Protein AF-0000000070016085 (afdb_homodimer)

pLDDT: mean 81.2, std 15.91, range [26.62, 97.5]

Sequence (466 aa):
MTCQVFVGEDISSNYQKYRFRAPDEVRDTILQFLGYKVGQSPHVLAVDLGCGTGQTTRLLAPHFQVVGIDVSETQLEQARAVLSCPNITYRKGTAEDLPFPDGSVDLITASSAAHYFDESKFMAEANRVLKPGGCIALMDYSSQKTRLHYQDCGERLTDILQEVITTYKHSILKKSTTSVRKVLGAVKATSMFQIYKGKMLRELLEEMKATSPDTEIEWTLEYFCIMASKPQQMTCQVFVGEDISSNYQKYRFRAPDEVRDTILQFLGYKVGQSPHVLAVDLGCGTGQTTRLLAPHFQVVGIDVSETQLEQARAVLSCPNITYRKGTAEDLPFPDGSVDLITASSAAHYFDESKFMAEANRVLKPGGCIALMDYSSQKTRLHYQDCGERLTDILQEVITTYKHSILKKSTTSVRKVLGAVKATSMFQIYKGKMLRELLEEMKATSPDTEIEWTLEYFCIMASKPQQ

Nearest PDB structures (foldseek):
  6f5z-assembly1_A  TM=8.134E-01  e=3.150E-09  Haloferax volcanii DS2
  6f5z-assembly1_B  TM=8.112E-01  e=5.580E-09  Haloferax volcanii DS2
  3l8d-assembly1_A-2  TM=5.850E-01  e=1.069E-09  Bacillus thuringiensis str. Al Hakam
  3bkw-assembly1_B  TM=4.899E-01  e=1.751E-08  Mesorhizobium japonicum MAFF 303099
  3bkw-assembly1_A  TM=4.880E-01  e=2.258E-08  Mesorhizobium japonicum MAFF 303099

Structure (mmCIF, N/CA/C/O backbone):
data_AF-0000000070016085-model_v1
#
loop_
_entity.id
_entity.type
_entity.pdbx_description
1 polymer Zgc:162396
#
loop_
_atom_site.group_PDB
_atom_site.id
_atom_site.type_symbol
_atom_site.label_atom_id
_atom_site.label_alt_id
_atom_site.label_comp_id
_atom_site.label_asym_id
_atom_site.label_entity_id
_atom_site.label_seq_id
_atom_site.pdbx_PDB_ins_code
_atom_site.Cartn_x
_atom_site.Cartn_y
_atom_site.Cartn_z
_atom_site.occupancy
_atom_site.B_iso_or_equiv
_atom_site.auth_seq_id
_atom_site.auth_comp_id
_atom_site.auth_asym_id
_atom_site.auth_atom_id
_atom_site.pdbx_PDB_model_num
ATOM 1 N N . MET A 1 1 ? -7.746 -29.031 -0.58 1 26.62 1 MET A N 1
ATOM 2 C CA . MET A 1 1 ? -8.984 -28.266 -0.682 1 26.62 1 MET A CA 1
ATOM 3 C C . MET A 1 1 ? -8.742 -26.922 -1.372 1 26.62 1 MET A C 1
ATOM 5 O O . MET A 1 1 ? -7.98 -26.094 -0.877 1 26.62 1 MET A O 1
ATOM 9 N N . THR A 1 2 ? -8.875 -26.906 -2.678 1 32.12 2 THR A N 1
ATOM 10 C CA . THR A 1 2 ? -8.633 -25.875 -3.676 1 32.12 2 THR A CA 1
ATOM 11 C C . THR A 1 2 ? -9.469 -24.641 -3.383 1 32.12 2 THR A C 1
ATOM 13 O O . THR A 1 2 ? -10.703 -24.719 -3.307 1 32.12 2 THR A O 1
ATOM 16 N N . CYS A 1 3 ? -9.164 -23.891 -2.496 1 36.28 3 CYS A N 1
ATOM 17 C CA . CYS A 1 3 ? -10 -22.75 -2.102 1 36.28 3 CYS A CA 1
ATOM 18 C C . CYS A 1 3 ? -10.406 -21.922 -3.314 1 36.28 3 CYS A C 1
ATOM 20 O O . CYS A 1 3 ? -9.547 -21.5 -4.094 1 36.28 3 CYS A O 1
ATOM 22 N N . GLN A 1 4 ? -11.648 -22.188 -3.744 1 41.16 4 GLN A N 1
ATOM 23 C CA . GLN A 1 4 ? -12.328 -21.484 -4.824 1 41.16 4 GLN A CA 1
ATOM 24 C C . GLN A 1 4 ? -12.297 -19.969 -4.598 1 41.16 4 GLN A C 1
ATOM 26 O O . GLN A 1 4 ? -13 -19.453 -3.721 1 41.16 4 GLN A O 1
ATOM 31 N N . VAL A 1 5 ? -11.219 -19.469 -4.648 1 46.41 5 VAL A N 1
ATOM 32 C CA . VAL A 1 5 ? -11.062 -18.062 -4.312 1 46.41 5 VAL A CA 1
ATOM 33 C C . VAL A 1 5 ? -11.703 -17.203 -5.395 1 46.41 5 VAL A C 1
ATOM 35 O O . VAL A 1 5 ? -11.82 -15.977 -5.238 1 46.41 5 VAL A O 1
ATOM 38 N N . PHE A 1 6 ? -11.977 -17.75 -6.648 1 42.5 6 PHE A N 1
ATOM 39 C CA . PHE A 1 6 ? -12.367 -16.844 -7.723 1 42.5 6 PHE A CA 1
ATOM 40 C C . PHE A 1 6 ? -13.875 -16.609 -7.707 1 42.5 6 PHE A C 1
ATOM 42 O O . PHE A 1 6 ? -14.656 -17.516 -7.961 1 42.5 6 PHE A O 1
ATOM 49 N N . VAL A 1 7 ? -14.297 -15.992 -6.754 1 37.75 7 VAL A N 1
ATOM 50 C CA . VAL A 1 7 ? -15.734 -15.742 -6.758 1 37.75 7 VAL A CA 1
ATOM 51 C C . VAL A 1 7 ? -16.062 -14.648 -7.773 1 37.75 7 VAL A C 1
ATOM 53 O O . VAL A 1 7 ? -15.359 -13.648 -7.867 1 37.75 7 VAL A O 1
ATOM 56 N N . GLY A 1 8 ? -16.906 -14.883 -8.758 1 32.28 8 GLY A N 1
ATOM 57 C CA . GLY A 1 8 ? -17.406 -14.086 -9.867 1 32.28 8 GLY A CA 1
ATOM 58 C C . GLY A 1 8 ? -17.781 -12.672 -9.461 1 32.28 8 GLY A C 1
ATOM 59 O O . GLY A 1 8 ? -17.203 -11.703 -9.953 1 32.28 8 GLY A O 1
ATOM 60 N N . GLU A 1 9 ? -19.094 -12.484 -9.211 1 35.72 9 GLU A N 1
ATOM 61 C CA . GLU A 1 9 ? -19.859 -11.359 -9.742 1 35.72 9 GLU A CA 1
ATOM 62 C C . GLU A 1 9 ? -19.422 -10.047 -9.102 1 35.72 9 GLU A C 1
ATOM 64 O O . GLU A 1 9 ? -19.016 -9.109 -9.797 1 35.72 9 GLU A O 1
ATOM 69 N N . ASP A 1 10 ? -20.359 -9.406 -8.266 1 34.5 10 ASP A N 1
ATOM 70 C CA . ASP A 1 10 ? -20.812 -8.023 -8.148 1 34.5 10 ASP A CA 1
ATOM 71 C C . ASP A 1 10 ? -19.922 -7.23 -7.203 1 34.5 10 ASP A C 1
ATOM 73 O O . ASP A 1 10 ? -20.344 -6.219 -6.645 1 34.5 10 ASP A O 1
ATOM 77 N N . ILE A 1 11 ? -18.953 -7.836 -6.77 1 34.84 11 ILE A N 1
ATOM 78 C CA . ILE A 1 11 ? -18.359 -7.035 -5.703 1 34.84 11 ILE A CA 1
ATOM 79 C C . ILE A 1 11 ? -17.531 -5.91 -6.305 1 34.84 11 ILE A C 1
ATOM 81 O O . ILE A 1 11 ? -16.562 -5.453 -5.695 1 34.84 11 ILE A O 1
ATOM 85 N N . SER A 1 12 ? -17.469 -5.742 -7.527 1 33.88 12 SER A N 1
ATOM 86 C CA . SER A 1 12 ? -16.562 -4.848 -8.227 1 33.88 12 SER A CA 1
ATOM 87 C C . SER A 1 12 ? -16.547 -3.461 -7.586 1 33.88 12 SER A C 1
ATOM 89 O O . SER A 1 12 ? -15.82 -2.572 -8.039 1 33.88 12 SER A O 1
ATOM 91 N N . SER A 1 13 ? -17.688 -2.98 -7.055 1 34.44 13 SER A N 1
ATOM 92 C CA . SER A 1 13 ? -17.609 -1.524 -7.098 1 34.44 13 SER A CA 1
ATOM 93 C C . SER A 1 13 ? -16.344 -1.024 -6.402 1 34.44 13 SER A C 1
ATOM 95 O O . SER A 1 13 ? -15.727 -1.754 -5.621 1 34.44 13 SER A O 1
ATOM 97 N N . ASN A 1 14 ? -16.125 0.402 -6.266 1 37.62 14 ASN A N 1
ATOM 98 C CA . ASN A 1 14 ? -15.148 1.482 -6.152 1 37.62 14 ASN A CA 1
ATOM 99 C C . ASN A 1 14 ? -14.383 1.413 -4.828 1 37.62 14 ASN A C 1
ATOM 101 O O . ASN A 1 14 ? -14.977 1.131 -3.783 1 37.62 14 ASN A O 1
ATOM 105 N N . TYR A 1 15 ? -13.125 1.115 -4.973 1 40.69 15 TYR A N 1
ATOM 106 C CA . TYR A 1 15 ? -12.164 1.373 -3.904 1 40.69 15 TYR A CA 1
ATOM 107 C C . TYR A 1 15 ? -12.711 2.389 -2.91 1 40.69 15 TYR A C 1
ATOM 109 O O . TYR A 1 15 ? -12.539 2.234 -1.698 1 40.69 15 TYR A O 1
ATOM 117 N N . GLN A 1 16 ? -13.375 3.369 -3.6 1 44.75 16 GLN A N 1
ATOM 118 C CA . GLN A 1 16 ? -13.773 4.559 -2.857 1 44.75 16 GLN A CA 1
ATOM 119 C C . GLN A 1 16 ? -14.914 4.246 -1.887 1 44.75 16 GLN A C 1
ATOM 121 O O . GLN A 1 16 ? -15.172 5.012 -0.957 1 44.75 16 GLN A O 1
ATOM 126 N N . LYS A 1 17 ? -15.562 2.984 -2.24 1 45.06 17 LYS A N 1
ATOM 127 C CA . LYS A 1 17 ? -16.766 2.729 -1.458 1 45.06 17 LYS A CA 1
ATOM 128 C C . LYS A 1 17 ? -16.422 2.26 -0.048 1 45.06 17 LYS A C 1
ATOM 130 O O . LYS A 1 17 ? -17.219 2.418 0.878 1 45.06 17 LYS A O 1
ATOM 135 N N . TYR A 1 18 ? -15.18 1.863 0.049 1 47.75 18 TYR A N 1
ATOM 136 C CA . TYR A 1 18 ? -14.945 1.286 1.367 1 47.75 18 TYR A CA 1
ATOM 137 C C . TYR A 1 18 ? -14.031 2.18 2.199 1 47.75 18 TYR A C 1
ATOM 139 O O . TYR A 1 18 ? -13.578 1.784 3.277 1 47.75 18 TYR A O 1
ATOM 147 N N . ARG A 1 19 ? -13.859 3.322 1.588 1 53.31 19 ARG A N 1
ATOM 148 C CA . ARG A 1 19 ? -13.008 4.211 2.381 1 53.31 19 ARG A CA 1
ATOM 149 C C . ARG A 1 19 ? -13.781 4.781 3.568 1 53.31 19 ARG A C 1
ATOM 151 O O . ARG A 1 19 ? -14.922 5.223 3.422 1 53.31 19 ARG A O 1
ATOM 158 N N . PHE A 1 20 ? -13.266 4.363 4.785 1 59.62 20 PHE A N 1
ATOM 159 C CA . PHE A 1 20 ? -13.844 4.762 6.062 1 59.62 20 PHE A CA 1
ATOM 160 C C . PHE A 1 20 ? -13.484 6.203 6.398 1 59.62 20 PHE A C 1
ATOM 162 O O . PHE A 1 20 ? -12.383 6.664 6.07 1 59.62 20 PHE A O 1
ATOM 169 N N . ARG A 1 21 ? -14.492 6.895 6.648 1 65.06 21 ARG A N 1
ATOM 170 C CA . ARG A 1 21 ? -14.273 8.234 7.176 1 65.06 21 ARG A CA 1
ATOM 171 C C . ARG A 1 21 ? -13.305 8.211 8.352 1 65.06 21 ARG A C 1
ATOM 173 O O . ARG A 1 21 ? -13.477 7.43 9.289 1 65.06 21 ARG A O 1
ATOM 180 N N . ALA A 1 22 ? -12.18 8.945 8.156 1 72.19 22 ALA A N 1
ATOM 181 C CA . ALA A 1 22 ? -11.266 9.086 9.289 1 72.19 22 ALA A CA 1
ATOM 182 C C . ALA A 1 22 ? -12 9.602 10.523 1 72.19 22 ALA A C 1
ATOM 184 O O . ALA A 1 22 ? -12.875 10.469 10.422 1 72.19 22 ALA A O 1
ATOM 185 N N . PRO A 1 23 ? -11.734 9 11.641 1 78.75 23 PRO A N 1
ATOM 186 C CA . PRO A 1 23 ? -12.344 9.492 12.883 1 78.75 23 PRO A CA 1
ATOM 187 C C . PRO A 1 23 ? -11.93 10.922 13.211 1 78.75 23 PRO A C 1
ATOM 189 O O . PRO A 1 23 ? -10.875 11.383 12.758 1 78.75 23 PRO A O 1
ATOM 192 N N . ASP A 1 24 ? -12.773 11.578 13.945 1 82 24 ASP A N 1
ATOM 193 C CA . ASP A 1 24 ? -12.539 12.961 14.344 1 82 24 ASP A CA 1
ATOM 194 C C . ASP A 1 24 ? -11.203 13.102 15.078 1 82 24 ASP A C 1
ATOM 196 O O . ASP A 1 24 ? -10.562 14.156 15.023 1 82 24 ASP A O 1
ATOM 200 N N . GLU A 1 25 ? -10.844 12.031 15.648 1 81.88 25 GLU A N 1
ATOM 201 C CA . GLU A 1 25 ? -9.609 12.023 16.438 1 81.88 25 GLU A CA 1
ATOM 202 C C . GLU A 1 25 ? -8.398 12.297 15.547 1 81.88 25 GLU A C 1
ATOM 204 O O . GLU A 1 25 ? -7.402 12.867 16.016 1 81.88 25 GLU A O 1
ATOM 209 N N . VAL A 1 26 ? -8.508 11.922 14.344 1 81.44 26 VAL A N 1
ATOM 210 C CA . VAL A 1 26 ? -7.41 12.172 13.422 1 81.44 26 VAL A CA 1
ATOM 211 C C . VAL A 1 26 ? -7.277 13.68 13.18 1 81.44 26 VAL A C 1
ATOM 213 O O . VAL A 1 26 ? -6.172 14.219 13.203 1 81.44 26 VAL A O 1
ATOM 216 N N . ARG A 1 27 ? -8.359 14.312 12.945 1 82.81 27 ARG A N 1
ATOM 217 C CA . ARG A 1 27 ? -8.391 15.758 12.789 1 82.81 27 ARG A CA 1
ATOM 218 C C . ARG A 1 27 ? -7.82 16.453 14.023 1 82.81 27 ARG A C 1
ATOM 220 O O . ARG A 1 27 ? -7.027 17.391 13.914 1 82.81 27 ARG A O 1
ATOM 227 N N . ASP A 1 28 ? -8.227 15.906 15.156 1 83.69 28 ASP A N 1
ATOM 228 C CA . ASP A 1 28 ? -7.766 16.5 16.406 1 83.69 28 ASP A CA 1
ATOM 229 C C . ASP A 1 28 ? -6.246 16.391 16.547 1 83.69 28 ASP A C 1
ATOM 231 O O . ASP A 1 28 ? -5.598 17.328 17.031 1 83.69 28 ASP A O 1
ATOM 235 N N . THR A 1 29 ? -5.754 15.32 16.125 1 82.31 29 THR A N 1
ATOM 236 C CA . THR A 1 29 ? -4.312 15.102 16.156 1 82.31 29 THR A CA 1
ATOM 237 C C . THR A 1 29 ? -3.592 16.094 15.25 1 82.31 29 THR A C 1
ATOM 239 O O . THR A 1 29 ? -2.545 16.641 15.617 1 82.31 29 THR A O 1
ATOM 242 N N . ILE A 1 30 ? -4.152 16.344 14.141 1 83.75 30 ILE A N 1
ATOM 243 C CA . ILE A 1 30 ? -3.57 17.281 13.188 1 83.75 30 ILE A CA 1
ATOM 244 C C . ILE A 1 30 ? -3.59 18.688 13.766 1 83.75 30 ILE A C 1
ATOM 246 O O . ILE A 1 30 ? -2.594 19.422 13.695 1 83.75 30 ILE A O 1
ATOM 250 N N . LEU A 1 31 ? -4.699 19.031 14.336 1 83.69 31 LEU A N 1
ATOM 251 C CA . LEU A 1 31 ? -4.844 20.359 14.922 1 83.69 31 LEU A CA 1
ATOM 252 C C . LEU A 1 31 ? -3.85 20.562 16.062 1 83.69 31 LEU A C 1
ATOM 254 O O . LEU A 1 31 ? -3.244 21.641 16.172 1 83.69 31 LEU A O 1
ATOM 258 N N . GLN A 1 32 ? -3.766 19.5 16.828 1 79.94 32 GLN A N 1
ATOM 259 C CA . GLN A 1 32 ? -2.809 19.562 17.922 1 79.94 32 GLN A CA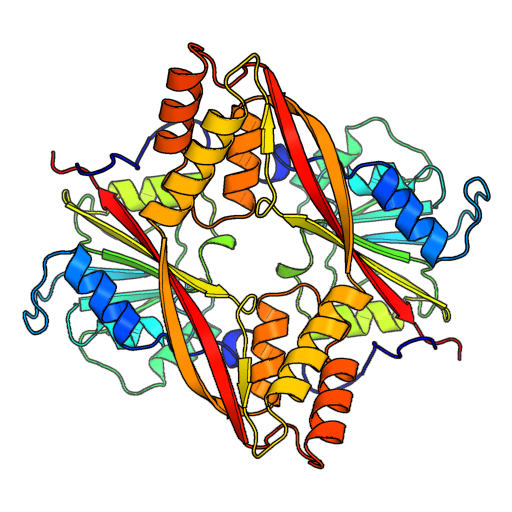 1
ATOM 260 C C . GLN A 1 32 ? -1.385 19.734 17.406 1 79.94 32 GLN A C 1
ATOM 262 O O . GLN A 1 32 ? -0.606 20.516 17.969 1 79.94 32 GLN A O 1
ATOM 267 N N . PHE A 1 33 ? -1.085 19.125 16.406 1 79.75 33 PHE A N 1
ATOM 268 C CA . PHE A 1 33 ? 0.242 19.203 15.812 1 79.75 33 PHE A CA 1
ATOM 269 C C . PHE A 1 33 ? 0.508 20.594 15.273 1 79.75 33 PHE A C 1
ATOM 271 O O . PHE A 1 33 ? 1.633 21.094 15.352 1 79.75 33 PHE A O 1
ATOM 278 N N . LEU A 1 34 ? -0.486 21.172 14.711 1 79.31 34 LEU A N 1
ATOM 279 C CA . LEU A 1 34 ? -0.38 22.516 14.156 1 79.31 34 LEU A CA 1
ATOM 280 C C . LEU A 1 34 ? -0.401 23.578 15.258 1 79.31 34 LEU A C 1
ATOM 282 O O . LEU A 1 34 ? -0.087 24.734 15.016 1 79.31 34 LEU A O 1
ATOM 286 N N . GLY A 1 35 ? -0.648 23.125 16.453 1 75.75 35 GLY A N 1
ATOM 287 C CA . GLY A 1 35 ? -0.719 24.031 17.578 1 75.75 35 GLY A CA 1
ATOM 288 C C . GLY A 1 35 ? -2.041 24.781 17.672 1 75.75 35 GLY A C 1
ATOM 289 O O . GLY A 1 35 ? -2.137 25.812 18.328 1 75.75 35 GLY A O 1
ATOM 290 N N . TYR A 1 36 ? -2.842 24.359 16.812 1 66.81 36 TYR A N 1
ATOM 291 C CA . TYR A 1 36 ? -4.152 25 16.859 1 66.81 36 TYR A CA 1
ATOM 292 C C . TYR A 1 36 ? -4.996 24.422 18 1 66.81 36 TYR A C 1
ATOM 294 O O . TYR A 1 36 ? -4.898 23.234 18.297 1 66.81 36 TYR A O 1
ATOM 302 N N . LYS A 1 37 ? -5.363 25.422 18.859 1 58.38 37 LYS A N 1
ATOM 303 C CA . LYS A 1 37 ? -6.316 24.922 19.844 1 58.38 37 LYS A CA 1
ATOM 304 C C . LYS A 1 37 ? -7.617 24.484 19.188 1 58.38 37 LYS A C 1
ATOM 306 O O . LYS A 1 37 ? -8.039 25.062 18.188 1 58.38 37 LYS A O 1
ATOM 311 N N . VAL A 1 38 ? -8.031 23.359 19.594 1 54.75 38 VAL A N 1
ATOM 312 C CA . VAL A 1 38 ? -9.328 22.859 19.156 1 54.75 38 VAL A CA 1
ATOM 313 C C . VAL A 1 38 ? -10.391 23.938 19.312 1 54.75 38 VAL A C 1
ATOM 315 O O . VAL A 1 38 ? -10.5 24.562 20.375 1 54.75 38 VAL A O 1
ATOM 318 N N . GLY A 1 39 ? -10.992 24.328 18.266 1 51.25 39 GLY A N 1
ATOM 319 C CA . GLY A 1 39 ? -11.984 25.391 18.312 1 51.25 39 GLY A CA 1
ATOM 320 C C . GLY A 1 39 ? -11.477 26.703 17.75 1 51.25 39 GLY A C 1
ATOM 321 O O . GLY A 1 39 ? -12.258 27.641 17.531 1 51.25 39 GLY A O 1
ATOM 322 N N . GLN A 1 40 ? -10.141 26.828 17.656 1 55.22 40 GLN A N 1
ATOM 323 C CA . GLN A 1 40 ? -9.641 28.047 17.047 1 55.22 40 GLN A CA 1
ATOM 324 C C . GLN A 1 40 ? -9.656 27.953 15.523 1 55.22 40 GLN A C 1
ATOM 326 O O . GLN A 1 40 ? -9.227 26.953 14.961 1 55.22 40 GLN A O 1
ATOM 331 N N . SER A 1 41 ? -10.578 28.484 14.82 1 56.88 41 SER A N 1
ATOM 332 C CA . SER A 1 41 ? -10.805 28.469 13.375 1 56.88 41 SER A CA 1
ATOM 333 C C . SER A 1 41 ? -9.703 29.219 12.641 1 56.88 41 SER A C 1
ATOM 335 O O . SER A 1 41 ? -9.859 30.406 12.312 1 56.88 41 SER A O 1
ATOM 337 N N . PRO A 1 42 ? -8.484 28.797 12.797 1 60.75 42 PRO A N 1
ATOM 338 C CA . PRO A 1 42 ? -7.672 29.609 11.883 1 60.75 42 PRO A CA 1
ATOM 339 C C . PRO A 1 42 ? -7.961 29.312 10.414 1 60.75 42 PRO A C 1
ATOM 341 O O . PRO A 1 42 ? -8.18 28.156 10.047 1 60.75 42 PRO A O 1
ATOM 344 N N . HIS A 1 43 ? -9.047 30.109 9.875 1 65.19 43 HIS A N 1
ATOM 345 C CA . HIS A 1 43 ? -9.414 29.891 8.484 1 65.19 43 HIS A CA 1
ATOM 346 C C . HIS A 1 43 ? -8.188 29.922 7.578 1 65.19 43 HIS A C 1
ATOM 348 O O . HIS A 1 43 ? -8.125 30.703 6.629 1 65.19 43 HIS A O 1
ATOM 354 N N . VAL A 1 44 ? -7.25 29.078 8.039 1 86.19 44 VAL A N 1
ATOM 355 C CA . VAL A 1 44 ? -6.062 28.984 7.195 1 86.19 44 VAL A CA 1
ATOM 356 C C . VAL A 1 44 ? -6.266 27.906 6.129 1 86.19 44 VAL A C 1
ATOM 358 O O . VAL A 1 44 ? -7.281 27.203 6.133 1 86.19 44 VAL A O 1
ATOM 361 N N . LEU A 1 45 ? -5.48 27.891 5.105 1 94.44 45 LEU A N 1
ATOM 362 C CA . LEU A 1 45 ? -5.672 27.109 3.891 1 94.44 45 LEU A CA 1
ATOM 363 C C . LEU A 1 45 ? -5.133 25.688 4.066 1 94.44 45 LEU A C 1
ATOM 365 O O . LEU A 1 45 ? -3.969 25.5 4.43 1 94.44 45 LEU A O 1
ATOM 369 N N . ALA A 1 46 ? -6.062 24.734 3.9 1 95.12 46 ALA A N 1
ATOM 370 C CA . ALA A 1 46 ? -5.688 23.328 3.834 1 95.12 46 ALA A CA 1
ATOM 371 C C . ALA A 1 46 ? -5.945 22.75 2.441 1 95.12 46 ALA A C 1
ATOM 373 O O . ALA A 1 46 ? -6.961 23.062 1.815 1 95.12 46 ALA A O 1
ATOM 374 N N . VAL A 1 47 ? -5.012 21.984 1.96 1 97.25 47 VAL A N 1
ATOM 375 C CA . VAL A 1 47 ? -5.152 21.297 0.676 1 97.25 47 VAL A CA 1
ATOM 376 C C . VAL A 1 47 ? -5.195 19.797 0.894 1 97.25 47 VAL A C 1
ATOM 378 O O . VAL A 1 47 ? -4.262 19.203 1.454 1 97.25 47 VAL A O 1
ATOM 381 N N . ASP A 1 48 ? -6.273 19.156 0.495 1 96.5 48 ASP A N 1
ATOM 382 C CA . ASP A 1 48 ? -6.449 17.703 0.611 1 96.5 48 ASP A CA 1
ATOM 383 C C . ASP A 1 48 ? -6.215 17.016 -0.731 1 96.5 48 ASP A C 1
ATOM 385 O O . ASP A 1 48 ? -7.078 17.047 -1.612 1 96.5 48 ASP A O 1
ATOM 389 N N . LEU A 1 49 ? -5.07 16.312 -0.792 1 96.38 49 LEU A N 1
ATOM 390 C CA . LEU A 1 49 ? -4.668 15.672 -2.039 1 96.38 49 LEU A CA 1
ATOM 391 C C . LEU A 1 49 ? -5.234 14.258 -2.137 1 96.38 49 LEU A C 1
ATOM 393 O O . LEU A 1 49 ? -5.199 13.508 -1.164 1 96.38 49 LEU A O 1
ATOM 397 N N . GLY A 1 50 ? -5.648 13.898 -3.365 1 93.94 50 GLY A N 1
ATOM 398 C CA . GLY A 1 50 ? -6.398 12.656 -3.461 1 93.94 50 GLY A CA 1
ATOM 399 C C . GLY A 1 50 ? -7.648 12.648 -2.604 1 93.94 50 GLY A C 1
ATOM 400 O O . GLY A 1 50 ? -7.879 11.703 -1.844 1 93.94 50 GLY A O 1
ATOM 401 N N . CYS A 1 51 ? -8.438 13.617 -2.773 1 92.81 51 CYS A N 1
ATOM 402 C CA . CYS A 1 51 ? -9.516 13.844 -1.816 1 92.81 51 CYS A CA 1
ATOM 403 C C . CYS A 1 51 ? -10.656 12.859 -2.045 1 92.81 51 CYS A C 1
ATOM 405 O O . CYS A 1 51 ? -11.516 12.688 -1.18 1 92.81 51 CYS A O 1
ATOM 407 N N . GLY A 1 52 ? -10.727 12.242 -3.211 1 89.69 52 GLY A N 1
ATOM 408 C CA . GLY A 1 52 ? -11.82 11.32 -3.492 1 89.69 52 GLY A CA 1
ATOM 409 C C . GLY A 1 52 ? -13.188 11.961 -3.404 1 89.69 52 GLY A C 1
ATOM 410 O O . GLY A 1 52 ? -13.43 13.008 -4.012 1 89.69 52 GLY A O 1
ATOM 411 N N . THR A 1 53 ? -14.047 11.352 -2.633 1 87.81 53 THR A N 1
ATOM 412 C CA . THR A 1 53 ? -15.406 11.867 -2.496 1 87.81 53 THR A CA 1
ATOM 413 C C . THR A 1 53 ? -15.469 12.945 -1.414 1 87.81 53 THR A C 1
ATOM 415 O O . THR A 1 53 ? -16.547 13.359 -1.006 1 87.81 53 THR A O 1
ATOM 418 N N . GLY A 1 54 ? -14.367 13.258 -0.839 1 88.94 54 GLY A N 1
ATOM 419 C CA . GLY A 1 54 ? -14.281 14.43 0.019 1 88.94 54 GLY A CA 1
ATOM 420 C C . GLY A 1 54 ? -14.484 14.109 1.488 1 88.94 54 GLY A C 1
ATOM 421 O O . GLY A 1 54 ? -14.781 14.992 2.289 1 88.94 54 GLY A O 1
ATOM 422 N N . GLN A 1 55 ? -14.289 12.922 1.933 1 86.44 55 GLN A N 1
ATOM 423 C CA . GLN A 1 55 ? -14.523 12.539 3.32 1 86.44 55 GLN A CA 1
ATOM 424 C C . GLN A 1 55 ? -13.562 13.258 4.262 1 86.44 55 GLN A C 1
ATOM 426 O O . GLN A 1 55 ? -13.992 13.914 5.215 1 86.44 55 GLN A O 1
ATOM 431 N N . THR A 1 56 ? -12.352 13.164 3.961 1 89.06 56 THR A N 1
ATOM 432 C CA . THR A 1 56 ? -11.367 13.852 4.785 1 89.06 56 THR A CA 1
ATOM 433 C C . THR A 1 56 ? -11.469 15.359 4.621 1 89.06 56 THR A C 1
ATOM 435 O O . THR A 1 56 ? -11.281 16.109 5.582 1 89.06 56 THR A O 1
ATOM 438 N N . THR A 1 57 ? -11.742 15.773 3.398 1 91.5 57 THR A N 1
ATOM 439 C CA . THR A 1 57 ? -11.914 17.188 3.117 1 91.5 57 THR A CA 1
ATOM 440 C C . THR A 1 57 ? -12.961 17.812 4.039 1 91.5 57 THR A C 1
ATOM 442 O O . THR A 1 57 ? -12.719 18.859 4.648 1 91.5 57 THR A O 1
ATOM 445 N N . ARG A 1 58 ? -14.008 17.172 4.152 1 90.44 58 ARG A N 1
ATOM 446 C CA . ARG A 1 58 ? -15.109 17.656 4.969 1 90.44 58 ARG A CA 1
ATOM 447 C C . ARG A 1 58 ? -14.758 17.609 6.453 1 90.44 58 ARG A C 1
ATOM 449 O O . ARG A 1 58 ? -15.25 18.422 7.238 1 90.44 58 ARG A O 1
ATOM 456 N N . LEU A 1 59 ? -13.945 16.656 6.816 1 87.31 59 LEU A N 1
ATOM 457 C CA . LEU A 1 59 ? -13.492 16.547 8.195 1 87.31 59 LEU A CA 1
ATOM 458 C C . LEU A 1 59 ? -12.688 17.781 8.609 1 87.31 59 LEU A C 1
ATOM 460 O O . LEU A 1 59 ? -12.727 18.188 9.773 1 87.31 59 LEU A O 1
ATOM 464 N N . LEU A 1 60 ? -12 18.406 7.664 1 89.62 60 LEU A N 1
ATOM 465 C CA . LEU A 1 60 ? -11.117 19.531 7.941 1 89.62 60 LEU A CA 1
ATOM 466 C C . LEU A 1 60 ? -11.875 20.859 7.875 1 89.62 60 LEU A C 1
ATOM 468 O O . LEU A 1 60 ? -11.414 21.875 8.406 1 89.62 60 LEU A O 1
ATOM 472 N N . ALA A 1 61 ? -13.008 20.891 7.273 1 89.5 61 ALA A N 1
ATOM 473 C CA . ALA A 1 61 ? -13.742 22.094 6.887 1 89.5 61 ALA A CA 1
ATOM 474 C C . ALA A 1 61 ? -14.07 22.938 8.109 1 89.5 61 ALA A C 1
ATOM 476 O O . ALA A 1 61 ? -14.016 24.172 8.039 1 89.5 61 ALA A O 1
ATOM 477 N N . PRO A 1 62 ? -14.383 22.328 9.211 1 85.5 6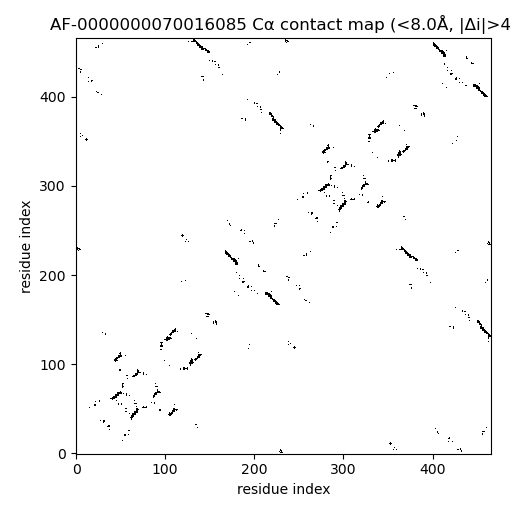2 PRO A N 1
ATOM 478 C CA . PRO A 1 62 ? -14.742 23.156 10.367 1 85.5 62 PRO A CA 1
ATOM 479 C C . PRO A 1 62 ? -13.594 24.062 10.82 1 85.5 62 PRO A C 1
ATOM 481 O O . PRO A 1 62 ? -13.828 25.094 11.461 1 85.5 62 PRO A O 1
ATOM 484 N N . HIS A 1 63 ? -12.375 23.828 10.391 1 87.5 63 HIS A N 1
ATOM 485 C CA . HIS A 1 63 ? -11.242 24.547 10.953 1 87.5 63 HIS A CA 1
ATOM 486 C C . HIS A 1 63 ? -10.391 25.188 9.859 1 87.5 63 HIS A C 1
ATOM 488 O O . HIS A 1 63 ? -9.516 26 10.141 1 87.5 63 HIS A O 1
ATOM 494 N N . PHE A 1 64 ? -10.742 24.828 8.578 1 90.38 64 PHE A N 1
ATOM 495 C CA . PHE A 1 64 ? -9.891 25.281 7.48 1 90.38 64 PHE A CA 1
ATOM 496 C C . PHE A 1 64 ? -10.734 25.703 6.281 1 90.38 64 PHE A C 1
ATOM 498 O O . PHE A 1 64 ? -11.891 25.297 6.156 1 90.38 64 PHE A O 1
ATOM 505 N N . GLN A 1 65 ? -10.141 26.703 5.543 1 93.12 65 GLN A N 1
ATOM 506 C CA . GLN A 1 65 ? -10.508 26.734 4.133 1 93.12 65 GLN A CA 1
ATOM 507 C C . GLN A 1 65 ? -9.867 25.594 3.359 1 93.12 65 GLN A C 1
ATOM 509 O O . GLN A 1 65 ? -8.641 25.469 3.312 1 93.12 65 GLN A O 1
ATOM 514 N N . VAL A 1 66 ? -10.742 24.734 2.762 1 94.62 66 VAL A N 1
ATOM 515 C CA . VAL A 1 66 ? -10.188 23.484 2.258 1 94.62 66 VAL A CA 1
ATOM 516 C C . VAL A 1 66 ? -10.344 23.422 0.741 1 94.62 66 VAL A C 1
ATOM 518 O O . VAL A 1 66 ? -11.414 23.734 0.209 1 94.62 66 VAL A O 1
ATOM 521 N N . VAL A 1 67 ? -9.258 23.141 0.079 1 96.62 67 VAL A N 1
ATOM 522 C CA . VAL A 1 67 ? -9.297 22.797 -1.339 1 96.62 67 VAL A CA 1
ATOM 523 C C . VAL A 1 67 ? -9.008 21.312 -1.518 1 96.62 67 VAL A C 1
ATOM 525 O O . VAL A 1 67 ? -7.926 20.828 -1.182 1 96.62 67 VAL A O 1
ATOM 528 N N . GLY A 1 68 ? -10.023 20.562 -1.942 1 96.56 68 GLY A N 1
ATOM 529 C CA . GLY A 1 68 ? -9.828 19.172 -2.303 1 96.56 68 GLY A CA 1
ATOM 530 C C . GLY A 1 68 ? -9.391 18.984 -3.742 1 96.56 68 GLY A C 1
ATOM 531 O O . GLY A 1 68 ? -10.016 19.516 -4.664 1 96.56 68 GLY A O 1
ATOM 532 N N . ILE A 1 69 ? -8.281 18.234 -3.943 1 97.25 69 ILE A N 1
ATOM 533 C CA . ILE A 1 69 ? -7.75 18 -5.277 1 97.25 69 ILE A CA 1
ATOM 534 C C . ILE A 1 69 ? -7.75 16.5 -5.574 1 97.25 69 ILE A C 1
ATOM 536 O O . ILE A 1 69 ? -7.348 15.695 -4.727 1 97.25 69 ILE A O 1
ATOM 540 N N . ASP A 1 70 ? -8.266 16.094 -6.684 1 94.44 70 ASP A N 1
ATOM 541 C CA . ASP A 1 70 ? -8.242 14.719 -7.148 1 94.44 70 ASP A CA 1
ATOM 542 C C . ASP A 1 70 ? -8.047 14.648 -8.664 1 94.44 70 ASP A C 1
ATOM 544 O O . ASP A 1 70 ? -8.453 15.562 -9.383 1 94.44 70 ASP A O 1
ATOM 548 N N . VAL A 1 71 ? -7.414 13.586 -9.078 1 92 71 VAL A N 1
ATOM 549 C CA . VAL A 1 71 ? -7.145 13.414 -10.5 1 92 71 VAL A CA 1
ATOM 550 C C . VAL A 1 71 ? -8.422 13 -11.227 1 92 71 VAL A C 1
ATOM 552 O O . VAL A 1 71 ? -8.555 13.203 -12.438 1 92 71 VAL A O 1
ATOM 555 N N . SER A 1 72 ? -9.352 12.43 -10.516 1 89.12 72 SER A N 1
ATOM 556 C CA . SER A 1 72 ? -10.562 11.859 -11.102 1 89.12 72 SER A CA 1
ATOM 557 C C . SER A 1 72 ? -11.734 12.836 -11.016 1 89.12 72 SER A C 1
ATOM 559 O O . SER A 1 72 ? -12.234 13.117 -9.922 1 89.12 72 SER A O 1
ATOM 561 N N . GLU A 1 73 ? -12.273 13.164 -12.211 1 91.19 73 GLU A N 1
ATOM 562 C CA . GLU A 1 73 ? -13.445 14.039 -12.234 1 91.19 73 GLU A CA 1
ATOM 563 C C . GLU A 1 73 ? -14.672 13.328 -11.68 1 91.19 73 GLU A C 1
ATOM 565 O O . GLU A 1 73 ? -15.531 13.961 -11.055 1 91.19 73 GLU A O 1
ATOM 570 N N . THR A 1 74 ? -14.711 12.094 -11.875 1 88.38 74 THR A N 1
ATOM 571 C CA . THR A 1 74 ? -15.836 11.32 -11.375 1 88.38 74 THR A CA 1
ATOM 572 C C . THR A 1 74 ? -15.883 11.367 -9.844 1 88.38 74 THR A C 1
ATOM 574 O O . THR A 1 74 ? -16.953 11.523 -9.266 1 88.38 74 THR A O 1
ATOM 577 N N . GLN A 1 75 ? -14.75 11.219 -9.227 1 88.12 75 GLN A N 1
ATOM 578 C CA . GLN A 1 75 ? -14.672 11.328 -7.777 1 88.12 75 GLN A CA 1
ATOM 579 C C . GLN A 1 75 ? -15.086 12.727 -7.309 1 88.12 75 GLN A C 1
ATOM 581 O O . GLN A 1 75 ? -15.852 12.859 -6.348 1 88.12 75 GLN A O 1
ATOM 586 N N . LEU A 1 76 ? -14.672 13.75 -8.031 1 91.88 76 LEU A N 1
ATOM 587 C CA . LEU A 1 76 ? -14.945 15.133 -7.645 1 91.88 76 LEU A CA 1
ATOM 588 C C . LEU A 1 76 ? -16.438 15.445 -7.793 1 91.88 76 LEU A C 1
ATOM 590 O O . LEU A 1 76 ? -17 16.188 -6.984 1 91.88 76 LEU A O 1
ATOM 594 N N . GLU A 1 77 ? -17 14.906 -8.773 1 91.38 77 GLU A N 1
ATOM 595 C CA . GLU A 1 77 ? -18.438 15.094 -8.961 1 91.38 77 GLU A CA 1
ATOM 596 C C . GLU A 1 77 ? -19.219 14.539 -7.777 1 91.38 77 GLU A C 1
ATOM 598 O O . GLU A 1 77 ? -20.172 15.164 -7.312 1 91.38 77 GLU A O 1
ATOM 603 N N . GLN A 1 78 ? -18.797 13.477 -7.324 1 88.44 78 GLN A N 1
ATOM 604 C CA . GLN A 1 78 ? -19.438 12.883 -6.152 1 88.44 78 GLN A CA 1
ATOM 605 C C . GLN A 1 78 ? -19.188 13.727 -4.906 1 88.44 78 GLN A C 1
ATOM 607 O O . GLN A 1 78 ? -20.062 13.859 -4.055 1 88.44 78 GLN A O 1
ATOM 612 N N . ALA A 1 79 ? -18.047 14.195 -4.832 1 89.75 79 ALA A N 1
ATOM 613 C CA . ALA A 1 79 ? -17.719 15.055 -3.697 1 89.75 79 ALA A CA 1
ATOM 614 C C . ALA A 1 79 ? -18.594 16.312 -3.688 1 89.75 79 ALA A C 1
ATOM 616 O O . ALA A 1 79 ? -19.109 16.703 -2.641 1 89.75 79 ALA A O 1
ATOM 617 N N . ARG A 1 80 ? -18.734 16.891 -4.797 1 91.19 80 ARG A N 1
ATOM 618 C CA . ARG A 1 80 ? -19.516 18.125 -4.93 1 91.19 80 ARG A CA 1
ATOM 619 C C . ARG A 1 80 ? -20.984 17.859 -4.684 1 91.19 80 ARG A C 1
ATOM 621 O O . ARG A 1 80 ? -21.734 18.781 -4.363 1 91.19 80 ARG A O 1
ATOM 628 N N . ALA A 1 81 ? -21.375 16.625 -4.867 1 87.62 81 ALA A N 1
ATOM 629 C CA . ALA A 1 81 ? -22.781 16.281 -4.707 1 87.62 81 ALA A CA 1
ATOM 630 C C . ALA A 1 81 ? -23.188 16.281 -3.238 1 87.62 81 ALA A C 1
ATOM 632 O O . ALA A 1 81 ? -24.359 16.406 -2.912 1 87.62 81 ALA A O 1
ATOM 633 N N . VAL A 1 82 ? -22.25 15.984 -2.49 1 81.19 82 VAL A N 1
ATOM 634 C CA . VAL A 1 82 ? -22.531 16.016 -1.059 1 81.19 82 VAL A CA 1
ATOM 635 C C . VAL A 1 82 ? -22.641 17.469 -0.589 1 81.19 82 VAL A C 1
ATOM 637 O O . VAL A 1 82 ? -21.984 18.359 -1.143 1 81.19 82 VAL A O 1
ATOM 640 N N . LEU A 1 83 ? -23.547 17.734 0.318 1 67.31 83 LEU A N 1
ATOM 641 C CA . LEU A 1 83 ? -23.844 19.078 0.789 1 67.31 83 LEU A CA 1
ATOM 642 C C . LEU A 1 83 ? -22.547 19.875 1.013 1 67.31 83 LEU A C 1
ATOM 644 O O . LEU A 1 83 ? -21.609 19.375 1.64 1 67.31 83 LEU A O 1
ATOM 648 N N . SER A 1 84 ? -22.578 20.953 0.35 1 64.06 84 SER A N 1
ATOM 649 C CA . SER A 1 84 ? -21.422 21.828 0.201 1 64.06 84 SER A CA 1
ATOM 650 C C . SER A 1 84 ? -21.172 22.641 1.471 1 64.06 84 SER A C 1
ATOM 652 O O . SER A 1 84 ? -22.125 23.031 2.156 1 64.06 84 SER A O 1
ATOM 654 N N . CYS A 1 85 ? -20.047 22.469 2.053 1 77.38 85 CYS A N 1
ATOM 655 C CA . CYS A 1 85 ? -19.531 23.484 2.967 1 77.38 85 CYS A CA 1
ATOM 656 C C . CYS A 1 85 ? -18.906 24.641 2.203 1 77.38 85 CYS A C 1
ATOM 658 O O . CYS A 1 85 ? -18.156 24.438 1.249 1 77.38 85 CYS A O 1
ATOM 660 N N . PRO A 1 86 ? -19.391 25.875 2.477 1 82.56 86 PRO A N 1
ATOM 661 C CA . PRO A 1 86 ? -18.938 27.031 1.719 1 82.56 86 PRO A CA 1
ATOM 662 C C . PRO A 1 86 ? -17.406 27.172 1.729 1 82.56 86 PRO A C 1
ATOM 664 O O . PRO A 1 86 ? -16.844 27.828 0.855 1 82.56 86 PRO A O 1
ATOM 667 N N . ASN A 1 87 ? -16.859 26.594 2.664 1 90.12 87 ASN A N 1
ATOM 668 C CA . ASN A 1 87 ? -15.414 26.781 2.766 1 90.12 87 ASN A CA 1
ATOM 669 C C . ASN A 1 87 ? -14.648 25.641 2.123 1 90.12 87 ASN A C 1
ATOM 671 O O . ASN A 1 87 ? -13.461 25.438 2.393 1 90.12 87 ASN A O 1
ATOM 675 N N . ILE A 1 88 ? -15.328 24.844 1.274 1 93.94 88 ILE A N 1
ATOM 676 C CA . ILE A 1 88 ? -14.68 23.75 0.555 1 93.94 88 ILE A CA 1
ATOM 677 C C . ILE A 1 88 ? -14.758 24.016 -0.948 1 93.94 88 ILE A C 1
ATOM 679 O O . ILE A 1 88 ? -15.812 24.391 -1.468 1 93.94 88 ILE A O 1
ATOM 683 N N . THR A 1 89 ? -13.688 23.938 -1.584 1 94.75 89 THR A N 1
ATOM 684 C CA . THR A 1 89 ? -13.633 23.938 -3.041 1 94.75 89 THR A CA 1
ATOM 685 C C . THR A 1 89 ? -12.938 22.688 -3.559 1 94.75 89 THR A C 1
ATOM 687 O O . THR A 1 89 ? -11.938 22.25 -2.986 1 94.75 89 THR A O 1
ATOM 690 N N . TYR A 1 90 ? -13.523 22.109 -4.625 1 95.25 90 TYR A N 1
ATOM 691 C CA . TYR A 1 90 ? -12.93 20.938 -5.25 1 95.25 90 TYR A CA 1
ATOM 692 C C . TYR A 1 90 ? -12.344 21.281 -6.613 1 95.25 90 TYR A C 1
ATOM 694 O O . TYR A 1 90 ? -12.969 21.984 -7.406 1 95.25 90 TYR A O 1
ATOM 702 N N . ARG A 1 91 ? -11.125 20.812 -6.875 1 95.94 91 ARG A N 1
ATOM 703 C CA . ARG A 1 91 ? -10.43 21.094 -8.125 1 95.94 91 ARG A CA 1
ATOM 704 C C . ARG A 1 91 ? -9.742 19.844 -8.656 1 95.94 91 ARG A C 1
ATOM 706 O O . ARG A 1 91 ? -9.18 19.062 -7.891 1 95.94 91 ARG A O 1
ATOM 713 N N . LYS A 1 92 ? -9.82 19.75 -9.984 1 96.38 92 LYS A N 1
ATOM 714 C CA . LYS A 1 92 ? -9.07 18.672 -10.625 1 96.38 92 LYS A CA 1
ATOM 715 C C . LYS A 1 92 ? -7.582 19 -10.695 1 96.38 92 LYS A C 1
ATOM 717 O O . LYS A 1 92 ? -7.207 20.125 -11.031 1 96.38 92 LYS A O 1
ATOM 722 N N . GLY A 1 93 ? -6.703 18 -10.281 1 95.56 93 GLY A N 1
ATOM 723 C CA . GLY A 1 93 ? -5.266 18.203 -10.32 1 95.56 93 GLY A CA 1
ATOM 724 C C . GLY A 1 93 ? -4.473 17.047 -9.758 1 95.56 93 GLY A C 1
ATOM 725 O O . GLY A 1 93 ? -5.039 15.992 -9.445 1 95.56 93 GLY A O 1
ATOM 726 N N . THR A 1 94 ? -3.158 17.266 -9.781 1 95.44 94 THR A N 1
ATOM 727 C CA . THR A 1 94 ? -2.238 16.25 -9.266 1 95.44 94 THR A CA 1
ATOM 728 C C . THR A 1 94 ? -1.427 16.797 -8.102 1 95.44 94 THR A C 1
ATOM 730 O O . THR A 1 94 ? -1.356 18.016 -7.902 1 95.44 94 THR A O 1
ATOM 733 N N . ALA A 1 95 ? -0.959 15.852 -7.301 1 94.12 95 ALA A N 1
ATOM 734 C CA . ALA A 1 95 ? -0.138 16.234 -6.152 1 94.12 95 ALA A CA 1
ATOM 735 C C . ALA A 1 95 ? 1.199 16.812 -6.605 1 94.12 95 ALA A C 1
ATOM 737 O O . ALA A 1 95 ? 1.899 17.453 -5.824 1 94.12 95 ALA A O 1
ATOM 738 N N . GLU A 1 96 ? 1.586 16.688 -7.828 1 94.38 96 GLU A N 1
ATOM 739 C CA . GLU A 1 96 ? 2.906 17.016 -8.367 1 94.38 96 GLU A CA 1
ATOM 740 C C . GLU A 1 96 ? 2.93 18.406 -8.961 1 94.38 96 GLU A C 1
ATOM 742 O O . GLU A 1 96 ? 3.996 18.922 -9.305 1 94.38 96 GLU A O 1
ATOM 747 N N . ASP A 1 97 ? 1.779 18.953 -9.125 1 95.56 97 ASP A N 1
ATOM 748 C CA . ASP A 1 97 ? 1.632 20.312 -9.664 1 95.56 97 ASP A CA 1
ATOM 749 C C . ASP A 1 97 ? 0.462 21.031 -9.008 1 95.56 97 ASP A C 1
ATOM 751 O O . ASP A 1 97 ? -0.666 20.984 -9.5 1 95.56 97 ASP A O 1
ATOM 755 N N . LEU A 1 98 ? 0.802 21.828 -7.977 1 97 98 LEU A N 1
ATOM 756 C CA . LEU A 1 98 ? -0.251 22.438 -7.176 1 97 98 LEU A CA 1
ATOM 757 C C . LEU A 1 98 ? -0.467 23.891 -7.578 1 97 98 LEU A C 1
ATOM 759 O O . LEU A 1 98 ? 0.492 24.656 -7.688 1 97 98 LEU A O 1
ATOM 763 N N . PRO A 1 99 ? -1.665 24.25 -7.789 1 96.56 99 PRO A N 1
ATOM 764 C CA . PRO A 1 99 ? -1.983 25.609 -8.234 1 96.56 99 PRO A CA 1
ATOM 765 C C . PRO A 1 99 ? -2.051 26.609 -7.078 1 96.56 99 PRO A C 1
ATOM 767 O O . PRO A 1 99 ? -3.037 27.328 -6.945 1 96.56 99 PRO A O 1
ATOM 770 N N . PHE A 1 100 ? -1.061 26.703 -6.277 1 97.44 100 PHE A N 1
ATOM 771 C CA . PHE A 1 100 ? -0.983 27.625 -5.16 1 97.44 100 PHE A CA 1
ATOM 772 C C . PHE A 1 100 ? 0.341 28.391 -5.172 1 97.44 100 PHE A C 1
ATOM 774 O O . PHE A 1 100 ? 1.363 27.844 -5.605 1 97.44 100 PHE A O 1
ATOM 781 N N . PRO A 1 101 ? 0.358 29.672 -4.742 1 96.88 101 PRO A N 1
ATOM 782 C CA . PRO A 1 101 ? 1.617 30.422 -4.633 1 96.88 101 PRO A CA 1
ATOM 783 C C . PRO A 1 101 ? 2.578 29.797 -3.619 1 96.88 101 PRO A C 1
ATOM 785 O O . PRO A 1 101 ? 2.156 29.031 -2.75 1 96.88 101 PRO A O 1
ATOM 788 N N . ASP A 1 102 ? 3.84 30.141 -3.793 1 96.62 102 ASP A N 1
ATOM 789 C CA . ASP A 1 102 ? 4.852 29.703 -2.836 1 96.62 102 ASP A CA 1
ATOM 790 C C . ASP A 1 102 ? 4.484 30.141 -1.416 1 96.62 102 ASP A C 1
ATOM 792 O O . ASP A 1 102 ? 4.059 31.266 -1.193 1 96.62 102 ASP A O 1
ATOM 796 N N . GLY A 1 103 ? 4.562 29.234 -0.549 1 94.81 103 GLY A N 1
ATOM 797 C CA . GLY A 1 103 ? 4.391 29.547 0.858 1 94.81 103 GLY A CA 1
ATOM 798 C C . GLY A 1 103 ? 2.99 30.031 1.189 1 94.81 103 GLY A C 1
ATOM 799 O O . GLY A 1 103 ? 2.822 30.984 1.965 1 94.81 103 GLY A O 1
ATOM 800 N N . SER A 1 104 ? 1.96 29.438 0.661 1 95.81 104 SER A N 1
ATOM 801 C CA . SER A 1 104 ? 0.61 29.953 0.85 1 95.81 104 SER A CA 1
ATOM 802 C C . SER A 1 104 ? -0.271 28.953 1.584 1 95.81 104 SER A C 1
ATOM 804 O O . SER A 1 104 ? -1.36 29.297 2.049 1 95.81 104 SER A O 1
ATOM 806 N N . VAL A 1 105 ? 0.205 27.734 1.731 1 95.12 105 VAL A N 1
ATOM 807 C CA . VAL A 1 105 ? -0.626 26.672 2.268 1 95.12 105 VAL A CA 1
ATOM 808 C C . VAL A 1 105 ? -0.194 26.344 3.695 1 95.12 105 VAL A C 1
ATOM 810 O O . VAL A 1 105 ? 1.002 26.266 3.986 1 95.12 105 VAL A O 1
ATOM 813 N N . ASP A 1 106 ? -1.189 26.109 4.555 1 92.19 106 ASP A N 1
ATOM 814 C CA . ASP A 1 106 ? -0.892 25.828 5.953 1 92.19 106 ASP A CA 1
ATOM 815 C C . ASP A 1 106 ? -0.818 24.328 6.211 1 92.19 106 ASP A C 1
ATOM 817 O O . ASP A 1 106 ? -0.079 23.875 7.09 1 92.19 106 ASP A O 1
ATOM 821 N N . LEU A 1 107 ? -1.636 23.609 5.473 1 93.31 107 LEU A N 1
ATOM 822 C CA . LEU A 1 107 ? -1.748 22.172 5.723 1 93.31 107 LEU A CA 1
ATOM 823 C C . LEU A 1 107 ? -1.975 21.422 4.418 1 93.31 107 LEU A C 1
ATOM 825 O O . LEU A 1 107 ? -2.791 21.828 3.59 1 93.31 107 LEU A O 1
ATOM 829 N N . ILE A 1 108 ? -1.177 20.391 4.219 1 95 108 ILE A N 1
ATOM 830 C CA . ILE A 1 108 ? -1.41 19.438 3.148 1 95 108 ILE A CA 1
ATOM 831 C C . ILE A 1 108 ? -1.783 18.078 3.744 1 95 108 ILE A C 1
ATOM 833 O O . ILE A 1 108 ? -1.092 17.578 4.633 1 95 108 ILE A O 1
ATOM 837 N N . THR A 1 109 ? -2.9 17.562 3.307 1 93.94 109 THR A N 1
ATOM 838 C CA . THR A 1 109 ? -3.303 16.234 3.744 1 93.94 109 THR A CA 1
ATOM 839 C C . THR A 1 109 ? -3.459 15.297 2.553 1 93.94 109 THR A C 1
ATOM 841 O O . THR A 1 109 ? -3.67 15.75 1.424 1 93.94 109 THR A O 1
ATOM 844 N N . ALA A 1 110 ? -3.248 14.047 2.775 1 92.19 110 ALA A N 1
ATOM 845 C CA . ALA A 1 110 ? -3.555 12.969 1.839 1 92.19 110 ALA A CA 1
ATOM 846 C C . ALA A 1 110 ? -3.988 11.703 2.58 1 92.19 110 ALA A C 1
ATOM 848 O O . ALA A 1 110 ? -3.25 11.188 3.42 1 92.19 110 ALA A O 1
ATOM 849 N N . SER A 1 111 ? -5.18 11.281 2.283 1 89.44 111 SER A N 1
ATOM 850 C CA . SER A 1 111 ? -5.707 10.078 2.91 1 89.44 111 SER A CA 1
ATOM 851 C C . SER A 1 111 ? -5.766 8.922 1.917 1 89.44 111 SER A C 1
ATOM 853 O O . SER A 1 111 ? -6.539 8.953 0.959 1 89.44 111 SER A O 1
ATOM 855 N N . SER A 1 112 ? -4.957 7.867 2.217 1 81 112 SER A N 1
ATOM 856 C CA . SER A 1 112 ? -4.895 6.672 1.386 1 81 112 SER A CA 1
ATOM 857 C C . SER A 1 112 ? -4.621 7.023 -0.072 1 81 112 SER A C 1
ATOM 859 O O . SER A 1 112 ? -5.223 6.445 -0.979 1 81 112 SER A O 1
ATOM 861 N N . ALA A 1 113 ? -3.77 7.98 -0.279 1 82.88 113 ALA A N 1
ATOM 862 C CA . ALA A 1 113 ? -3.531 8.445 -1.643 1 82.88 113 ALA A CA 1
ATOM 863 C C . ALA A 1 113 ? -2.039 8.617 -1.909 1 82.88 113 ALA A C 1
ATOM 865 O O . ALA A 1 113 ? -1.6 8.586 -3.061 1 82.88 113 ALA A O 1
ATOM 866 N N . ALA A 1 114 ? -1.225 8.766 -0.878 1 81.56 114 ALA A N 1
ATOM 867 C CA . ALA A 1 114 ? 0.17 9.164 -1.031 1 81.56 114 ALA A CA 1
ATOM 868 C C . ALA A 1 114 ? 0.954 8.141 -1.842 1 81.56 114 ALA A C 1
ATOM 870 O O . ALA A 1 114 ? 1.923 8.484 -2.523 1 81.56 114 ALA A O 1
ATOM 871 N N . HIS A 1 115 ? 0.506 6.918 -1.862 1 71 115 HIS A N 1
ATOM 872 C CA . HIS A 1 115 ? 1.218 5.859 -2.568 1 71 115 HIS A CA 1
ATOM 873 C C . HIS A 1 115 ? 1.081 6.016 -4.078 1 71 115 HIS A C 1
ATOM 875 O O . HIS A 1 115 ? 1.831 5.398 -4.84 1 71 115 HIS A O 1
ATOM 881 N N . TYR A 1 116 ? 0.216 6.809 -4.52 1 73.62 116 TYR A N 1
ATOM 882 C CA . TYR A 1 116 ? 0.012 7.031 -5.949 1 73.62 116 TYR A CA 1
ATOM 883 C C . TYR A 1 116 ? 0.833 8.219 -6.438 1 73.62 116 TYR A C 1
ATOM 885 O O . TYR A 1 116 ? 0.897 8.484 -7.641 1 73.62 116 TYR A O 1
ATOM 893 N N . PHE A 1 117 ? 1.432 8.977 -5.516 1 80.62 117 PHE A N 1
ATOM 894 C CA . PHE A 1 117 ? 2.139 10.195 -5.879 1 80.62 117 PHE A CA 1
ATOM 895 C C . PHE A 1 117 ? 3.555 9.883 -6.348 1 80.62 117 PHE A C 1
ATOM 897 O O . PHE A 1 117 ? 4.156 8.898 -5.902 1 80.62 117 PHE A O 1
ATOM 904 N N . ASP A 1 118 ? 3.926 10.773 -7.359 1 79.81 118 ASP A N 1
ATOM 905 C CA . ASP A 1 118 ? 5.371 10.844 -7.555 1 79.81 118 ASP A CA 1
ATOM 906 C C . ASP A 1 118 ? 6.059 11.508 -6.363 1 79.81 118 ASP A C 1
ATOM 908 O O . ASP A 1 118 ? 5.949 12.719 -6.18 1 79.81 118 ASP A O 1
ATOM 912 N N . GLU A 1 119 ? 6.73 10.82 -5.707 1 76.31 119 GLU A N 1
ATOM 913 C CA . GLU A 1 119 ? 7.238 11.25 -4.406 1 76.31 119 GLU A CA 1
ATOM 914 C C . GLU A 1 119 ? 8.078 12.516 -4.531 1 76.31 119 GLU A C 1
ATOM 916 O O . GLU A 1 119 ? 7.867 13.484 -3.795 1 76.31 119 GLU A O 1
ATOM 921 N N . SER A 1 120 ? 9.062 12.445 -5.406 1 77.56 120 SER A N 1
ATOM 922 C CA . SER A 1 120 ? 9.977 13.57 -5.547 1 77.56 120 SER A CA 1
ATOM 923 C C . SER A 1 120 ? 9.242 14.844 -5.949 1 77.56 120 SER A C 1
ATOM 925 O O . SER A 1 120 ? 9.461 15.906 -5.367 1 77.56 120 SER A O 1
ATOM 927 N N . LYS A 1 121 ? 8.422 14.672 -6.879 1 85.94 121 LYS A N 1
ATOM 928 C CA . LYS A 1 121 ? 7.688 15.844 -7.352 1 85.94 121 LYS A CA 1
ATOM 929 C C . LYS A 1 121 ? 6.699 16.344 -6.297 1 85.94 121 LYS A C 1
ATOM 931 O O . LYS A 1 121 ? 6.551 17.547 -6.094 1 85.94 121 LYS A O 1
ATOM 936 N N . PHE A 1 122 ? 6.102 15.359 -5.645 1 89.25 122 PHE A N 1
ATOM 937 C CA . PHE A 1 122 ? 5.148 15.711 -4.598 1 89.25 122 PHE A CA 1
ATOM 938 C C . PHE A 1 122 ? 5.836 16.453 -3.463 1 89.25 122 PHE A C 1
ATOM 940 O O . PHE A 1 122 ? 5.34 17.484 -2.998 1 89.25 122 PHE A O 1
ATOM 947 N N . MET A 1 123 ? 6.941 15.984 -3.064 1 85.44 123 MET A N 1
ATOM 948 C CA . MET A 1 123 ? 7.645 16.609 -1.948 1 85.44 123 MET A CA 1
ATOM 949 C C . MET A 1 123 ? 8.133 18 -2.33 1 85.44 123 MET A C 1
ATOM 951 O O . MET A 1 123 ? 8.117 18.922 -1.507 1 85.44 123 MET A O 1
ATOM 955 N N . ALA A 1 124 ? 8.586 18.141 -3.535 1 88.31 124 ALA A N 1
ATOM 956 C CA . ALA A 1 124 ? 9.023 19.453 -4.023 1 88.31 124 ALA A CA 1
ATOM 957 C C . ALA A 1 124 ? 7.867 20.453 -4.02 1 88.31 124 ALA A C 1
ATOM 959 O O . ALA A 1 124 ? 8.023 21.594 -3.578 1 88.31 124 ALA A O 1
ATOM 960 N N . GLU A 1 125 ? 6.77 20.031 -4.477 1 94.06 125 GLU A N 1
ATOM 961 C CA . GLU A 1 125 ? 5.586 20.891 -4.508 1 94.06 125 GLU A CA 1
ATOM 962 C C . GLU A 1 125 ? 5.105 21.219 -3.098 1 94.06 125 GLU A C 1
ATOM 964 O O . GLU A 1 125 ? 4.727 22.359 -2.816 1 94.06 125 GLU A O 1
ATOM 969 N N . ALA A 1 126 ? 5.09 20.203 -2.26 1 92.06 126 ALA A N 1
ATOM 970 C CA . ALA A 1 126 ? 4.699 20.438 -0.873 1 92.06 126 ALA A CA 1
ATOM 971 C C . ALA A 1 126 ? 5.594 21.5 -0.224 1 92.06 126 ALA A C 1
ATOM 973 O O . ALA A 1 126 ? 5.102 22.422 0.428 1 92.06 126 ALA A O 1
ATOM 974 N N . ASN A 1 127 ? 6.844 21.344 -0.462 1 89.81 127 ASN A N 1
ATOM 975 C CA . ASN A 1 127 ? 7.797 22.297 0.086 1 89.81 127 ASN A CA 1
ATOM 976 C C . ASN A 1 127 ? 7.566 23.703 -0.476 1 89.81 127 ASN A C 1
ATOM 978 O O . ASN A 1 127 ? 7.711 24.688 0.241 1 89.81 127 ASN A O 1
ATOM 982 N N . ARG A 1 128 ? 7.301 23.734 -1.715 1 95.5 128 ARG A N 1
ATOM 983 C CA . ARG A 1 128 ? 7.102 25.016 -2.375 1 95.5 128 ARG A CA 1
ATOM 984 C C . ARG A 1 128 ? 5.867 25.734 -1.827 1 95.5 128 ARG A C 1
ATOM 986 O O . ARG A 1 128 ? 5.93 26.906 -1.474 1 95.5 128 ARG A O 1
ATOM 993 N N . VAL A 1 129 ? 4.797 25.062 -1.637 1 96.69 129 VAL A N 1
ATOM 994 C CA . VAL A 1 129 ? 3.521 25.719 -1.382 1 96.69 129 VAL A CA 1
ATOM 995 C C . VAL A 1 129 ? 3.318 25.891 0.122 1 96.69 129 VAL A C 1
ATOM 997 O O . VAL A 1 129 ? 2.564 26.766 0.557 1 96.69 129 VAL A O 1
ATOM 1000 N N . LEU A 1 130 ? 3.883 25.031 0.911 1 93.75 130 LEU A N 1
ATOM 1001 C CA . LEU A 1 130 ? 3.682 25.125 2.352 1 93.75 130 LEU A CA 1
ATOM 1002 C C . LEU A 1 130 ? 4.324 26.406 2.908 1 93.75 130 LEU A C 1
ATOM 1004 O O . LEU A 1 130 ? 5.426 26.766 2.5 1 93.75 130 LEU A O 1
ATOM 1008 N N . LYS A 1 131 ? 3.621 27.031 3.83 1 92.06 131 LYS A N 1
ATOM 1009 C CA . LYS A 1 131 ? 4.215 28.109 4.621 1 92.06 131 LYS A CA 1
ATOM 1010 C C . LYS A 1 131 ? 5.305 27.578 5.547 1 92.06 131 LYS A C 1
ATOM 1012 O O . LYS A 1 131 ? 5.273 26.406 5.938 1 92.06 131 LYS A O 1
ATOM 1017 N N . PRO A 1 132 ? 6.258 28.531 5.84 1 88.56 132 PRO A N 1
ATOM 1018 C CA . PRO A 1 132 ? 7.102 28.125 6.965 1 88.56 132 PRO A CA 1
ATOM 1019 C C . PRO A 1 132 ? 6.289 27.719 8.195 1 88.56 132 PRO A C 1
ATOM 1021 O O . PRO A 1 132 ? 5.391 28.453 8.617 1 88.56 132 PRO A O 1
ATOM 1024 N N . GLY A 1 133 ? 6.508 26.562 8.672 1 83.5 133 GLY A N 1
ATOM 1025 C CA . GLY A 1 133 ? 5.734 26.047 9.797 1 83.5 133 GLY A CA 1
ATOM 1026 C C . GLY A 1 133 ? 4.512 25.266 9.367 1 83.5 133 GLY A C 1
ATOM 1027 O O . GLY A 1 133 ? 3.836 24.656 10.195 1 83.5 133 GLY A O 1
ATOM 1028 N N . GLY A 1 134 ? 4.281 25.328 8.047 1 87.88 134 GLY A N 1
ATOM 1029 C CA . GLY A 1 134 ? 3.186 24.516 7.535 1 87.88 134 GLY A CA 1
ATOM 1030 C C . GLY A 1 134 ? 3.416 23.031 7.699 1 87.88 134 GLY A C 1
ATOM 1031 O O . GLY A 1 134 ? 4.531 22.594 8 1 87.88 134 GLY A O 1
ATOM 1032 N N . CYS A 1 135 ? 2.266 22.25 7.523 1 88.38 135 CYS A N 1
ATOM 1033 C CA . CYS A 1 135 ? 2.357 20.844 7.895 1 88.38 135 CYS A CA 1
ATOM 1034 C C . CYS A 1 135 ? 1.834 19.953 6.773 1 88.38 135 CYS A C 1
ATOM 1036 O O . CYS A 1 135 ? 0.974 20.375 5.996 1 88.38 135 CYS A O 1
ATOM 1038 N N . ILE A 1 136 ? 2.459 18.781 6.73 1 91.06 136 ILE A N 1
ATOM 1039 C CA . ILE A 1 136 ? 1.947 17.672 5.922 1 91.06 136 ILE A CA 1
ATOM 1040 C C . ILE A 1 136 ? 1.426 16.562 6.832 1 91.06 136 ILE A C 1
ATOM 1042 O O . ILE A 1 136 ? 2.047 16.234 7.848 1 91.06 136 ILE A O 1
ATOM 1046 N N . ALA A 1 137 ? 0.258 16.094 6.551 1 90.12 137 ALA A N 1
ATOM 1047 C CA . ALA A 1 137 ? -0.339 14.984 7.289 1 90.12 137 ALA A CA 1
ATOM 1048 C C . ALA A 1 137 ? -0.808 13.891 6.34 1 90.12 137 ALA A C 1
ATOM 1050 O O . ALA A 1 137 ? -1.789 14.062 5.613 1 90.12 137 ALA A O 1
ATOM 1051 N N . LEU A 1 138 ? -0.134 12.781 6.359 1 89.75 138 LEU A N 1
ATOM 1052 C CA . LEU A 1 138 ? -0.515 11.609 5.574 1 89.75 138 LEU A CA 1
ATOM 1053 C C . LEU A 1 138 ? -1.242 10.586 6.441 1 89.75 138 LEU A C 1
ATOM 1055 O O . LEU A 1 138 ? -0.714 10.148 7.465 1 89.75 138 LEU A O 1
ATOM 1059 N N . MET A 1 139 ? -2.434 10.273 5.949 1 88.12 139 MET A N 1
ATOM 1060 C CA . MET A 1 139 ? -3.285 9.406 6.762 1 88.12 139 MET A CA 1
ATOM 1061 C C . MET A 1 139 ? -3.568 8.094 6.043 1 88.12 139 MET A C 1
ATOM 1063 O O . MET A 1 139 ? -3.682 8.062 4.816 1 88.12 139 MET A O 1
ATOM 1067 N N . ASP A 1 140 ? -3.676 7.051 6.867 1 84.25 140 ASP A N 1
ATOM 1068 C CA . ASP A 1 140 ? -4.086 5.75 6.355 1 84.25 140 ASP A CA 1
ATOM 1069 C C . ASP A 1 140 ? -4.637 4.867 7.477 1 84.25 140 ASP A C 1
ATOM 1071 O O . ASP A 1 140 ? -4.84 5.332 8.594 1 84.25 140 ASP A O 1
ATOM 1075 N N . TYR A 1 141 ? -5.07 3.768 7.125 1 80.88 141 TYR A N 1
ATOM 1076 C CA . TYR A 1 141 ? -5.516 2.775 8.102 1 80.88 141 TYR A CA 1
ATOM 1077 C C . TYR A 1 141 ? -4.848 1.43 7.848 1 80.88 141 TYR A C 1
ATOM 1079 O O . TYR A 1 141 ? -4.332 1.179 6.758 1 80.88 141 TYR A O 1
ATOM 1087 N N . SER A 1 142 ? -4.777 0.683 8.945 1 76.88 142 SER A N 1
ATOM 1088 C CA . SER A 1 142 ? -4.172 -0.644 8.883 1 76.88 142 SER A CA 1
ATOM 1089 C C . SER A 1 142 ? -5.09 -1.698 9.492 1 76.88 142 SER A C 1
ATOM 1091 O O . SER A 1 142 ? -5.688 -1.473 10.547 1 76.88 142 SER A O 1
ATOM 1093 N N . SER A 1 143 ? -5.172 -2.848 8.82 1 74.5 143 SER A N 1
ATOM 1094 C CA . SER A 1 143 ? -5.98 -3.943 9.352 1 74.5 143 SER A CA 1
ATOM 1095 C C . SER A 1 143 ? -5.145 -4.883 10.211 1 74.5 143 SER A C 1
ATOM 1097 O O . SER A 1 143 ? -5.633 -5.922 10.664 1 74.5 143 SER A O 1
ATOM 1099 N N . GLN A 1 144 ? -3.908 -4.539 10.445 1 71.81 144 GLN A N 1
ATOM 1100 C CA . GLN A 1 144 ? -3.021 -5.434 11.18 1 71.81 144 GLN A CA 1
ATOM 1101 C C . GLN A 1 144 ? -3.531 -5.668 12.594 1 71.81 144 GLN A C 1
ATOM 1103 O O . GLN A 1 144 ? -3.424 -6.777 13.125 1 71.81 144 GLN A O 1
ATOM 1108 N N . LYS A 1 145 ? -4.086 -4.699 13.211 1 76.5 145 LYS A N 1
ATOM 1109 C CA . LYS A 1 145 ? -4.598 -4.809 14.57 1 76.5 145 LYS A CA 1
ATOM 1110 C C . LYS A 1 145 ? -6.121 -4.898 14.578 1 76.5 145 LYS A C 1
ATOM 1112 O O . LYS A 1 145 ? -6.766 -4.484 15.547 1 76.5 145 LYS A O 1
ATOM 1117 N N . THR A 1 146 ? -6.645 -5.371 13.523 1 81.69 146 THR A N 1
ATOM 1118 C CA . THR A 1 146 ? -8.086 -5.461 13.344 1 81.69 146 THR A CA 1
ATOM 1119 C C . THR A 1 146 ? -8.695 -6.441 14.344 1 81.69 146 THR A C 1
ATOM 1121 O O . THR A 1 146 ? -8.141 -7.516 14.586 1 81.69 146 THR A O 1
ATOM 1124 N N . ARG A 1 147 ? -9.844 -5.961 14.977 1 87.62 147 ARG A N 1
ATOM 1125 C CA . ARG A 1 147 ? -10.656 -6.82 15.836 1 87.62 147 ARG A CA 1
ATOM 1126 C C . ARG A 1 147 ? -12.125 -6.738 15.445 1 87.62 147 ARG A C 1
ATOM 1128 O O . ARG A 1 147 ? -12.633 -5.66 15.125 1 87.62 147 ARG A O 1
ATOM 1135 N N . LEU A 1 148 ? -12.695 -7.863 15.438 1 92.19 148 LEU A N 1
ATOM 1136 C CA . LEU A 1 148 ? -14.117 -7.941 15.133 1 92.19 148 LEU A CA 1
ATOM 1137 C C . LEU A 1 148 ? -14.914 -8.344 16.375 1 92.19 148 LEU A C 1
ATOM 1139 O O . LEU A 1 148 ? -14.414 -9.086 17.219 1 92.19 148 LEU A O 1
ATOM 1143 N N . HIS A 1 149 ? -16.016 -7.727 16.5 1 91.5 149 HIS A N 1
ATOM 1144 C CA . HIS A 1 149 ? -16.938 -8.078 17.578 1 91.5 149 HIS A CA 1
ATOM 1145 C C . HIS A 1 149 ? -18.344 -8.297 17.031 1 91.5 149 HIS A C 1
ATOM 1147 O O . HIS A 1 149 ? -18.875 -7.453 16.297 1 91.5 149 HIS A O 1
ATOM 1153 N N . TYR A 1 150 ? -18.891 -9.359 17.391 1 93.25 150 TYR A N 1
ATOM 1154 C CA . TYR A 1 150 ? -20.25 -9.727 17.031 1 93.25 150 TYR A CA 1
ATOM 1155 C C . TYR A 1 150 ? -20.828 -10.719 18.031 1 93.25 150 TYR A C 1
ATOM 1157 O O . TYR A 1 150 ? -20.422 -11.883 18.062 1 93.25 150 TYR A O 1
ATOM 1165 N N . GLN A 1 151 ? -21.766 -10.227 18.812 1 90.94 151 GLN A N 1
ATOM 1166 C CA . GLN A 1 151 ? -22.375 -11.078 19.828 1 90.94 151 GLN A CA 1
ATOM 1167 C C . GLN A 1 151 ? -21.312 -11.82 20.625 1 90.94 151 GLN A C 1
ATOM 1169 O O . GLN A 1 151 ? -20.391 -11.211 21.188 1 90.94 151 GLN A O 1
ATOM 1174 N N . ASP A 1 152 ? -21.25 -13.156 20.641 1 89.19 152 ASP A N 1
ATOM 1175 C CA . ASP A 1 152 ? -20.312 -13.914 21.469 1 89.19 152 ASP A CA 1
ATOM 1176 C C . ASP A 1 152 ? -19.203 -14.539 20.609 1 89.19 152 ASP A C 1
ATOM 1178 O O . ASP A 1 152 ? -18.422 -15.359 21.109 1 89.19 152 ASP A O 1
ATOM 1182 N N . CYS A 1 153 ? -19.094 -14.086 19.406 1 90.12 153 CYS A N 1
ATOM 1183 C CA . CYS A 1 153 ? -18.125 -14.789 18.578 1 90.12 153 CYS A CA 1
ATOM 1184 C C . CYS A 1 153 ? -17.062 -13.836 18.047 1 90.12 153 CYS A C 1
ATOM 1186 O O . CYS A 1 153 ? -16.422 -14.117 17.031 1 90.12 153 CYS A O 1
ATOM 1188 N N . GLY A 1 154 ? -16.844 -12.742 18.672 1 87.81 154 GLY A N 1
ATOM 1189 C CA . GLY A 1 154 ? -15.914 -11.727 18.219 1 87.81 154 GLY A CA 1
ATOM 1190 C C . GLY A 1 154 ? -14.5 -12.242 18.047 1 87.81 154 GLY A C 1
ATOM 1191 O O . GLY A 1 154 ? -13.867 -12.023 17.016 1 87.81 154 GLY A O 1
ATOM 1192 N N . GLU A 1 155 ? -13.984 -12.906 19.016 1 89.25 155 GLU A N 1
ATOM 1193 C CA . GLU A 1 155 ? -12.625 -13.438 18.984 1 89.25 155 GLU A CA 1
ATOM 1194 C C . GLU A 1 155 ? -12.453 -14.438 17.844 1 89.25 155 GLU A C 1
ATOM 1196 O O . GLU A 1 155 ? -11.43 -14.438 17.156 1 89.25 155 GLU A O 1
ATOM 1201 N N . ARG A 1 156 ? -13.453 -15.234 17.734 1 91.81 156 ARG A N 1
ATOM 1202 C CA . ARG A 1 156 ? -13.398 -16.234 16.688 1 91.81 156 ARG A CA 1
ATOM 1203 C C . ARG A 1 156 ? -13.391 -15.586 15.305 1 91.81 156 ARG A C 1
ATOM 1205 O O . ARG A 1 156 ? -12.703 -16.047 14.391 1 91.81 156 ARG A O 1
ATOM 1212 N N . LEU A 1 157 ? -14.172 -14.547 15.172 1 92.19 157 LEU A N 1
ATOM 1213 C CA . LEU A 1 157 ? -14.203 -13.828 13.906 1 92.19 157 LEU A CA 1
ATOM 1214 C C . LEU A 1 157 ? -12.844 -13.219 13.594 1 92.19 157 LEU A C 1
ATOM 1216 O O . LEU A 1 157 ? -12.367 -13.297 12.461 1 92.19 157 LEU A O 1
ATOM 1220 N N . THR A 1 158 ? -12.25 -12.617 14.547 1 90.06 158 THR A N 1
ATOM 1221 C CA . THR A 1 158 ? -10.914 -12.055 14.391 1 90.06 158 THR A CA 1
ATOM 1222 C C . THR A 1 158 ? -9.906 -13.141 14.023 1 90.06 158 THR A C 1
ATOM 1224 O O . THR A 1 158 ? -9.055 -12.938 13.156 1 90.06 158 THR A O 1
ATOM 1227 N N . ASP A 1 159 ? -10.047 -14.234 14.594 1 89.75 159 ASP A N 1
ATOM 1228 C CA . ASP A 1 159 ? -9.172 -15.367 14.305 1 89.75 159 ASP A CA 1
ATOM 1229 C C . ASP A 1 159 ? -9.328 -15.828 12.859 1 89.75 159 ASP A C 1
ATOM 1231 O O . ASP A 1 159 ? -8.344 -16.188 12.203 1 89.75 159 ASP A O 1
ATOM 1235 N N . ILE A 1 160 ? -10.508 -15.859 12.438 1 87.19 160 ILE A N 1
ATOM 1236 C CA . ILE A 1 160 ? -10.789 -16.297 11.078 1 87.19 160 ILE A CA 1
ATOM 1237 C C . ILE A 1 160 ? -10.07 -15.391 10.086 1 87.19 160 ILE A C 1
ATOM 1239 O O . ILE A 1 160 ? -9.422 -15.867 9.156 1 87.19 160 ILE A O 1
ATOM 1243 N N . LEU A 1 161 ? -10.172 -14.125 10.273 1 83.56 161 LEU A N 1
ATOM 1244 C CA . LEU A 1 161 ? -9.484 -13.188 9.383 1 83.56 161 LEU A CA 1
ATOM 1245 C C . LEU A 1 161 ? -7.977 -13.422 9.414 1 83.56 161 LEU A C 1
ATOM 1247 O O . LEU A 1 161 ? -7.34 -13.484 8.359 1 83.56 161 LEU A O 1
ATOM 1251 N N . GLN A 1 162 ? -7.477 -13.57 10.531 1 80.56 162 GLN A N 1
ATOM 1252 C CA . GLN A 1 162 ? -6.039 -13.781 10.68 1 80.56 162 GLN A CA 1
ATOM 1253 C C . GLN A 1 162 ? -5.609 -15.109 10.07 1 80.56 162 GLN A C 1
ATOM 1255 O O . GLN A 1 162 ? -4.535 -15.203 9.469 1 80.56 162 GLN A O 1
ATOM 1260 N N . GLU A 1 163 ? -6.406 -16.078 10.242 1 81.19 163 GLU A N 1
ATOM 1261 C CA . GLU A 1 163 ? -6.105 -17.391 9.695 1 81.19 163 GLU A CA 1
ATOM 1262 C C . GLU A 1 163 ? -6.051 -17.359 8.172 1 81.19 163 GLU A C 1
ATOM 1264 O O . GLU A 1 163 ? -5.168 -17.969 7.562 1 81.19 163 GLU A O 1
ATOM 1269 N N . VAL A 1 164 ? -6.973 -16.719 7.652 1 76.38 164 VAL A N 1
ATOM 1270 C CA . VAL A 1 164 ? -6.977 -16.625 6.195 1 76.38 164 VAL A CA 1
ATOM 1271 C C . VAL A 1 164 ? -5.73 -15.891 5.719 1 76.38 164 VAL A C 1
ATOM 1273 O O . VAL A 1 164 ? -5.066 -16.312 4.773 1 76.38 164 VAL A O 1
ATOM 1276 N N . ILE A 1 165 ? -5.383 -14.867 6.422 1 74.31 165 ILE A N 1
ATOM 1277 C CA . ILE A 1 165 ? -4.23 -14.055 6.047 1 74.31 165 ILE A CA 1
ATOM 1278 C C . ILE A 1 165 ? -2.949 -14.875 6.199 1 74.31 165 ILE A C 1
ATOM 1280 O O . ILE A 1 165 ? -2.1 -14.883 5.309 1 74.31 165 ILE A O 1
ATOM 1284 N N . THR A 1 166 ? -2.865 -15.633 7.246 1 74.88 166 THR A N 1
ATOM 1285 C CA . THR A 1 166 ? -1.635 -16.344 7.555 1 74.88 166 THR A CA 1
ATOM 1286 C C . THR A 1 166 ? -1.536 -17.641 6.738 1 74.88 166 THR A C 1
ATOM 1288 O O . THR A 1 166 ? -0.438 -18.078 6.387 1 74.88 166 THR A O 1
ATOM 1291 N N . THR A 1 167 ? -2.688 -18.219 6.41 1 73.44 167 THR A N 1
ATOM 1292 C CA . THR A 1 167 ? -2.707 -19.5 5.711 1 73.44 167 THR A CA 1
ATOM 1293 C C . THR A 1 167 ? -2.186 -19.359 4.285 1 73.44 167 THR A C 1
ATOM 1295 O O . THR A 1 167 ? -1.445 -20.203 3.795 1 73.44 167 THR A O 1
ATOM 1298 N N . TYR A 1 168 ? -2.438 -18.312 3.787 1 74.12 168 TYR A N 1
ATOM 1299 C CA . TYR A 1 168 ? -2.15 -18.219 2.359 1 74.12 168 TYR A CA 1
ATOM 1300 C C . TYR A 1 168 ? -0.976 -17.281 2.098 1 74.12 168 TYR A C 1
ATOM 1302 O O . TYR A 1 168 ? -0.53 -17.141 0.957 1 74.12 168 TYR A O 1
ATOM 1310 N N . LYS A 1 169 ? -0.548 -16.656 3.119 1 79.12 169 LYS A N 1
ATOM 1311 C CA . LYS A 1 169 ? 0.646 -15.82 3.008 1 79.12 169 LYS A CA 1
ATOM 1312 C C . LYS A 1 169 ? 1.91 -16.641 3.266 1 79.12 169 LYS A C 1
ATOM 1314 O O . LYS A 1 169 ? 2.102 -17.156 4.363 1 79.12 169 LYS A O 1
ATOM 1319 N N . HIS A 1 170 ? 2.723 -16.797 2.307 1 82.19 170 HIS A N 1
ATOM 1320 C CA . HIS A 1 170 ? 4.035 -17.422 2.445 1 82.19 170 HIS A CA 1
ATOM 1321 C C . HIS A 1 170 ? 5.141 -16.375 2.506 1 82.19 170 HIS A C 1
ATOM 1323 O O . HIS A 1 170 ? 5.336 -15.625 1.552 1 82.19 170 HIS A O 1
ATOM 1329 N N . SER A 1 171 ? 5.812 -16.422 3.633 1 83.62 171 SER A N 1
ATOM 1330 C CA . SER A 1 171 ? 6.809 -15.375 3.828 1 83.62 171 SER A CA 1
ATOM 1331 C C . SER A 1 171 ? 8.211 -15.969 3.973 1 83.62 171 SER A C 1
ATOM 1333 O O . SER A 1 171 ? 8.367 -17.094 4.449 1 83.62 171 SER A O 1
ATOM 1335 N N . ILE A 1 172 ? 9.195 -15.234 3.508 1 83.62 172 ILE A N 1
ATOM 1336 C CA . ILE A 1 172 ? 10.602 -15.57 3.66 1 83.62 172 ILE A CA 1
ATOM 1337 C C . ILE A 1 172 ? 11.375 -14.328 4.113 1 83.62 172 ILE A C 1
ATOM 1339 O O . ILE A 1 172 ? 11.148 -13.227 3.615 1 83.62 172 ILE A O 1
ATOM 1343 N N . LEU A 1 173 ? 12.148 -14.555 5.16 1 86.44 173 LEU A N 1
ATOM 1344 C CA . LEU A 1 173 ? 13.102 -13.508 5.535 1 86.44 173 LEU A CA 1
ATOM 1345 C C . LEU A 1 173 ? 14.422 -13.688 4.797 1 86.44 173 LEU A C 1
ATOM 1347 O O . LEU A 1 173 ? 15.016 -14.766 4.836 1 86.44 173 LEU A O 1
ATOM 1351 N N . LYS A 1 174 ? 14.82 -12.75 4.102 1 85.62 174 LYS A N 1
ATOM 1352 C CA . LYS A 1 174 ? 16.047 -12.852 3.326 1 85.62 174 LYS A CA 1
ATOM 1353 C C . LYS A 1 174 ? 17.047 -11.766 3.732 1 85.62 174 LYS A C 1
ATOM 1355 O O . LYS A 1 174 ? 16.703 -10.586 3.795 1 85.62 174 LYS A O 1
ATOM 1360 N N . LYS A 1 175 ? 18.25 -12.32 4.059 1 87.06 175 LYS A N 1
ATOM 1361 C CA . LYS A 1 175 ? 19.359 -11.406 4.332 1 87.06 175 LYS A CA 1
ATOM 1362 C C . LYS A 1 175 ? 20.156 -11.117 3.066 1 87.06 175 LYS A C 1
ATOM 1364 O O . LYS A 1 175 ? 20.5 -12.031 2.316 1 87.06 175 LYS A O 1
ATOM 1369 N N . SER A 1 176 ? 20.344 -9.867 2.812 1 84.5 176 SER A N 1
ATOM 1370 C CA . SER A 1 176 ? 21.125 -9.484 1.643 1 84.5 176 SER A CA 1
ATOM 1371 C C . SER A 1 176 ? 22 -8.266 1.937 1 84.5 176 SER A C 1
ATOM 1373 O O . SER A 1 176 ? 21.734 -7.52 2.879 1 84.5 176 SER A O 1
ATOM 1375 N N . THR A 1 177 ? 23.062 -8.195 1.195 1 88.75 177 THR A N 1
ATOM 1376 C CA . THR A 1 177 ? 23.906 -7.004 1.258 1 88.75 177 THR A CA 1
ATOM 1377 C C . THR A 1 177 ? 23.422 -5.945 0.271 1 88.75 177 THR A C 1
ATOM 1379 O O . THR A 1 177 ? 23.188 -6.246 -0.901 1 88.75 177 THR A O 1
ATOM 1382 N N . THR A 1 178 ? 23.266 -4.832 0.806 1 89.12 178 THR A N 1
ATOM 1383 C CA . THR A 1 178 ? 22.828 -3.709 -0.01 1 89.12 178 THR A CA 1
ATOM 1384 C C . THR A 1 178 ? 23.453 -2.404 0.472 1 89.12 178 THR A C 1
ATOM 1386 O O . THR A 1 178 ? 24.531 -2.412 1.061 1 89.12 178 THR A O 1
ATOM 1389 N N . SER A 1 179 ? 22.812 -1.298 0.111 1 91 179 SER A N 1
ATOM 1390 C CA . SER A 1 179 ? 23.297 0.006 0.56 1 91 179 SER A CA 1
ATOM 1391 C C . SER A 1 179 ? 22.25 0.708 1.425 1 91 179 SER A C 1
ATOM 1393 O O . SER A 1 179 ? 21.078 0.356 1.391 1 91 179 SER A O 1
ATOM 1395 N N . VAL A 1 180 ? 22.734 1.693 2.154 1 89.81 180 VAL A N 1
ATOM 1396 C CA . VAL A 1 180 ? 21.844 2.479 2.994 1 89.81 180 VAL A CA 1
ATOM 1397 C C . VAL A 1 180 ? 20.797 3.168 2.123 1 89.81 180 VAL A C 1
ATOM 1399 O O . VAL A 1 180 ? 19.609 3.213 2.48 1 89.81 180 VAL A O 1
ATOM 1402 N N . ARG A 1 181 ? 21.203 3.592 0.992 1 86.38 181 ARG A N 1
ATOM 1403 C CA . ARG A 1 181 ? 20.297 4.242 0.039 1 86.38 181 ARG A CA 1
ATOM 1404 C C . ARG A 1 181 ? 19.172 3.309 -0.375 1 86.38 181 ARG A C 1
ATOM 1406 O O . ARG A 1 181 ? 18.016 3.719 -0.427 1 86.38 181 ARG A O 1
ATOM 1413 N N . LYS A 1 182 ? 19.438 2.096 -0.637 1 81.94 182 LYS A N 1
ATOM 1414 C CA . LYS A 1 182 ? 18.438 1.125 -1.086 1 81.94 182 LYS A CA 1
ATOM 1415 C C . LYS A 1 182 ? 17.5 0.733 0.052 1 81.94 182 LYS A C 1
ATOM 1417 O O . LYS A 1 182 ? 16.312 0.505 -0.169 1 81.94 182 LYS A O 1
ATOM 1422 N N . VAL A 1 183 ? 18.125 0.672 1.209 1 83.44 183 VAL A N 1
ATOM 1423 C CA . VAL A 1 183 ? 17.297 0.388 2.373 1 83.44 183 VAL A CA 1
ATOM 1424 C C . VAL A 1 183 ? 16.234 1.481 2.535 1 83.44 183 VAL A C 1
ATOM 1426 O O . VAL A 1 183 ? 15.047 1.19 2.672 1 83.44 183 VAL A O 1
ATOM 1429 N N . LEU A 1 184 ? 16.656 2.67 2.465 1 81.31 184 LEU A N 1
ATOM 1430 C CA . LEU A 1 184 ? 15.734 3.791 2.65 1 81.31 184 LEU A CA 1
ATOM 1431 C C . LEU A 1 184 ? 14.727 3.867 1.508 1 81.31 184 LEU A C 1
ATOM 1433 O O . LEU A 1 184 ? 13.57 4.246 1.716 1 81.31 184 LEU A O 1
ATOM 1437 N N . GLY A 1 185 ? 15.156 3.504 0.362 1 76.25 185 GLY A N 1
ATOM 1438 C CA . GLY A 1 185 ? 14.242 3.418 -0.763 1 76.25 185 GLY A CA 1
ATOM 1439 C C . GLY A 1 185 ? 13.133 2.408 -0.551 1 76.25 185 GLY A C 1
ATOM 1440 O O . GLY A 1 185 ? 11.969 2.678 -0.872 1 76.25 185 GLY A O 1
ATOM 1441 N N . ALA A 1 186 ? 13.531 1.282 -0.014 1 74.31 186 ALA A N 1
ATOM 1442 C CA . ALA A 1 186 ? 12.547 0.235 0.243 1 74.31 186 ALA A CA 1
ATOM 1443 C C . ALA A 1 186 ? 11.562 0.658 1.336 1 74.31 186 ALA A C 1
ATOM 1445 O O . ALA A 1 186 ? 10.367 0.401 1.235 1 74.31 186 ALA A O 1
ATOM 1446 N N . VAL A 1 187 ? 12.086 1.248 2.338 1 74.81 187 VAL A N 1
ATOM 1447 C CA . VAL A 1 187 ? 11.25 1.704 3.438 1 74.81 187 VAL A CA 1
ATOM 1448 C C . VAL A 1 187 ? 10.25 2.744 2.93 1 74.81 187 VAL A C 1
ATOM 1450 O O . VAL A 1 187 ? 9.07 2.713 3.293 1 74.81 187 VAL A O 1
ATOM 1453 N N . LYS A 1 188 ? 10.75 3.555 2.09 1 69.5 188 LYS A N 1
ATOM 1454 C CA . LYS A 1 188 ? 9.906 4.574 1.479 1 69.5 188 LYS A CA 1
ATOM 1455 C C . LYS A 1 188 ? 8.797 3.939 0.646 1 69.5 188 LYS A C 1
ATOM 1457 O O . LYS A 1 188 ? 7.645 4.387 0.691 1 69.5 188 LYS A O 1
ATOM 1462 N N . ALA A 1 189 ? 9.18 2.984 -0.069 1 63.75 189 ALA A N 1
ATOM 1463 C CA . ALA A 1 189 ? 8.242 2.342 -0.991 1 63.75 189 ALA A CA 1
ATOM 1464 C C . ALA A 1 189 ? 7.133 1.619 -0.234 1 63.75 189 ALA A C 1
ATOM 1466 O O . ALA A 1 189 ? 6.016 1.486 -0.737 1 63.75 189 ALA A O 1
ATOM 1467 N N . THR A 1 190 ? 7.484 1.208 0.954 1 63.75 190 THR A N 1
ATOM 1468 C CA . THR A 1 190 ? 6.531 0.374 1.679 1 63.75 190 THR A CA 1
ATOM 1469 C C . THR A 1 190 ? 5.859 1.166 2.797 1 63.75 190 THR A C 1
ATOM 1471 O O . THR A 1 190 ? 5.027 0.63 3.531 1 63.75 190 THR A O 1
ATOM 1474 N N . SER A 1 191 ? 6.383 2.336 2.902 1 63.25 191 SER A N 1
ATOM 1475 C CA . SER A 1 191 ? 5.844 3.102 4.023 1 63.25 191 SER A CA 1
ATOM 1476 C C . SER A 1 191 ? 5.562 4.547 3.621 1 63.25 191 SER A C 1
ATOM 1478 O O . SER A 1 191 ? 6.102 5.035 2.627 1 63.25 191 SER A O 1
ATOM 1480 N N . MET A 1 192 ? 4.633 5.188 4.27 1 65.44 192 MET A N 1
ATOM 1481 C CA . MET A 1 192 ? 4.289 6.59 4.051 1 65.44 192 MET A CA 1
ATOM 1482 C C . MET A 1 192 ? 5.328 7.512 4.684 1 65.44 192 MET A C 1
ATOM 1484 O O . MET A 1 192 ? 5.105 8.719 4.801 1 65.44 192 MET A O 1
ATOM 1488 N N . PHE A 1 193 ? 6.473 6.938 4.996 1 65.56 193 PHE A N 1
ATOM 1489 C CA . PHE A 1 193 ? 7.438 7.715 5.766 1 65.56 193 PHE A CA 1
ATOM 1490 C C . PHE A 1 193 ? 8.453 8.383 4.844 1 65.56 193 PHE A C 1
ATOM 1492 O O . PHE A 1 193 ? 9.539 8.766 5.285 1 65.56 193 PHE A O 1
ATOM 1499 N N . GLN A 1 194 ? 8.039 8.461 3.625 1 68.44 194 GLN A N 1
ATOM 1500 C CA . GLN A 1 194 ? 8.938 9.102 2.664 1 68.44 194 GLN A CA 1
ATOM 1501 C C . GLN A 1 194 ? 9.336 10.5 3.129 1 68.44 194 GLN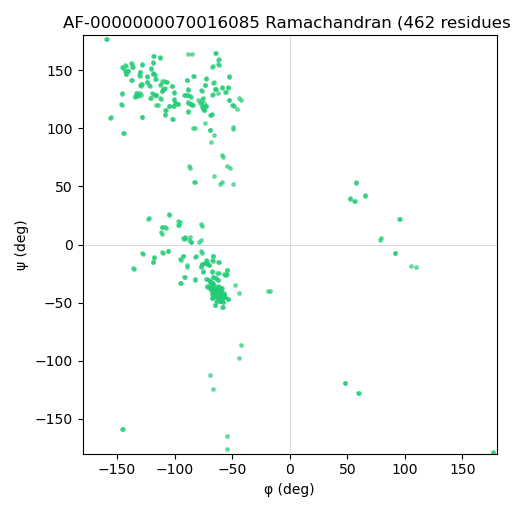 A C 1
ATOM 1503 O O . GLN A 1 194 ? 10.43 10.969 2.82 1 68.44 194 GLN A O 1
ATOM 1508 N N . ILE A 1 195 ? 8.5 11.102 3.93 1 69.31 195 ILE A N 1
ATOM 1509 C CA . ILE A 1 195 ? 8.75 12.477 4.348 1 69.31 195 ILE A CA 1
ATOM 1510 C C . ILE A 1 195 ? 9.891 12.508 5.367 1 69.31 195 ILE A C 1
ATOM 1512 O O . ILE A 1 195 ? 10.477 13.562 5.621 1 69.31 195 ILE A O 1
ATOM 1516 N N . TYR A 1 196 ? 10.195 11.383 5.902 1 74.25 196 TYR A N 1
ATOM 1517 C CA . TYR A 1 196 ? 11.25 11.359 6.914 1 74.25 196 TYR A CA 1
ATOM 1518 C C . TYR A 1 196 ? 12.492 10.641 6.395 1 74.25 196 TYR A C 1
ATOM 1520 O O . TYR A 1 196 ? 13.375 10.273 7.172 1 74.25 196 TYR A O 1
ATOM 1528 N N . LYS A 1 197 ? 12.547 10.453 5.172 1 75.69 197 LYS A N 1
ATOM 1529 C CA . LYS A 1 197 ? 13.664 9.734 4.559 1 75.69 197 LYS A CA 1
ATOM 1530 C C . LYS A 1 197 ? 14.992 10.414 4.883 1 75.69 197 LYS A C 1
ATOM 1532 O O . LYS A 1 197 ? 15.984 9.742 5.176 1 75.69 197 LYS A O 1
ATOM 1537 N N . GLY A 1 198 ? 15.016 11.766 4.789 1 77 198 GLY A N 1
ATOM 1538 C CA . GLY A 1 198 ? 16.234 12.5 5.078 1 77 198 GLY A CA 1
ATOM 1539 C C . GLY A 1 198 ? 16.734 12.305 6.5 1 77 198 GLY A C 1
ATOM 1540 O O . GLY A 1 198 ? 17.922 12.117 6.73 1 77 198 GLY A O 1
ATOM 1541 N N . LYS A 1 199 ? 15.852 12.422 7.344 1 81.19 199 LYS A N 1
ATOM 1542 C CA . LYS A 1 199 ? 16.203 12.227 8.75 1 81.19 199 LYS A CA 1
ATOM 1543 C C . LYS A 1 199 ? 16.719 10.812 8.992 1 81.19 199 LYS A C 1
ATOM 1545 O O . LYS A 1 199 ? 17.719 10.617 9.688 1 81.19 199 LYS A O 1
ATOM 1550 N N . MET A 1 200 ? 16.047 9.836 8.461 1 84.38 200 MET A N 1
ATOM 1551 C CA . MET A 1 200 ? 16.469 8.445 8.609 1 84.38 200 MET A CA 1
ATOM 1552 C C . MET A 1 200 ? 17.875 8.242 8.062 1 84.38 200 MET A C 1
ATOM 1554 O O . MET A 1 200 ? 18.703 7.578 8.703 1 84.38 200 MET A O 1
ATOM 1558 N N . LEU A 1 201 ? 18.078 8.82 6.918 1 87 201 LEU A N 1
ATOM 1559 C CA . LEU A 1 201 ? 19.3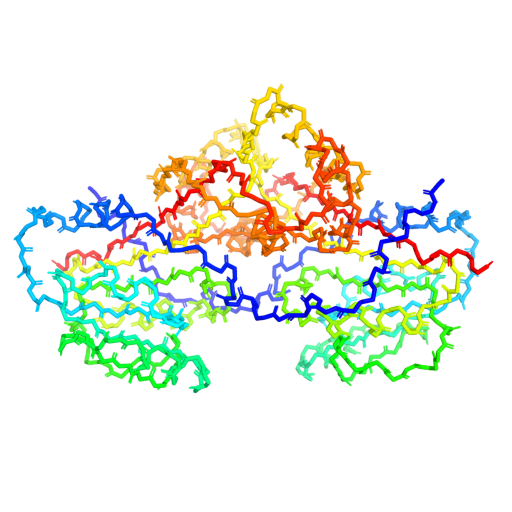91 8.688 6.297 1 87 201 LEU A CA 1
ATOM 1560 C C . LEU A 1 201 ? 20.484 9.281 7.191 1 87 201 LEU A C 1
ATOM 1562 O O . LEU A 1 201 ? 21.5 8.648 7.438 1 87 201 LEU A O 1
ATOM 1566 N N . ARG A 1 202 ? 20.234 10.461 7.668 1 88.31 202 ARG A N 1
ATOM 1567 C CA . ARG A 1 202 ? 21.203 11.141 8.508 1 88.31 202 ARG A CA 1
ATOM 1568 C C . ARG A 1 202 ? 21.5 10.336 9.766 1 88.31 202 ARG A C 1
ATOM 1570 O O . ARG A 1 202 ? 22.672 10.148 10.125 1 88.31 202 ARG A O 1
ATOM 1577 N N . GLU A 1 203 ? 20.531 9.891 10.43 1 89.94 203 GLU A N 1
ATOM 1578 C CA . GLU A 1 203 ? 20.719 9.164 11.688 1 89.94 203 GLU A CA 1
ATOM 1579 C C . GLU A 1 203 ? 21.438 7.832 11.453 1 89.94 203 GLU A C 1
ATOM 1581 O O . GLU A 1 203 ? 22.266 7.422 12.273 1 89.94 203 GLU A O 1
ATOM 1586 N N . LEU A 1 204 ? 21.078 7.176 10.383 1 91.5 204 LEU A N 1
ATOM 1587 C CA . LEU A 1 204 ? 21.75 5.91 10.078 1 91.5 204 LEU A CA 1
ATOM 1588 C C . LEU A 1 204 ? 23.234 6.125 9.805 1 91.5 204 LEU A C 1
ATOM 1590 O O . LEU A 1 204 ? 24.078 5.434 10.367 1 91.5 204 LEU A O 1
ATOM 1594 N N . LEU A 1 205 ? 23.484 7.082 8.961 1 93.62 205 LEU A N 1
ATOM 1595 C CA . LEU A 1 205 ? 24.875 7.328 8.594 1 93.62 205 LEU A CA 1
ATOM 1596 C C . LEU A 1 205 ? 25.688 7.766 9.805 1 93.62 205 LEU A C 1
ATOM 1598 O O . LEU A 1 205 ? 26.844 7.367 9.961 1 93.62 205 LEU A O 1
ATOM 1602 N N . GLU A 1 206 ? 25.078 8.656 10.594 1 93.88 206 GLU A N 1
ATOM 1603 C CA . GLU A 1 206 ? 25.75 9.094 11.812 1 93.88 206 GLU A CA 1
ATOM 1604 C C . GLU A 1 206 ? 26.109 7.91 12.711 1 93.88 206 GLU A C 1
ATOM 1606 O O . GLU A 1 206 ? 27.219 7.82 13.211 1 93.88 206 GLU A O 1
ATOM 1611 N N . GLU A 1 207 ? 25.219 6.98 12.922 1 93.56 207 GLU A N 1
ATOM 1612 C CA . GLU A 1 207 ? 25.453 5.809 13.766 1 93.56 207 GLU A CA 1
ATOM 1613 C C . GLU A 1 207 ? 26.516 4.902 13.164 1 93.56 207 GLU A C 1
ATOM 1615 O O . GLU A 1 207 ? 27.297 4.297 13.891 1 93.56 207 GLU A O 1
ATOM 1620 N N . MET A 1 208 ? 26.547 4.812 11.852 1 94.5 208 MET A N 1
ATOM 1621 C CA . MET A 1 208 ? 27.484 3.939 11.148 1 94.5 208 MET A CA 1
ATOM 1622 C C . MET A 1 208 ? 28.844 4.602 11.008 1 94.5 208 MET A C 1
ATOM 1624 O O . MET A 1 208 ? 29.812 3.963 10.578 1 94.5 208 MET A O 1
ATOM 1628 N N . LYS A 1 209 ? 28.875 5.922 11.328 1 94.44 209 LYS A N 1
ATOM 1629 C CA . LYS A 1 209 ? 30.078 6.711 11.086 1 94.44 209 LYS A CA 1
ATOM 1630 C C . LYS A 1 209 ? 30.484 6.648 9.617 1 94.44 209 LYS A C 1
ATOM 1632 O O . LYS A 1 209 ? 31.656 6.41 9.305 1 94.44 209 LYS A O 1
ATOM 1637 N N . ALA A 1 210 ? 29.484 6.652 8.828 1 93.62 210 ALA A N 1
ATOM 1638 C CA . ALA A 1 210 ? 29.672 6.664 7.375 1 93.62 210 ALA A CA 1
ATOM 1639 C C . ALA A 1 210 ? 29.188 7.984 6.773 1 93.62 210 ALA A C 1
ATOM 1641 O O . ALA A 1 210 ? 28.453 8.734 7.41 1 93.62 210 ALA A O 1
ATOM 1642 N N . THR A 1 211 ? 29.641 8.305 5.57 1 91.69 211 THR A N 1
ATOM 1643 C CA . THR A 1 211 ? 29.281 9.586 4.973 1 91.69 211 THR A CA 1
ATOM 1644 C C . THR A 1 211 ? 28.5 9.375 3.676 1 91.69 211 THR A C 1
ATOM 1646 O O . THR A 1 211 ? 27.844 10.297 3.186 1 91.69 211 THR A O 1
ATOM 1649 N N . SER A 1 212 ? 28.578 8.172 3.211 1 93.56 212 SER A N 1
ATOM 1650 C CA . SER A 1 212 ? 27.953 7.922 1.918 1 93.56 212 SER A CA 1
ATOM 1651 C C . SER A 1 212 ? 26.703 7.055 2.068 1 93.56 212 SER A C 1
ATOM 1653 O O . SER A 1 212 ? 26.75 6.016 2.734 1 93.56 212 SER A O 1
ATOM 1655 N N . PRO A 1 213 ? 25.641 7.441 1.429 1 92.44 213 PRO A N 1
ATOM 1656 C CA . PRO A 1 213 ? 24.453 6.582 1.415 1 92.44 213 PRO A CA 1
ATOM 1657 C C . PRO A 1 213 ? 24.672 5.277 0.656 1 92.44 213 PRO A C 1
ATOM 1659 O O . PRO A 1 213 ? 23.859 4.359 0.739 1 92.44 213 PRO A O 1
ATOM 1662 N N . ASP A 1 214 ? 25.781 5.199 -0.035 1 92.56 214 ASP A N 1
ATOM 1663 C CA . ASP A 1 214 ? 26.062 3.988 -0.803 1 92.56 214 ASP A CA 1
ATOM 1664 C C . ASP A 1 214 ? 26.859 2.986 0.027 1 92.56 214 ASP A C 1
ATOM 1666 O O . ASP A 1 214 ? 27.266 1.937 -0.479 1 92.56 214 ASP A O 1
ATOM 1670 N N . THR A 1 215 ? 27.047 3.332 1.301 1 93.12 215 THR A N 1
ATOM 1671 C CA . THR A 1 215 ? 27.703 2.398 2.207 1 93.12 215 THR A CA 1
ATOM 1672 C C . THR A 1 215 ? 26.938 1.082 2.279 1 93.12 215 THR A C 1
ATOM 1674 O O . THR A 1 215 ? 25.703 1.08 2.393 1 93.12 215 THR A O 1
ATOM 1677 N N . GLU A 1 216 ? 27.75 0.022 2.221 1 92.44 216 GLU A N 1
ATOM 1678 C CA . GLU A 1 216 ? 27.141 -1.303 2.23 1 92.44 216 GLU A CA 1
ATOM 1679 C C . GLU A 1 216 ? 26.609 -1.661 3.621 1 92.44 216 GLU A C 1
ATOM 1681 O O . GLU A 1 216 ? 27.266 -1.377 4.625 1 92.44 216 GLU A O 1
ATOM 1686 N N . ILE A 1 217 ? 25.469 -2.213 3.613 1 92.19 217 ILE A N 1
ATOM 1687 C CA . ILE A 1 217 ? 24.828 -2.641 4.852 1 92.19 217 ILE A CA 1
ATOM 1688 C C . ILE A 1 217 ? 24.094 -3.959 4.625 1 92.19 217 ILE A C 1
ATOM 1690 O O . ILE A 1 217 ? 23.672 -4.25 3.508 1 92.19 217 ILE A O 1
ATOM 1694 N N . GLU A 1 218 ? 24.078 -4.758 5.629 1 91.62 218 GLU A N 1
ATOM 1695 C CA . GLU A 1 218 ? 23.266 -5.977 5.562 1 91.62 218 GLU A CA 1
ATOM 1696 C C . GLU A 1 218 ? 21.844 -5.727 6.031 1 91.62 218 GLU A C 1
ATOM 1698 O O . GLU A 1 218 ? 21.625 -5.055 7.043 1 91.62 218 GLU A O 1
ATOM 1703 N N . TRP A 1 219 ? 20.938 -6.227 5.246 1 89.62 219 TRP A N 1
ATOM 1704 C CA . TRP A 1 219 ? 19.516 -5.949 5.473 1 89.62 219 TRP A CA 1
ATOM 1705 C C . TRP A 1 219 ? 18.688 -7.227 5.367 1 89.62 219 TRP A C 1
ATOM 1707 O O . TRP A 1 219 ? 18.828 -7.984 4.406 1 89.62 219 TRP A O 1
ATOM 1717 N N . THR A 1 220 ? 17.922 -7.418 6.434 1 88 220 THR A N 1
ATOM 1718 C CA . THR A 1 220 ? 16.938 -8.508 6.383 1 88 220 THR A CA 1
ATOM 1719 C C . THR A 1 220 ? 15.555 -7.973 6.039 1 88 220 THR A C 1
ATOM 1721 O O . THR A 1 220 ? 15.031 -7.098 6.73 1 88 220 THR A O 1
ATOM 1724 N N . LEU A 1 221 ? 15 -8.461 4.977 1 85.25 221 LEU A N 1
ATOM 1725 C CA . LEU A 1 221 ? 13.688 -8.039 4.488 1 85.25 221 LEU A CA 1
ATOM 1726 C C . LEU A 1 221 ? 12.75 -9.234 4.348 1 85.25 221 LEU A C 1
ATOM 1728 O O . LEU A 1 221 ? 13.172 -10.312 3.936 1 85.25 221 LEU A O 1
ATOM 1732 N N . GLU A 1 222 ? 11.508 -8.984 4.746 1 85.19 222 GLU A N 1
ATOM 1733 C CA . GLU A 1 222 ? 10.492 -10.023 4.578 1 85.19 222 GLU A CA 1
ATOM 1734 C C . GLU A 1 222 ? 9.867 -9.969 3.188 1 85.19 222 GLU A C 1
ATOM 1736 O O . GLU A 1 222 ? 9.305 -8.945 2.797 1 85.19 222 GLU A O 1
ATOM 1741 N N . TYR A 1 223 ? 10 -11.078 2.455 1 84.94 223 TYR A N 1
ATOM 1742 C CA . TYR A 1 223 ? 9.273 -11.289 1.207 1 84.94 223 TYR A CA 1
ATOM 1743 C C . TYR A 1 223 ? 8.094 -12.234 1.415 1 84.94 223 TYR A C 1
ATOM 1745 O O . TYR A 1 223 ? 8.211 -13.227 2.139 1 84.94 223 TYR A O 1
ATOM 1753 N N . PHE A 1 224 ? 7.012 -11.852 0.825 1 83.44 224 PHE A N 1
ATOM 1754 C CA . PHE A 1 224 ? 5.891 -12.773 0.993 1 83.44 224 PHE A CA 1
ATOM 1755 C C . PHE A 1 224 ? 5.137 -12.953 -0.318 1 83.44 224 PHE A C 1
ATOM 1757 O O . PHE A 1 224 ? 5.258 -12.125 -1.228 1 83.44 224 PHE A O 1
ATOM 1764 N N . CYS A 1 225 ? 4.457 -14.086 -0.405 1 86.06 225 CYS A N 1
ATOM 1765 C CA . CYS A 1 225 ? 3.66 -14.469 -1.562 1 86.06 225 CYS A CA 1
ATOM 1766 C C . CYS A 1 225 ? 2.283 -14.969 -1.136 1 86.06 225 CYS A C 1
ATOM 1768 O O . CYS A 1 225 ? 2.17 -15.773 -0.212 1 86.06 225 CYS A O 1
ATOM 1770 N N . ILE A 1 226 ? 1.296 -14.406 -1.733 1 85.44 226 ILE A N 1
ATOM 1771 C CA . ILE A 1 226 ? -0.08 -14.859 -1.572 1 85.44 226 ILE A CA 1
ATOM 1772 C C . ILE A 1 226 ? -0.524 -15.617 -2.822 1 85.44 226 ILE A C 1
ATOM 1774 O O . ILE A 1 226 ? -0.535 -15.055 -3.922 1 85.44 226 ILE A O 1
ATOM 1778 N N . MET A 1 227 ? -0.865 -16.844 -2.639 1 86.44 227 MET A N 1
ATOM 1779 C CA . MET A 1 227 ? -1.124 -17.688 -3.805 1 86.44 227 MET A CA 1
ATOM 1780 C C . MET A 1 227 ? -2.516 -18.297 -3.732 1 86.44 227 MET A C 1
ATOM 1782 O O . MET A 1 227 ? -3.033 -18.547 -2.643 1 86.44 227 MET A O 1
ATOM 1786 N N . ALA A 1 228 ? -3.131 -18.438 -4.875 1 83.31 228 ALA A N 1
ATOM 1787 C CA . ALA A 1 228 ? -4.41 -19.125 -5.027 1 83.31 228 ALA A CA 1
ATOM 1788 C C . ALA A 1 228 ? -4.48 -19.859 -6.359 1 83.31 228 ALA A C 1
ATOM 1790 O O . ALA A 1 228 ? -3.797 -19.5 -7.32 1 83.31 228 ALA A O 1
ATOM 1791 N N . SER A 1 229 ? -5.25 -20.906 -6.398 1 84.56 229 SER A N 1
ATOM 1792 C CA . SER A 1 229 ? -5.414 -21.703 -7.617 1 84.56 229 SER A CA 1
ATOM 1793 C C . SER A 1 229 ? -6.855 -21.656 -8.109 1 84.56 229 SER A C 1
ATOM 1795 O O . SER A 1 229 ? -7.793 -21.594 -7.309 1 84.56 229 SER A O 1
ATOM 1797 N N . LYS A 1 230 ? -6.973 -21.609 -9.391 1 83.94 230 LYS A N 1
ATOM 1798 C CA . LYS A 1 230 ? -8.289 -21.828 -9.977 1 83.94 230 LYS A CA 1
ATOM 1799 C C . LYS A 1 230 ? -8.758 -23.266 -9.758 1 83.94 230 LYS A C 1
ATOM 1801 O O . LYS A 1 230 ? -7.984 -24.219 -9.953 1 83.94 230 LYS A O 1
ATOM 1806 N N . PRO A 1 231 ? -9.969 -23.375 -9.25 1 77.62 231 PRO A N 1
ATOM 1807 C CA . PRO A 1 231 ? -10.461 -24.734 -9 1 77.62 231 PRO A CA 1
ATOM 1808 C C . PRO A 1 231 ? -10.367 -25.641 -10.234 1 77.62 231 PRO A C 1
ATOM 1810 O O . PRO A 1 231 ? -10.477 -25.141 -11.367 1 77.62 231 PRO A O 1
ATOM 1813 N N . GLN A 1 232 ? -10.062 -26.922 -9.953 1 75.94 232 GLN A N 1
ATOM 1814 C CA . GLN A 1 232 ? -10 -27.922 -11.008 1 75.94 232 GLN A CA 1
ATOM 1815 C C . GLN A 1 232 ? -11.383 -28.219 -11.578 1 75.94 232 GLN A C 1
ATOM 1817 O O . GLN A 1 232 ? -12.375 -28.188 -10.852 1 75.94 232 GLN A O 1
ATOM 1822 N N . GLN A 1 233 ? -12.008 -27.75 -12.719 1 58.88 233 GLN A N 1
ATOM 1823 C CA . GLN A 1 233 ? -13.305 -28.188 -13.234 1 58.88 233 GLN A CA 1
ATOM 1824 C C . GLN A 1 233 ? -13.539 -29.656 -12.922 1 58.88 233 GLN A C 1
ATOM 1826 O O . GLN A 1 233 ? -12.594 -30.453 -12.852 1 58.88 233 GLN A O 1
ATOM 1831 N N . MET B 1 1 ? 11.852 20.375 18.172 1 26.91 1 MET B N 1
ATOM 1832 C CA . MET B 1 1 ? 12.852 20.188 17.125 1 26.91 1 MET B CA 1
ATOM 1833 C C . MET B 1 1 ? 12.203 19.766 15.812 1 26.91 1 MET B C 1
ATOM 1835 O O . MET B 1 1 ? 11.555 18.719 15.742 1 26.91 1 MET B O 1
ATOM 1839 N N . THR B 1 2 ? 11.883 20.75 14.992 1 32 2 THR B N 1
ATOM 1840 C CA . THR B 1 2 ? 11.164 20.75 13.719 1 32 2 THR B CA 1
ATOM 1841 C C . THR B 1 2 ? 11.883 19.859 12.695 1 32 2 THR B C 1
ATOM 1843 O O . THR B 1 2 ? 13.062 20.062 12.414 1 32 2 THR B O 1
ATOM 1846 N N . CYS B 1 3 ? 11.781 18.656 12.766 1 36 3 CYS B N 1
ATOM 1847 C CA . CYS B 1 3 ? 12.523 17.781 11.875 1 36 3 CYS B CA 1
ATOM 1848 C C . CYS B 1 3 ? 12.359 18.219 10.422 1 36 3 CYS B C 1
ATOM 1850 O O . CYS B 1 3 ? 11.234 18.359 9.93 1 36 3 CYS B O 1
ATOM 1852 N N . GLN B 1 4 ? 13.414 18.906 9.945 1 40.47 4 GLN B N 1
ATOM 1853 C CA . GLN B 1 4 ? 13.57 19.375 8.57 1 40.47 4 GLN B CA 1
ATOM 1854 C C . GLN B 1 4 ? 13.422 18.219 7.582 1 40.47 4 GLN B C 1
ATOM 1856 O O . GLN B 1 4 ? 14.297 17.359 7.5 1 40.47 4 GLN B O 1
ATOM 1861 N N . VAL B 1 5 ? 12.336 17.75 7.512 1 45.62 5 VAL B N 1
ATOM 1862 C CA . VAL B 1 5 ? 12.125 16.547 6.707 1 45.62 5 VAL B CA 1
ATOM 1863 C C . VAL B 1 5 ? 12.227 16.906 5.227 1 45.62 5 VAL B C 1
ATOM 1865 O O . VAL B 1 5 ? 12.211 16.016 4.371 1 45.62 5 VAL B O 1
ATOM 1868 N N . PHE B 1 6 ? 12.141 18.219 4.816 1 41.72 6 PHE B N 1
ATOM 1869 C CA . PHE B 1 6 ? 12.008 18.484 3.393 1 41.72 6 PHE B CA 1
ATOM 1870 C C . PHE B 1 6 ? 13.367 18.547 2.715 1 41.72 6 PHE B C 1
ATOM 1872 O O . PHE B 1 6 ? 14.141 19.469 2.941 1 41.72 6 PHE B O 1
ATOM 1879 N N . VAL B 1 7 ? 13.984 17.5 2.695 1 36.59 7 VAL B N 1
ATOM 1880 C CA . VAL B 1 7 ? 15.273 17.562 2.018 1 36.59 7 VAL B CA 1
ATOM 1881 C C . VAL B 1 7 ? 15.062 17.609 0.507 1 36.59 7 VAL B C 1
ATOM 1883 O O . VAL B 1 7 ? 14.227 16.891 -0.035 1 36.59 7 VAL B O 1
ATOM 1886 N N . GLY B 1 8 ? 15.469 18.656 -0.198 1 31.78 8 GLY B N 1
ATOM 1887 C CA . GLY B 1 8 ? 15.406 19.016 -1.607 1 31.78 8 GLY B CA 1
ATOM 1888 C C . GLY B 1 8 ? 15.727 17.844 -2.531 1 31.78 8 GLY B C 1
ATOM 1889 O O . GLY B 1 8 ? 14.961 17.562 -3.457 1 31.78 8 GLY B O 1
ATOM 1890 N N . GLU B 1 9 ? 17.031 17.672 -2.777 1 34.84 9 GLU B N 1
ATOM 1891 C CA . GLU B 1 9 ? 17.453 17.391 -4.145 1 34.84 9 GLU B CA 1
ATOM 1892 C C . GLU B 1 9 ? 16.953 16.031 -4.617 1 34.84 9 GLU B C 1
ATOM 1894 O O . GLU B 1 9 ? 16.109 15.961 -5.52 1 34.84 9 GLU B O 1
ATOM 1899 N N . ASP B 1 10 ? 17.938 15.117 -5.078 1 34.09 10 ASP B N 1
ATOM 1900 C CA . ASP B 1 10 ? 18.094 14.211 -6.219 1 34.09 10 ASP B CA 1
ATOM 1901 C C . ASP B 1 10 ? 17.469 12.852 -5.93 1 34.09 10 ASP B C 1
ATOM 1903 O O . ASP B 1 10 ? 17.984 11.82 -6.363 1 34.09 10 ASP B O 1
ATOM 1907 N N . ILE B 1 11 ? 16.844 12.781 -4.883 1 34.34 11 ILE B N 1
ATOM 1908 C CA . ILE B 1 11 ? 16.516 11.375 -4.664 1 34.34 11 ILE B CA 1
ATOM 1909 C C . ILE B 1 11 ? 15.344 10.977 -5.562 1 34.34 11 ILE B C 1
ATOM 1911 O O . ILE B 1 11 ? 14.539 10.125 -5.199 1 34.34 11 ILE B O 1
ATOM 1915 N N . SER B 1 12 ? 14.859 11.773 -6.379 1 33.56 12 SER B N 1
ATOM 1916 C CA . SER B 1 12 ? 13.641 11.57 -7.156 1 33.56 12 SER B CA 1
ATOM 1917 C C . SER B 1 12 ? 13.586 10.164 -7.746 1 33.56 12 SER B C 1
ATOM 1919 O O . SER B 1 12 ? 12.578 9.773 -8.336 1 33.56 12 SER B O 1
ATOM 1921 N N . SER B 1 13 ? 14.734 9.664 -8.258 1 34.25 13 SER B N 1
ATOM 1922 C CA . SER B 1 13 ? 14.367 8.742 -9.328 1 34.25 13 SER B CA 1
ATOM 1923 C C . SER B 1 13 ? 13.391 7.684 -8.836 1 34.25 13 SER B C 1
ATOM 1925 O O . SER B 1 13 ? 13.219 7.504 -7.629 1 34.25 13 SER B O 1
ATOM 1927 N N . ASN B 1 14 ? 13.172 6.496 -9.656 1 36.88 14 ASN B N 1
ATOM 1928 C CA . ASN B 1 14 ? 12.219 5.48 -10.094 1 36.88 14 ASN B CA 1
ATOM 1929 C C . ASN B 1 14 ? 11.93 4.469 -8.992 1 36.88 14 ASN B C 1
ATOM 1931 O O . ASN B 1 14 ? 12.852 3.973 -8.336 1 36.88 14 ASN B O 1
ATOM 1935 N N . TYR B 1 15 ? 10.758 4.645 -8.43 1 40.91 15 TYR B N 1
ATOM 1936 C CA . TYR B 1 15 ? 10.18 3.547 -7.66 1 40.91 15 TYR B CA 1
ATOM 1937 C C . TYR B 1 15 ? 10.867 2.229 -7.992 1 40.91 15 TYR B C 1
ATOM 1939 O O . TYR B 1 15 ? 11.125 1.416 -7.102 1 40.91 15 TYR B O 1
ATOM 1947 N N . GLN B 1 16 ? 11.094 2.188 -9.352 1 44.22 16 GLN B N 1
ATOM 1948 C CA . GLN B 1 16 ? 11.547 0.919 -9.914 1 44.22 16 GLN B CA 1
ATOM 1949 C C . GLN B 1 16 ? 12.977 0.605 -9.484 1 44.22 16 GLN B C 1
ATOM 1951 O O . GLN B 1 16 ? 13.414 -0.541 -9.578 1 44.22 16 GLN B O 1
ATOM 1956 N N . LYS B 1 17 ? 13.633 1.81 -8.992 1 44.72 17 LYS B N 1
ATOM 1957 C CA . LYS B 1 17 ? 15.055 1.6 -8.742 1 44.72 17 LYS B CA 1
ATOM 1958 C C . LYS B 1 17 ? 15.281 0.822 -7.449 1 44.72 17 LYS B C 1
ATOM 1960 O O . LYS B 1 17 ? 16.312 0.167 -7.285 1 44.72 17 LYS B O 1
ATOM 1965 N N . TYR B 1 18 ? 14.203 0.819 -6.684 1 47.25 18 TYR B N 1
ATOM 1966 C CA . TYR B 1 18 ? 14.523 0.195 -5.406 1 47.25 18 TYR B CA 1
ATOM 1967 C C . TYR B 1 18 ? 13.805 -1.141 -5.254 1 47.25 18 TYR B C 1
ATOM 1969 O O . TYR B 1 18 ? 13.789 -1.722 -4.168 1 47.25 18 TYR B O 1
ATOM 1977 N N . ARG B 1 19 ? 13.266 -1.484 -6.391 1 53.19 19 ARG B N 1
ATOM 1978 C CA . ARG B 1 19 ? 12.609 -2.785 -6.289 1 53.19 19 ARG B CA 1
ATOM 1979 C C . ARG B 1 19 ? 13.641 -3.912 -6.25 1 53.19 19 ARG B C 1
ATOM 1981 O O . ARG B 1 19 ? 14.586 -3.928 -7.039 1 53.19 19 ARG B O 1
ATOM 1988 N N . PHE B 1 20 ? 13.617 -4.605 -5.051 1 59.59 20 PHE B N 1
ATOM 1989 C CA . PHE B 1 20 ? 14.531 -5.711 -4.773 1 59.59 20 PHE B CA 1
ATOM 1990 C C . PHE B 1 20 ? 14.102 -6.969 -5.516 1 59.59 20 PHE B C 1
ATOM 1992 O O . PHE B 1 20 ? 12.906 -7.215 -5.684 1 59.59 20 PHE B O 1
ATOM 1999 N N . ARG B 1 21 ? 15.016 -7.434 -6.223 1 64.94 21 ARG B N 1
ATOM 2000 C CA . ARG B 1 21 ? 14.797 -8.742 -6.832 1 64.94 21 ARG B CA 1
ATOM 2001 C C . ARG B 1 21 ? 14.305 -9.75 -5.797 1 64.94 21 ARG B C 1
ATOM 2003 O O . ARG B 1 21 ? 14.898 -9.891 -4.727 1 64.94 21 ARG B O 1
ATOM 2010 N N . ALA B 1 22 ? 13.078 -10.281 -6.086 1 72.25 22 ALA B N 1
ATOM 2011 C CA . ALA B 1 22 ? 12.602 -11.352 -5.219 1 72.25 22 ALA B CA 1
ATOM 2012 C C . ALA B 1 22 ? 13.633 -12.477 -5.129 1 72.25 22 ALA B C 1
ATOM 2014 O O . ALA B 1 22 ? 14.266 -12.828 -6.125 1 72.25 22 ALA B O 1
ATOM 2015 N N . PRO B 1 23 ? 13.844 -12.945 -3.934 1 78.75 23 PRO B N 1
ATOM 2016 C CA . PRO B 1 23 ? 14.75 -14.086 -3.775 1 78.75 23 PRO B CA 1
ATOM 2017 C C . PRO B 1 23 ? 14.258 -15.336 -4.496 1 78.75 23 PRO B C 1
ATOM 2019 O O . PRO B 1 23 ? 13.062 -15.477 -4.742 1 78.75 23 PRO B O 1
ATOM 2022 N N . ASP B 1 24 ? 15.195 -16.188 -4.832 1 82 24 ASP B N 1
ATOM 2023 C CA . ASP B 1 24 ? 14.898 -17.422 -5.535 1 82 24 ASP B CA 1
ATOM 2024 C C . ASP B 1 24 ? 13.898 -18.266 -4.754 1 82 24 ASP B C 1
ATOM 2026 O O . ASP B 1 24 ? 13.125 -19.031 -5.34 1 82 24 ASP B O 1
ATOM 2030 N N . GLU B 1 25 ? 13.914 -18.031 -3.514 1 81.88 25 GLU B N 1
ATOM 2031 C CA . GLU B 1 25 ? 13.039 -18.812 -2.635 1 81.88 25 GLU B CA 1
ATOM 2032 C C . GLU B 1 25 ? 11.57 -18.531 -2.941 1 81.88 25 GLU B C 1
ATOM 2034 O O . GLU B 1 25 ? 10.719 -19.406 -2.754 1 81.88 25 GLU B O 1
ATOM 2039 N N . VAL B 1 26 ? 11.328 -17.375 -3.412 1 81.5 26 VAL B N 1
ATOM 2040 C CA . VAL B 1 26 ? 9.953 -17.047 -3.773 1 81.5 26 VAL B CA 1
ATOM 2041 C C . VAL B 1 26 ? 9.516 -17.875 -4.977 1 81.5 26 VAL B C 1
ATOM 2043 O O . VAL B 1 26 ? 8.414 -18.438 -4.992 1 81.5 26 VAL B O 1
ATOM 2046 N N . ARG B 1 27 ? 10.344 -17.938 -5.949 1 82.94 27 ARG B N 1
ATOM 2047 C CA . ARG B 1 27 ? 10.094 -18.781 -7.117 1 82.94 27 ARG B CA 1
ATOM 2048 C C . ARG B 1 27 ? 9.883 -20.234 -6.707 1 82.94 27 ARG B C 1
ATOM 2050 O O . ARG B 1 27 ? 8.961 -20.891 -7.195 1 82.94 27 ARG B O 1
ATOM 2057 N N . ASP B 1 28 ? 10.711 -20.641 -5.777 1 83.69 28 ASP B N 1
ATOM 2058 C CA . ASP B 1 28 ? 10.617 -22.031 -5.324 1 83.69 28 ASP B CA 1
ATOM 2059 C C . ASP B 1 28 ? 9.273 -22.297 -4.656 1 83.69 28 ASP B C 1
ATOM 2061 O O . ASP B 1 28 ? 8.695 -23.375 -4.828 1 83.69 28 ASP B O 1
ATOM 2065 N N . THR B 1 29 ? 8.836 -21.359 -3.938 1 82.44 29 THR B N 1
ATOM 2066 C CA . THR B 1 29 ? 7.547 -21.484 -3.271 1 82.44 29 THR B CA 1
ATOM 2067 C C . THR B 1 29 ? 6.418 -21.578 -4.293 1 82.44 29 THR B C 1
ATOM 2069 O O . THR B 1 29 ? 5.492 -22.375 -4.129 1 82.44 29 THR B O 1
ATOM 2072 N N . ILE B 1 30 ? 6.523 -20.844 -5.32 1 83.75 30 ILE B N 1
ATOM 2073 C CA . ILE B 1 30 ? 5.52 -20.844 -6.375 1 83.75 30 ILE B CA 1
ATOM 2074 C C . ILE B 1 30 ? 5.52 -22.203 -7.082 1 83.75 30 ILE B C 1
ATOM 2076 O O . ILE B 1 30 ? 4.461 -22.781 -7.32 1 83.75 30 ILE B O 1
ATOM 2080 N N . LEU B 1 31 ? 6.691 -22.656 -7.375 1 83.62 31 LEU B N 1
ATOM 2081 C CA . LEU B 1 31 ? 6.828 -23.938 -8.062 1 83.62 31 LEU B CA 1
ATOM 2082 C C . LEU B 1 31 ? 6.27 -25.078 -7.203 1 83.62 31 LEU B C 1
ATOM 2084 O O . LEU B 1 31 ? 5.59 -25.969 -7.719 1 83.62 31 LEU B O 1
ATOM 2088 N N . GLN B 1 32 ? 6.609 -24.938 -5.93 1 79.88 32 GLN B N 1
ATOM 2089 C CA . GLN B 1 32 ? 6.09 -25.953 -5.012 1 79.88 32 GLN B CA 1
ATOM 2090 C C . GLN B 1 32 ? 4.562 -25.922 -4.969 1 79.88 32 GLN B C 1
ATOM 2092 O O . GLN B 1 32 ? 3.918 -26.969 -4.938 1 79.88 32 GLN B O 1
ATOM 2097 N N . PHE B 1 33 ? 4.035 -24.828 -5 1 79.75 33 PHE B N 1
ATOM 2098 C CA . PHE B 1 33 ? 2.588 -24.672 -4.965 1 79.75 33 PHE B CA 1
ATOM 2099 C C . PHE B 1 33 ? 1.947 -25.234 -6.223 1 79.75 33 PHE B C 1
ATOM 2101 O O . PHE B 1 33 ? 0.858 -25.812 -6.164 1 79.75 33 PHE B O 1
ATOM 2108 N N . LEU B 1 34 ? 2.6 -25.047 -7.312 1 79.06 34 LEU B N 1
ATOM 2109 C CA . LEU B 1 34 ? 2.107 -25.547 -8.594 1 79.06 34 LEU B CA 1
ATOM 2110 C C . LEU B 1 34 ? 2.352 -27.047 -8.727 1 79.06 34 LEU B C 1
ATOM 2112 O O . LEU B 1 34 ? 1.803 -27.688 -9.625 1 79.06 34 LEU B O 1
ATOM 2116 N N . GLY B 1 35 ? 3.047 -27.578 -7.762 1 75.5 35 GLY B N 1
ATOM 2117 C CA . GLY B 1 35 ? 3.361 -29 -7.801 1 75.5 35 GLY B CA 1
ATOM 2118 C C . GLY B 1 35 ? 4.508 -29.328 -8.742 1 75.5 35 GLY B C 1
ATOM 2119 O O . GLY B 1 35 ? 4.672 -30.484 -9.148 1 75.5 35 GLY B O 1
ATOM 2120 N N . TYR B 1 36 ? 5 -28.266 -9.227 1 66.25 36 TYR B N 1
ATOM 2121 C CA . TYR B 1 36 ? 6.137 -28.516 -10.109 1 66.25 36 TYR B CA 1
ATOM 2122 C C . TYR B 1 36 ? 7.387 -28.844 -9.305 1 66.25 36 TYR B C 1
ATOM 2124 O O . TYR B 1 36 ? 7.59 -28.312 -8.211 1 66.25 36 TYR B O 1
ATOM 2132 N N . LYS B 1 37 ? 7.828 -30.141 -9.633 1 57.12 37 LYS B N 1
ATOM 2133 C CA . LYS B 1 37 ? 9.117 -30.406 -9.016 1 57.12 37 LYS B CA 1
ATOM 2134 C C . LYS B 1 37 ? 10.195 -29.453 -9.523 1 57.12 37 LYS B C 1
ATOM 2136 O O . LYS B 1 37 ? 10.172 -29.047 -10.688 1 57.12 37 LYS B O 1
ATOM 2141 N N . VAL B 1 38 ? 10.875 -28.891 -8.602 1 53.28 38 VAL B N 1
ATOM 2142 C CA . VAL B 1 38 ? 12.016 -28.047 -8.906 1 53.28 38 VAL B CA 1
ATOM 2143 C C . VAL B 1 38 ? 12.898 -28.734 -9.953 1 53.28 38 VAL B C 1
ATOM 2145 O O . VAL B 1 38 ? 13.266 -29.891 -9.805 1 53.28 38 VAL B O 1
ATOM 2148 N N . GLY B 1 39 ? 13.023 -28.172 -11.07 1 50.53 39 GLY B N 1
ATOM 2149 C CA . GLY B 1 39 ? 13.805 -28.781 -12.133 1 50.53 39 GLY B CA 1
ATOM 2150 C C . GLY B 1 39 ? 12.953 -29.297 -13.281 1 50.53 39 GLY B C 1
ATOM 2151 O O . GLY B 1 39 ? 13.477 -29.656 -14.336 1 50.53 39 GLY B O 1
ATOM 2152 N N . GLN B 1 40 ? 11.664 -29.5 -12.992 1 54.66 40 GLN B N 1
ATOM 2153 C CA . GLN B 1 40 ? 10.836 -29.953 -14.109 1 54.66 40 GLN B CA 1
ATOM 2154 C C . GLN B 1 40 ? 10.367 -28.766 -14.953 1 54.66 40 GLN B C 1
ATOM 2156 O O . GLN B 1 40 ? 9.891 -27.766 -14.414 1 54.66 40 GLN B O 1
ATOM 2161 N N . SER B 1 41 ? 10.953 -28.453 -16.062 1 56.38 41 SER B N 1
ATOM 2162 C CA . SER B 1 41 ? 10.727 -27.359 -17 1 56.38 41 SER B CA 1
ATOM 2163 C C . SER B 1 41 ? 9.312 -27.406 -17.578 1 56.38 41 SER B C 1
ATOM 2165 O O . SER B 1 41 ? 9.109 -27.906 -18.688 1 56.38 41 SER B O 1
ATOM 2167 N N . PRO B 1 42 ? 8.32 -27.484 -16.766 1 59.41 42 PRO B N 1
ATOM 2168 C CA . PRO B 1 42 ? 7.121 -27.406 -17.609 1 59.41 42 PRO B CA 1
ATOM 2169 C C . PRO B 1 42 ? 6.973 -26.047 -18.297 1 59.41 42 PRO B C 1
ATOM 2171 O O . PRO B 1 42 ? 7.188 -25 -17.672 1 59.41 42 PRO B O 1
ATOM 2174 N N . HIS B 1 43 ? 7.496 -25.984 -19.594 1 64.56 43 HIS B N 1
ATOM 2175 C CA . HIS B 1 43 ? 7.406 -24.719 -20.328 1 64.56 43 HIS B CA 1
ATOM 2176 C C . HIS B 1 43 ? 5.953 -24.281 -20.484 1 64.56 43 HIS B C 1
ATOM 2178 O O . HIS B 1 43 ? 5.473 -24.094 -21.594 1 64.56 43 HIS B O 1
ATOM 2184 N N . VAL B 1 44 ? 5.348 -24.25 -19.281 1 86.12 44 VAL B N 1
ATOM 2185 C CA . VAL B 1 44 ? 3.977 -23.75 -19.312 1 86.12 44 VAL B CA 1
ATOM 2186 C C . VAL B 1 44 ? 3.979 -22.234 -19.234 1 86.12 44 VAL B C 1
ATOM 2188 O O . VAL B 1 44 ? 5.031 -21.609 -19.062 1 86.12 44 VAL B O 1
ATOM 2191 N N . LEU B 1 45 ? 2.9 -21.578 -19.562 1 94.44 45 LEU B N 1
ATOM 2192 C CA . LEU B 1 45 ? 2.791 -20.141 -19.766 1 94.44 45 LEU B CA 1
ATOM 2193 C C . LEU B 1 45 ? 2.566 -19.422 -18.438 1 94.44 45 LEU B C 1
ATOM 2195 O O . LEU B 1 45 ? 1.637 -19.75 -17.688 1 94.44 45 LEU B O 1
ATOM 2199 N N . ALA B 1 46 ? 3.529 -18.531 -18.141 1 95.12 46 ALA B N 1
ATOM 2200 C CA . ALA B 1 46 ? 3.373 -17.609 -17.016 1 95.12 46 ALA B CA 1
ATOM 2201 C C . ALA B 1 46 ? 3.223 -16.172 -17.5 1 95.12 46 ALA B C 1
ATOM 2203 O O . ALA B 1 46 ? 3.898 -15.75 -18.438 1 95.12 46 ALA B O 1
ATOM 2204 N N . VAL B 1 47 ? 2.32 -15.453 -16.891 1 97.25 47 VAL B N 1
ATOM 2205 C CA . VAL B 1 47 ? 2.111 -14.039 -17.203 1 97.25 47 VAL B CA 1
ATOM 2206 C C . VAL B 1 47 ? 2.453 -13.195 -15.969 1 97.25 47 VAL B C 1
ATOM 2208 O O . VAL B 1 47 ? 1.865 -13.383 -14.898 1 97.25 47 VAL B O 1
ATOM 2211 N N . ASP B 1 48 ? 3.412 -12.312 -16.094 1 96.5 48 ASP B N 1
ATOM 2212 C CA . ASP B 1 48 ? 3.832 -11.414 -15.023 1 96.5 48 ASP B CA 1
ATOM 2213 C C . ASP B 1 48 ? 3.264 -10.016 -15.227 1 96.5 48 ASP B C 1
ATOM 2215 O O . ASP B 1 48 ? 3.754 -9.25 -16.062 1 96.5 48 ASP B O 1
ATOM 2219 N N . LEU B 1 49 ? 2.287 -9.688 -14.359 1 96.5 49 LEU B N 1
ATOM 2220 C CA . LEU B 1 49 ? 1.585 -8.414 -14.484 1 96.5 49 LEU B CA 1
ATOM 2221 C C . LEU B 1 49 ? 2.295 -7.32 -13.695 1 96.5 49 LEU B C 1
ATOM 2223 O O . LEU B 1 49 ? 2.713 -7.543 -12.555 1 96.5 49 LEU B O 1
ATOM 2227 N N . GLY B 1 50 ? 2.316 -6.117 -14.273 1 94 50 GLY B N 1
ATOM 2228 C CA . GLY B 1 50 ? 3.168 -5.105 -13.672 1 94 50 GLY B CA 1
ATOM 2229 C C . GLY B 1 50 ? 4.621 -5.523 -13.586 1 94 50 GLY B C 1
ATOM 2230 O O . GLY B 1 50 ? 5.242 -5.426 -12.523 1 94 50 GLY B O 1
ATOM 2231 N N . CYS B 1 51 ? 5.145 -5.902 -14.664 1 93 51 CYS B N 1
ATOM 2232 C CA . CYS B 1 51 ? 6.438 -6.578 -14.633 1 93 51 CYS B CA 1
ATOM 2233 C C . CYS B 1 51 ? 7.57 -5.578 -14.43 1 93 51 CYS B C 1
ATOM 2235 O O . CYS B 1 51 ? 8.688 -5.965 -14.086 1 93 51 CYS B O 1
ATOM 2237 N N . GLY B 1 52 ? 7.336 -4.309 -14.688 1 89.88 52 GLY B N 1
ATOM 2238 C CA . GLY B 1 52 ? 8.391 -3.318 -14.539 1 89.88 52 GLY B CA 1
ATOM 2239 C C . GLY B 1 52 ? 9.594 -3.59 -15.422 1 89.88 52 GLY B C 1
ATOM 2240 O O . GLY B 1 52 ? 9.453 -3.797 -16.625 1 89.88 52 GLY B O 1
ATOM 2241 N N . THR B 1 53 ? 10.734 -3.611 -14.805 1 87.94 53 THR B N 1
ATOM 2242 C CA . THR B 1 53 ? 11.961 -3.832 -15.562 1 87.94 53 THR B CA 1
ATOM 2243 C C . THR B 1 53 ? 12.227 -5.324 -15.734 1 87.94 53 THR B C 1
ATOM 2245 O O . THR B 1 53 ? 13.312 -5.723 -16.172 1 87.94 53 THR B O 1
ATOM 2248 N N . GLY B 1 54 ? 11.367 -6.133 -15.25 1 89 54 GLY B N 1
ATOM 2249 C CA . GLY B 1 54 ? 11.398 -7.547 -15.586 1 89 54 GLY B CA 1
ATOM 2250 C C . GLY B 1 54 ? 12.133 -8.383 -14.555 1 89 54 GLY B C 1
ATOM 2251 O O . GLY B 1 54 ? 12.539 -9.516 -14.844 1 89 54 GLY B O 1
ATOM 2252 N N . GLN B 1 55 ? 12.289 -7.961 -13.359 1 86.56 55 GLN B N 1
ATOM 2253 C CA . GLN B 1 55 ? 13.031 -8.695 -12.344 1 86.56 55 GLN B CA 1
ATOM 2254 C C . GLN B 1 55 ? 12.352 -10.016 -12.008 1 86.56 55 GLN B C 1
ATOM 2256 O O . GLN B 1 55 ? 12.977 -11.078 -12.078 1 86.56 55 GLN B O 1
ATOM 2261 N N . THR B 1 56 ? 11.141 -9.93 -11.711 1 89.31 56 THR B N 1
ATOM 2262 C CA . THR B 1 56 ? 10.398 -11.148 -11.398 1 89.31 56 THR B CA 1
ATOM 2263 C C . THR B 1 56 ? 10.211 -12.008 -12.648 1 89.31 56 THR B C 1
ATOM 2265 O O . THR B 1 56 ? 10.25 -13.234 -12.578 1 89.31 56 THR B O 1
ATOM 2268 N N . THR B 1 57 ? 9.984 -11.328 -13.758 1 91.62 57 THR B N 1
ATOM 2269 C CA . THR B 1 57 ? 9.828 -12.031 -15.031 1 91.62 57 THR B CA 1
ATOM 2270 C C . THR B 1 57 ? 11.023 -12.945 -15.289 1 91.62 57 THR B C 1
ATOM 2272 O O . THR B 1 57 ? 10.852 -14.125 -15.617 1 91.62 57 THR B O 1
ATOM 2275 N N . ARG B 1 58 ? 12.125 -12.43 -15.102 1 90.44 58 ARG B N 1
ATOM 2276 C CA . ARG B 1 58 ? 13.359 -13.18 -15.352 1 90.44 58 ARG B CA 1
ATOM 2277 C C . ARG B 1 58 ? 13.547 -14.289 -14.32 1 90.44 58 ARG B C 1
ATOM 2279 O O . ARG B 1 58 ? 14.133 -15.328 -14.625 1 90.44 58 ARG B O 1
ATOM 2286 N N . LEU B 1 59 ? 13.062 -14.07 -13.141 1 87.38 59 LEU B N 1
ATOM 2287 C CA . LEU B 1 59 ? 13.125 -15.078 -12.086 1 87.38 59 LEU B CA 1
ATOM 2288 C C . LEU B 1 59 ? 12.344 -16.328 -12.484 1 87.38 59 LEU B C 1
ATOM 2290 O O . LEU B 1 59 ? 12.711 -17.438 -12.109 1 87.38 59 LEU B O 1
ATOM 2294 N N . LEU B 1 60 ? 11.289 -16.172 -13.273 1 89.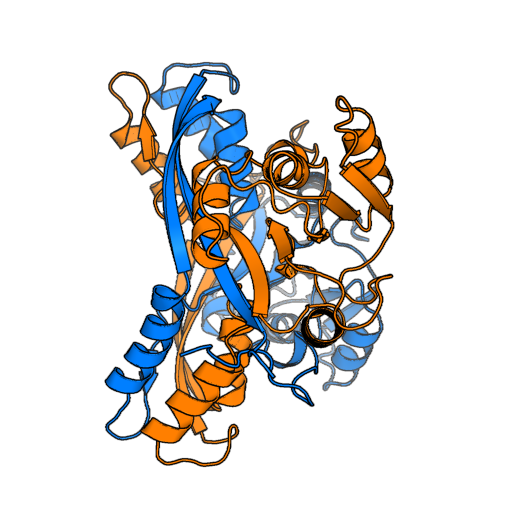75 60 LEU B N 1
ATOM 2295 C CA . LEU B 1 60 ? 10.391 -17.25 -13.641 1 89.75 60 LEU B CA 1
ATOM 2296 C C . LEU B 1 60 ? 10.875 -17.953 -14.906 1 89.75 60 LEU B C 1
ATOM 2298 O O . LEU B 1 60 ? 10.477 -19.078 -15.195 1 89.75 60 LEU B O 1
ATOM 2302 N N . ALA B 1 61 ? 11.711 -17.328 -15.664 1 89.56 61 ALA B N 1
ATOM 2303 C CA . ALA B 1 61 ? 12.078 -17.719 -17.031 1 89.56 61 ALA B CA 1
ATOM 2304 C C . ALA B 1 61 ? 12.664 -19.125 -17.062 1 89.56 61 ALA B C 1
ATOM 2306 O O . ALA B 1 61 ? 12.406 -19.891 -17.984 1 89.56 61 ALA B O 1
ATOM 2307 N N . PRO B 1 62 ? 13.438 -19.5 -16.062 1 85.56 62 PRO B N 1
ATOM 2308 C CA . PRO B 1 62 ? 14.031 -20.828 -16.109 1 85.56 62 PRO B CA 1
ATOM 2309 C C . PRO B 1 62 ? 12.992 -21.953 -16.125 1 85.56 62 PRO B C 1
ATOM 2311 O O . PRO B 1 62 ? 13.266 -23.047 -16.594 1 85.56 62 PRO B O 1
ATOM 2314 N N . HIS B 1 63 ? 11.742 -21.672 -15.797 1 87.38 63 HIS B N 1
ATOM 2315 C CA . HIS B 1 63 ? 10.773 -22.75 -15.617 1 87.38 63 HIS B CA 1
ATOM 2316 C C . HIS B 1 63 ? 9.516 -22.5 -16.438 1 87.38 63 HIS B C 1
ATOM 2318 O O . HIS B 1 63 ? 8.68 -23.406 -16.594 1 87.38 63 HIS B O 1
ATOM 2324 N N . PHE B 1 64 ? 9.461 -21.266 -17.047 1 90.19 64 PHE B N 1
ATOM 2325 C CA . PHE B 1 64 ? 8.227 -20.891 -17.734 1 90.19 64 PHE B CA 1
ATOM 2326 C C . PHE B 1 64 ? 8.539 -20.156 -19.031 1 90.19 64 PHE B C 1
ATOM 2328 O O . PHE B 1 64 ? 9.625 -19.609 -19.203 1 90.19 64 PHE B O 1
ATOM 2335 N N . GLN B 1 65 ? 7.578 -20.359 -20 1 93.12 65 GLN B N 1
ATOM 2336 C CA . GLN B 1 65 ? 7.43 -19.297 -20.984 1 93.12 65 GLN B CA 1
ATOM 2337 C C . GLN B 1 65 ? 6.746 -18.078 -20.375 1 93.12 65 GLN B C 1
ATOM 2339 O O . GLN B 1 65 ? 5.613 -18.156 -19.906 1 93.12 65 GLN B O 1
ATOM 2344 N N . VAL B 1 66 ? 7.488 -16.938 -20.391 1 94.69 66 VAL B N 1
ATOM 2345 C CA . VAL B 1 66 ? 6.992 -15.828 -19.578 1 94.69 66 VAL B CA 1
ATOM 2346 C C . VAL B 1 66 ? 6.629 -14.648 -20.469 1 94.69 66 VAL B C 1
ATOM 2348 O O . VAL B 1 66 ? 7.391 -14.289 -21.375 1 94.69 66 VAL B O 1
ATOM 2351 N N . VAL B 1 67 ? 5.438 -14.148 -20.281 1 96.62 67 VAL B N 1
ATOM 2352 C CA . VAL B 1 67 ? 5.039 -12.875 -20.875 1 96.62 67 VAL B CA 1
ATOM 2353 C C . VAL B 1 67 ? 4.941 -11.812 -19.781 1 96.62 67 VAL B C 1
ATOM 2355 O O . VAL B 1 67 ? 4.117 -11.922 -18.875 1 96.62 67 VAL B O 1
ATOM 2358 N N . GLY B 1 68 ? 5.844 -10.852 -19.828 1 96.56 68 GLY B N 1
ATOM 2359 C CA . GLY B 1 68 ? 5.754 -9.695 -18.953 1 96.56 68 GLY B CA 1
ATOM 2360 C C . GLY B 1 68 ? 4.887 -8.586 -19.5 1 96.56 68 GLY B C 1
ATOM 2361 O O . GLY B 1 68 ? 5.07 -8.164 -20.656 1 96.56 68 GLY B O 1
ATOM 2362 N N . ILE B 1 69 ? 3.904 -8.125 -18.703 1 97.25 69 ILE B N 1
ATOM 2363 C CA . ILE B 1 69 ? 2.99 -7.066 -19.125 1 97.25 69 ILE B CA 1
ATOM 2364 C C . ILE B 1 69 ? 3.117 -5.863 -18.203 1 97.25 69 ILE B C 1
ATOM 2366 O O . ILE B 1 69 ? 3.152 -6.02 -16.984 1 97.25 69 ILE B O 1
ATOM 2370 N N . ASP B 1 70 ? 3.281 -4.707 -18.734 1 94.44 70 ASP B N 1
ATOM 2371 C CA . ASP B 1 70 ? 3.312 -3.455 -17.984 1 94.44 70 ASP B CA 1
ATOM 2372 C C . ASP B 1 70 ? 2.623 -2.334 -18.766 1 94.44 70 ASP B C 1
ATOM 2374 O O . ASP B 1 70 ? 2.605 -2.34 -19.984 1 94.44 70 ASP B O 1
ATOM 2378 N N . VAL B 1 71 ? 2.049 -1.44 -18 1 92.06 71 VAL B N 1
ATOM 2379 C CA . VAL B 1 71 ? 1.337 -0.325 -18.625 1 92.06 71 VAL B CA 1
ATOM 2380 C C . VAL B 1 71 ? 2.34 0.685 -19.172 1 92.06 71 VAL B C 1
ATOM 2382 O O . VAL B 1 71 ? 2.018 1.454 -20.078 1 92.06 71 VAL B O 1
ATOM 2385 N N . SER B 1 72 ? 3.529 0.7 -18.641 1 89.31 72 SER B N 1
ATOM 2386 C CA . SER B 1 72 ? 4.535 1.705 -18.969 1 89.31 72 SER B CA 1
ATOM 2387 C C . SER B 1 72 ? 5.5 1.192 -20.031 1 89.31 72 SER B C 1
ATOM 2389 O O . SER B 1 72 ? 6.301 0.29 -19.766 1 89.31 72 SER B O 1
ATOM 2391 N N . GLU B 1 73 ? 5.543 1.938 -21.156 1 91.12 73 GLU B N 1
ATOM 2392 C CA . GLU B 1 73 ? 6.488 1.576 -22.219 1 91.12 73 GLU B CA 1
ATOM 2393 C C . GLU B 1 73 ? 7.926 1.835 -21.781 1 91.12 73 GLU B C 1
ATOM 2395 O O . GLU B 1 73 ? 8.836 1.102 -22.172 1 91.12 73 GLU B O 1
ATOM 2400 N N . THR B 1 74 ? 8.078 2.805 -21 1 88.31 74 THR B N 1
ATOM 2401 C CA . THR B 1 74 ? 9.414 3.127 -20.516 1 88.31 74 THR B CA 1
ATOM 2402 C C . THR B 1 74 ? 9.969 1.981 -19.672 1 88.31 74 THR B C 1
ATOM 2404 O O . THR B 1 74 ? 11.141 1.621 -19.797 1 88.31 74 THR B O 1
ATOM 2407 N N . GLN B 1 75 ? 9.156 1.442 -18.812 1 88.06 75 GLN B N 1
ATOM 2408 C CA . GLN B 1 75 ? 9.562 0.291 -18.016 1 88.06 75 GLN B CA 1
ATOM 2409 C C . GLN B 1 75 ? 9.898 -0.905 -18.906 1 88.06 75 GLN B C 1
ATOM 2411 O O . GLN B 1 75 ? 10.906 -1.58 -18.703 1 88.06 75 GLN B O 1
ATOM 2416 N N . LEU B 1 76 ? 9.109 -1.113 -19.953 1 91.94 76 LEU B N 1
ATOM 2417 C CA . LEU B 1 76 ? 9.297 -2.26 -20.828 1 91.94 76 LEU B CA 1
ATOM 2418 C C . LEU B 1 76 ? 10.578 -2.119 -21.656 1 91.94 76 LEU B C 1
ATOM 2420 O O . LEU B 1 76 ? 11.266 -3.109 -21.906 1 91.94 76 LEU B O 1
ATOM 2424 N N . GLU B 1 77 ? 10.836 -0.952 -22.016 1 91.31 77 GLU B N 1
ATOM 2425 C CA . GLU B 1 77 ? 12.078 -0.706 -22.75 1 91.31 77 GLU B CA 1
ATOM 2426 C C . GLU B 1 77 ? 13.297 -1.087 -21.906 1 91.31 77 GLU B C 1
ATOM 2428 O O . GLU B 1 77 ? 14.25 -1.684 -22.422 1 91.31 77 GLU B O 1
ATOM 2433 N N . GLN B 1 78 ? 13.227 -0.776 -20.719 1 88.44 78 GLN B N 1
ATOM 2434 C CA . GLN B 1 78 ? 14.305 -1.143 -19.812 1 88.44 78 GLN B CA 1
ATOM 2435 C C . GLN B 1 78 ? 14.375 -2.654 -19.609 1 88.44 78 GLN B C 1
ATOM 2437 O O . GLN B 1 78 ? 15.461 -3.225 -19.5 1 88.44 78 GLN B O 1
ATOM 2442 N N . ALA B 1 79 ? 13.258 -3.207 -19.531 1 89.75 79 ALA B N 1
ATOM 2443 C CA . ALA B 1 79 ? 13.211 -4.66 -19.391 1 89.75 79 ALA B CA 1
ATOM 2444 C C . ALA B 1 79 ? 13.836 -5.352 -20.594 1 89.75 79 ALA B C 1
ATOM 2446 O O . ALA B 1 79 ? 14.609 -6.301 -20.453 1 89.75 79 ALA B O 1
ATOM 2447 N N . ARG B 1 80 ? 13.508 -4.902 -21.734 1 91.12 80 ARG B N 1
ATOM 2448 C CA . ARG B 1 80 ? 13.984 -5.492 -22.984 1 91.12 80 ARG B CA 1
ATOM 2449 C C . ARG B 1 80 ? 15.484 -5.27 -23.141 1 91.12 80 ARG B C 1
ATOM 2451 O O . ARG B 1 80 ? 16.156 -5.992 -23.891 1 91.12 80 ARG B O 1
ATOM 2458 N N . ALA B 1 81 ? 15.969 -4.246 -22.469 1 87.5 81 ALA B N 1
ATOM 2459 C CA . ALA B 1 81 ? 17.391 -3.906 -22.594 1 87.5 81 ALA B CA 1
ATOM 2460 C C . ALA B 1 81 ? 18.266 -4.926 -21.875 1 87.5 81 ALA B C 1
ATOM 2462 O O . ALA B 1 81 ? 19.438 -5.062 -22.172 1 87.5 81 ALA B O 1
ATOM 2463 N N . VAL B 1 82 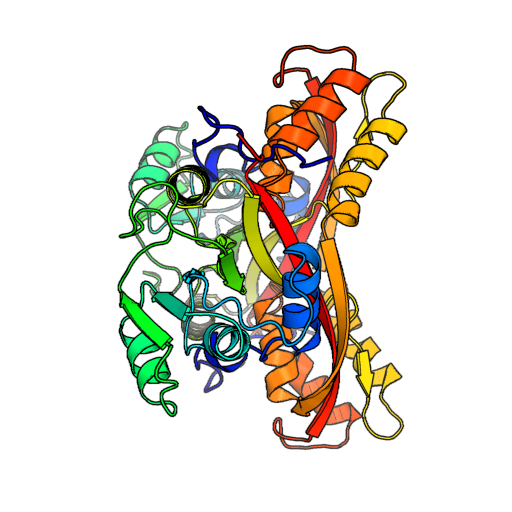? 17.703 -5.438 -20.906 1 80.88 82 VAL B N 1
ATOM 2464 C CA . VAL B 1 82 ? 18.438 -6.465 -20.188 1 80.88 82 VAL B CA 1
ATOM 2465 C C . VAL B 1 82 ? 18.484 -7.75 -21.016 1 80.88 82 VAL B C 1
ATOM 2467 O O . VAL B 1 82 ? 17.547 -8.031 -21.766 1 80.88 82 VAL B O 1
ATOM 2470 N N . LEU B 1 83 ? 19.578 -8.445 -20.969 1 67.12 83 LEU B N 1
ATOM 2471 C CA . LEU B 1 83 ? 19.812 -9.625 -21.797 1 67.12 83 LEU B CA 1
ATOM 2472 C C . LEU B 1 83 ? 18.578 -10.523 -21.828 1 67.12 83 LEU B C 1
ATOM 2474 O O . LEU B 1 83 ? 17.984 -10.805 -20.781 1 67.12 83 LEU B O 1
ATOM 2478 N N . SER B 1 84 ? 18.234 -10.75 -23.016 1 63.97 84 SER B N 1
ATOM 2479 C CA . SER B 1 84 ? 16.984 -11.406 -23.391 1 63.97 84 SER B CA 1
ATOM 2480 C C . SER B 1 84 ? 17.047 -12.906 -23.125 1 63.97 84 SER B C 1
ATOM 2482 O O . SER B 1 84 ? 18.094 -13.523 -23.312 1 63.97 84 SER B O 1
ATOM 2484 N N . CYS B 1 85 ? 16.25 -13.391 -22.266 1 77.25 85 CYS B N 1
ATOM 2485 C CA . CYS B 1 85 ? 15.898 -14.805 -22.281 1 77.25 85 CYS B CA 1
ATOM 2486 C C . CYS B 1 85 ? 14.891 -15.117 -23.375 1 77.25 85 CYS B C 1
ATOM 2488 O O . CYS B 1 85 ? 13.898 -14.398 -23.531 1 77.25 85 CYS B O 1
ATOM 2490 N N . PRO B 1 86 ? 15.242 -16.047 -24.281 1 82.62 86 PRO B N 1
ATOM 2491 C CA . PRO B 1 86 ? 14.375 -16.328 -25.438 1 82.62 86 PRO B CA 1
ATOM 2492 C C . PRO B 1 86 ? 12.953 -16.672 -25.031 1 82.62 86 PRO B C 1
ATOM 2494 O O . PRO B 1 86 ? 12.023 -16.562 -25.828 1 82.62 86 PRO B O 1
ATOM 2497 N N . ASN B 1 87 ? 12.844 -17.078 -23.875 1 90.19 87 ASN B N 1
ATOM 2498 C CA . ASN B 1 87 ? 11.508 -17.516 -23.484 1 90.19 87 ASN B CA 1
ATOM 2499 C C . ASN B 1 87 ? 10.75 -16.406 -22.75 1 90.19 87 ASN B C 1
ATOM 2501 O O . ASN B 1 87 ? 9.773 -16.672 -22.047 1 90.19 87 ASN B O 1
ATOM 2505 N N . ILE B 1 88 ? 11.219 -15.156 -22.875 1 94 88 ILE B N 1
ATOM 2506 C CA . ILE B 1 88 ? 10.523 -14.023 -22.281 1 94 88 ILE B CA 1
ATOM 2507 C C . ILE B 1 88 ? 10.047 -13.07 -23.375 1 94 88 ILE B C 1
ATOM 2509 O O . ILE B 1 88 ? 10.789 -12.758 -24.297 1 94 88 ILE B O 1
ATOM 2513 N N . THR B 1 89 ? 8.852 -12.734 -23.344 1 94.75 89 THR B N 1
ATOM 2514 C CA . THR B 1 89 ? 8.297 -11.672 -24.172 1 94.75 89 THR B CA 1
ATOM 2515 C C . THR B 1 89 ? 7.668 -10.578 -23.328 1 94.75 89 THR B C 1
ATOM 2517 O O . THR B 1 89 ? 7.004 -10.867 -22.328 1 94.75 89 THR B O 1
ATOM 2520 N N . TYR B 1 90 ? 7.941 -9.328 -23.719 1 95.25 90 TYR B N 1
ATOM 2521 C CA . TYR B 1 90 ? 7.352 -8.188 -23.016 1 95.25 90 TYR B CA 1
ATOM 2522 C C . TYR B 1 90 ? 6.289 -7.516 -23.875 1 95.25 90 TYR B C 1
ATOM 2524 O O . TYR B 1 90 ? 6.492 -7.297 -25.078 1 95.25 90 TYR B O 1
ATOM 2532 N N . ARG B 1 91 ? 5.152 -7.203 -23.281 1 95.94 91 ARG B N 1
ATOM 2533 C CA . ARG B 1 91 ? 4.031 -6.586 -23.984 1 95.94 91 ARG B CA 1
ATOM 2534 C C . ARG B 1 91 ? 3.402 -5.477 -23.141 1 95.94 91 ARG B C 1
ATOM 2536 O O . ARG B 1 91 ? 3.264 -5.617 -21.922 1 95.94 91 ARG B O 1
ATOM 2543 N N . LYS B 1 92 ? 3.037 -4.434 -23.875 1 96.38 92 LYS B N 1
ATOM 2544 C CA . LYS B 1 92 ? 2.289 -3.375 -23.203 1 96.38 92 LYS B CA 1
ATOM 2545 C C . LYS B 1 92 ? 0.832 -3.781 -22.984 1 96.38 92 LYS B C 1
ATOM 2547 O O . LYS B 1 92 ? 0.201 -4.336 -23.891 1 96.38 92 LYS B O 1
ATOM 2552 N N . GLY B 1 93 ? 0.311 -3.566 -21.719 1 95.62 93 GLY B N 1
ATOM 2553 C CA . GLY B 1 93 ? -1.067 -3.918 -21.406 1 95.62 93 GLY B CA 1
ATOM 2554 C C . GLY B 1 93 ? -1.438 -3.691 -19.953 1 95.62 93 GLY B C 1
ATOM 2555 O O . GLY B 1 93 ? -0.648 -3.137 -19.188 1 95.62 93 GLY B O 1
ATOM 2556 N N . THR B 1 94 ? -2.705 -4.035 -19.688 1 95.44 94 THR B N 1
ATOM 2557 C CA . THR B 1 94 ? -3.232 -3.896 -18.328 1 95.44 94 THR B CA 1
ATOM 2558 C C . THR B 1 94 ? -3.666 -5.25 -17.781 1 95.44 94 THR B C 1
ATOM 2560 O O . THR B 1 94 ? -3.85 -6.207 -18.531 1 95.44 94 THR B O 1
ATOM 2563 N N . ALA B 1 95 ? -3.678 -5.293 -16.453 1 94.19 95 ALA B N 1
ATOM 2564 C CA . ALA B 1 95 ? -4.105 -6.523 -15.781 1 94.19 95 ALA B CA 1
ATOM 2565 C C . ALA B 1 95 ? -5.586 -6.789 -16.031 1 94.19 95 ALA B C 1
ATOM 2567 O O . ALA B 1 95 ? -6.066 -7.906 -15.812 1 94.19 95 ALA B O 1
ATOM 2568 N N . GLU B 1 96 ? -6.348 -5.863 -16.516 1 94.44 96 GLU B N 1
ATOM 2569 C CA . GLU B 1 96 ? -7.801 -5.898 -16.625 1 94.44 96 GLU B CA 1
ATOM 2570 C C . GLU B 1 96 ? -8.242 -6.391 -18 1 94.44 96 GLU B C 1
ATOM 2572 O O . GLU B 1 96 ? -9.422 -6.652 -18.219 1 94.44 96 GLU B O 1
ATOM 2577 N N . ASP B 1 97 ? -7.316 -6.434 -18.891 1 95.62 97 ASP B N 1
ATOM 2578 C CA . ASP B 1 97 ? -7.57 -6.898 -20.25 1 95.62 97 ASP B CA 1
ATOM 2579 C C . ASP B 1 97 ? -6.371 -7.672 -20.797 1 95.62 97 ASP B C 1
ATOM 2581 O O . ASP B 1 97 ? -5.488 -7.09 -21.438 1 95.62 97 ASP B O 1
ATOM 2585 N N . LEU B 1 98 ? -6.461 -9.008 -20.656 1 97 98 LEU B N 1
ATOM 2586 C CA . LEU B 1 98 ? -5.301 -9.828 -20.984 1 97 98 LEU B CA 1
ATOM 2587 C C . LEU B 1 98 ? -5.465 -10.453 -22.375 1 97 98 LEU B C 1
ATOM 2589 O O . LEU B 1 98 ? -6.508 -11.039 -22.672 1 97 98 LEU B O 1
ATOM 2593 N N . PRO B 1 99 ? -4.469 -10.328 -23.172 1 96.62 99 PRO B N 1
ATOM 2594 C CA . PRO B 1 99 ? -4.535 -10.852 -24.531 1 96.62 99 PRO B CA 1
ATOM 2595 C C . PRO B 1 99 ? -4.23 -12.344 -24.609 1 96.62 99 PRO B C 1
ATOM 2597 O O . PRO B 1 99 ? -3.381 -12.766 -25.406 1 96.62 99 PRO B O 1
ATOM 2600 N N . PHE B 1 100 ? -4.887 -13.156 -23.875 1 97.5 100 PHE B N 1
ATOM 2601 C CA . PHE B 1 100 ? -4.723 -14.609 -23.875 1 97.5 100 PHE B CA 1
ATOM 2602 C C . PHE B 1 100 ? -6.07 -15.305 -24 1 97.5 100 PHE B C 1
ATOM 2604 O O . PHE B 1 100 ? -7.082 -14.805 -23.5 1 97.5 100 PHE B O 1
ATOM 2611 N N . PRO B 1 101 ? -6.133 -16.469 -24.703 1 96.88 101 PRO B N 1
ATOM 2612 C CA . PRO B 1 101 ? -7.379 -17.25 -24.75 1 96.88 101 PRO B CA 1
ATOM 2613 C C . PRO B 1 101 ? -7.824 -17.734 -23.375 1 96.88 101 PRO B C 1
ATOM 2615 O O . PRO B 1 101 ? -7.016 -17.812 -22.453 1 96.88 101 PRO B O 1
ATOM 2618 N N . ASP B 1 102 ? -9.109 -18.047 -23.312 1 96.62 102 ASP B N 1
ATOM 2619 C CA . ASP B 1 102 ? -9.656 -18.641 -22.094 1 96.62 102 ASP B CA 1
ATOM 2620 C C . ASP B 1 102 ? -8.891 -19.906 -21.703 1 96.62 102 ASP B C 1
ATOM 2622 O O . ASP B 1 102 ? -8.594 -20.734 -22.562 1 96.62 102 ASP B O 1
ATOM 2626 N N . GLY B 1 103 ? -8.531 -19.953 -20.5 1 94.81 103 GLY B N 1
ATOM 2627 C CA . GLY B 1 103 ? -7.938 -21.172 -19.969 1 94.81 103 GLY B CA 1
ATOM 2628 C C . GLY B 1 103 ? -6.602 -21.516 -20.594 1 94.81 103 GLY B C 1
ATOM 2629 O O . GLY B 1 103 ? -6.32 -22.672 -20.891 1 94.81 103 GLY B O 1
ATOM 2630 N N . SER B 1 104 ? -5.738 -20.562 -20.812 1 95.81 104 SER B N 1
ATOM 2631 C CA . SER B 1 104 ? -4.5 -20.812 -21.547 1 95.81 104 SER B CA 1
ATOM 2632 C C . SER B 1 104 ? -3.281 -20.547 -20.672 1 95.81 104 SER B C 1
ATOM 2634 O O . SER B 1 104 ? -2.164 -20.938 -21.016 1 95.81 104 SER B O 1
ATOM 2636 N N . VAL B 1 105 ? -3.492 -19.953 -19.531 1 95.12 105 VAL B N 1
ATOM 2637 C CA . VAL B 1 105 ? -2.373 -19.5 -18.703 1 95.12 105 VAL B CA 1
ATOM 2638 C C . VAL B 1 105 ? -2.236 -20.406 -17.484 1 95.12 105 VAL B C 1
ATOM 2640 O O . VAL B 1 105 ? -3.234 -20.766 -16.859 1 95.12 105 VAL B O 1
ATOM 2643 N N . ASP B 1 106 ? -0.975 -20.703 -17.141 1 92.19 106 ASP B N 1
ATOM 2644 C CA . ASP B 1 106 ? -0.729 -21.594 -16.016 1 92.19 106 ASP B CA 1
ATOM 2645 C C . ASP B 1 106 ? -0.483 -20.812 -14.734 1 92.19 106 ASP B C 1
ATOM 2647 O O . ASP B 1 106 ? -0.797 -21.281 -13.633 1 92.19 106 ASP B O 1
ATOM 2651 N N . LEU B 1 107 ? 0.133 -19.656 -14.906 1 93.25 107 LEU B N 1
ATOM 2652 C CA . LEU B 1 107 ? 0.538 -18.875 -13.742 1 93.25 107 LEU B CA 1
ATOM 2653 C C . LEU B 1 107 ? 0.417 -17.391 -14.023 1 93.25 107 LEU B C 1
ATOM 2655 O O . LEU B 1 107 ? 0.832 -16.922 -15.086 1 93.25 107 LEU B O 1
ATOM 2659 N N . ILE B 1 108 ? -0.238 -16.703 -13.125 1 95.06 108 ILE B N 1
ATOM 2660 C CA . ILE B 1 108 ? -0.244 -15.25 -13.117 1 95.06 108 ILE B CA 1
ATOM 2661 C C . ILE B 1 108 ? 0.509 -14.727 -11.898 1 95.06 108 ILE B C 1
ATOM 2663 O O . ILE B 1 108 ? 0.244 -15.156 -10.773 1 95.06 108 ILE B O 1
ATOM 2667 N N . THR B 1 109 ? 1.477 -13.883 -12.148 1 94 109 THR B N 1
ATOM 2668 C CA . THR B 1 109 ? 2.203 -13.266 -11.047 1 94 109 THR B CA 1
ATOM 2669 C C . THR B 1 109 ? 2.084 -11.742 -11.109 1 94 109 THR B C 1
ATOM 2671 O O . THR B 1 109 ? 1.829 -11.1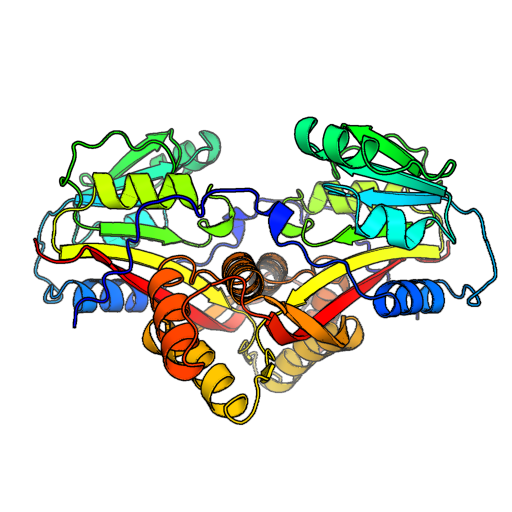8 -12.172 1 94 109 THR B O 1
ATOM 2674 N N . ALA B 1 110 ? 2.158 -11.117 -9.977 1 92.38 110 ALA B N 1
ATOM 2675 C CA . ALA B 1 110 ? 2.287 -9.672 -9.836 1 92.38 110 ALA B CA 1
ATOM 2676 C C . ALA B 1 110 ? 3.137 -9.312 -8.617 1 92.38 110 ALA B C 1
ATOM 2678 O O . ALA B 1 110 ? 2.822 -9.711 -7.496 1 92.38 110 ALA B O 1
ATOM 2679 N N . SER B 1 111 ? 4.207 -8.617 -8.891 1 89.5 111 SER B N 1
ATOM 2680 C CA . SER B 1 111 ? 5.094 -8.195 -7.812 1 89.5 111 SER B CA 1
ATOM 2681 C C . SER B 1 111 ? 4.98 -6.699 -7.559 1 89.5 111 SER B C 1
ATOM 2683 O O . SER B 1 111 ? 5.367 -5.891 -8.406 1 89.5 111 SER B O 1
ATOM 2685 N N . SER B 1 112 ? 4.496 -6.363 -6.344 1 81.19 112 SER B N 1
ATOM 2686 C CA . SER B 1 112 ? 4.332 -4.977 -5.922 1 81.19 112 SER B CA 1
ATOM 2687 C C . SER B 1 112 ? 3.525 -4.18 -6.941 1 81.19 112 SER B C 1
ATOM 2689 O O . SER B 1 112 ? 3.861 -3.035 -7.25 1 81.19 112 SER B O 1
ATOM 2691 N N . ALA B 1 113 ? 2.514 -4.785 -7.48 1 82.94 113 ALA B N 1
ATOM 2692 C CA . ALA B 1 113 ? 1.759 -4.129 -8.539 1 82.94 113 ALA B CA 1
ATOM 2693 C C . ALA B 1 113 ? 0.256 -4.297 -8.328 1 82.94 113 ALA B C 1
ATOM 2695 O O . ALA B 1 113 ? -0.54 -3.5 -8.836 1 82.94 113 ALA B O 1
ATOM 2696 N N . ALA B 1 114 ? -0.174 -5.273 -7.555 1 81.81 114 ALA B N 1
ATOM 2697 C CA . ALA B 1 114 ? -1.581 -5.656 -7.48 1 81.81 114 ALA B CA 1
ATOM 2698 C C . ALA B 1 114 ? -2.432 -4.516 -6.934 1 81.81 114 ALA B C 1
ATOM 2700 O O . ALA B 1 114 ? -3.615 -4.398 -7.27 1 81.81 114 ALA B O 1
ATOM 2701 N N . HIS B 1 115 ? -1.842 -3.637 -6.188 1 71 115 HIS B N 1
ATOM 2702 C CA . HIS B 1 115 ? -2.586 -2.539 -5.582 1 71 115 HIS B CA 1
ATOM 2703 C C . HIS B 1 115 ? -2.996 -1.508 -6.629 1 71 115 HIS B C 1
ATOM 2705 O O . HIS B 1 115 ? -3.854 -0.661 -6.367 1 71 115 HIS B O 1
ATOM 2711 N N . TYR B 1 116 ? -2.455 -1.561 -7.762 1 73.88 116 TYR B N 1
ATOM 2712 C CA . TYR 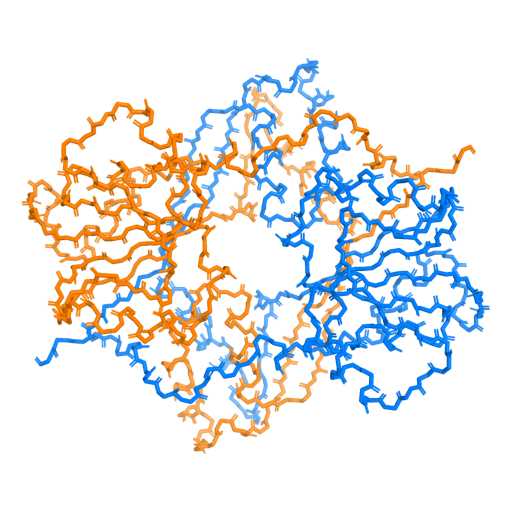B 1 116 ? -2.783 -0.625 -8.836 1 73.88 116 TYR B CA 1
ATOM 2713 C C . TYR B 1 116 ? -3.893 -1.18 -9.719 1 73.88 116 TYR B C 1
ATOM 2715 O O . TYR B 1 116 ? -4.402 -0.478 -10.594 1 73.88 116 TYR B O 1
ATOM 2723 N N . PHE B 1 117 ? -4.25 -2.445 -9.531 1 80.75 117 PHE B N 1
ATOM 2724 C CA . PHE B 1 117 ? -5.215 -3.096 -10.414 1 80.75 117 PHE B CA 1
ATOM 2725 C C . PHE B 1 117 ? -6.641 -2.779 -9.977 1 80.75 117 PHE B C 1
ATOM 2727 O O . PHE B 1 117 ? -6.902 -2.566 -8.789 1 80.75 117 PHE B O 1
ATOM 2734 N N . ASP B 1 118 ? -7.473 -2.678 -11.102 1 80.12 118 ASP B N 1
ATOM 2735 C CA . ASP B 1 118 ? -8.891 -2.811 -10.773 1 80.12 118 ASP B CA 1
ATOM 2736 C C . ASP B 1 118 ? -9.219 -4.234 -10.336 1 80.12 118 ASP B C 1
ATOM 2738 O O . ASP B 1 118 ? -9.25 -5.152 -11.156 1 80.12 118 ASP B O 1
ATOM 2742 N N . GLU B 1 119 ? -9.508 -4.383 -9.219 1 76.81 119 GLU B N 1
ATOM 2743 C CA . GLU B 1 119 ? -9.602 -5.699 -8.602 1 76.81 119 GLU B CA 1
ATOM 2744 C C . GLU B 1 119 ? -10.617 -6.578 -9.328 1 76.81 119 GLU B C 1
ATOM 2746 O O . GLU B 1 119 ? -10.312 -7.723 -9.68 1 76.81 119 GLU B O 1
ATOM 2751 N N . SER B 1 120 ? -11.812 -6.039 -9.461 1 78.06 120 SER B N 1
ATOM 2752 C CA . SER B 1 120 ? -12.883 -6.828 -10.062 1 78.06 120 SER B CA 1
ATOM 2753 C C . SER B 1 120 ? -12.531 -7.25 -11.484 1 78.06 120 SER B C 1
ATOM 2755 O O . SER B 1 120 ? -12.695 -8.414 -11.852 1 78.06 120 SER B O 1
ATOM 2757 N N . LYS B 1 121 ? -12.062 -6.328 -12.188 1 86.19 121 LYS B N 1
ATOM 2758 C CA . LYS B 1 121 ? -11.719 -6.633 -13.57 1 86.19 121 LYS B CA 1
ATOM 2759 C C . LYS B 1 121 ? -10.516 -7.57 -13.648 1 86.19 121 LYS B C 1
ATOM 2761 O O . LYS B 1 121 ? -10.492 -8.492 -14.469 1 86.19 121 LYS B O 1
ATOM 2766 N N . PHE B 1 122 ? -9.594 -7.309 -12.75 1 89.38 122 PHE B N 1
ATOM 2767 C CA . PHE B 1 122 ? -8.398 -8.148 -12.711 1 89.38 122 PHE B CA 1
ATOM 2768 C C . PHE B 1 122 ? -8.766 -9.586 -12.359 1 89.38 122 PHE B C 1
ATOM 2770 O O . PHE B 1 122 ? -8.297 -10.523 -13.008 1 89.38 122 PHE B O 1
ATOM 2777 N N . MET B 1 123 ? -9.578 -9.758 -11.414 1 85.88 123 MET B N 1
ATOM 2778 C CA . MET B 1 123 ? -9.945 -11.102 -10.984 1 85.88 123 MET B CA 1
ATOM 2779 C C . MET B 1 123 ? -10.742 -11.82 -12.062 1 85.88 123 MET B C 1
ATOM 2781 O O . MET B 1 123 ? -10.586 -13.023 -12.266 1 85.88 123 MET B O 1
ATOM 2785 N N . ALA B 1 124 ? -11.602 -11.094 -12.734 1 88.56 124 ALA B N 1
ATOM 2786 C CA . ALA B 1 124 ? -12.367 -11.672 -13.836 1 88.56 124 ALA B CA 1
ATOM 2787 C C . ALA B 1 124 ? -11.445 -12.148 -14.953 1 88.56 124 ALA B C 1
ATOM 2789 O O . ALA B 1 124 ? -11.617 -13.25 -15.484 1 88.56 124 ALA B O 1
ATOM 2790 N N . GLU B 1 125 ? -10.523 -11.359 -15.281 1 94.19 125 GLU B N 1
ATOM 2791 C CA . GLU B 1 125 ? -9.562 -11.711 -16.328 1 94.19 125 GLU B CA 1
ATOM 2792 C C . GLU B 1 125 ? -8.695 -12.883 -15.906 1 94.19 125 GLU B C 1
ATOM 2794 O O . GLU B 1 125 ? -8.422 -13.781 -16.703 1 94.19 125 GLU B O 1
ATOM 2799 N N . ALA B 1 126 ? -8.234 -12.836 -14.68 1 92.25 126 ALA B N 1
ATOM 2800 C CA . ALA B 1 126 ? -7.434 -13.945 -14.164 1 92.25 126 ALA B CA 1
ATOM 2801 C C . ALA B 1 126 ? -8.203 -15.258 -14.258 1 92.25 126 ALA B C 1
ATOM 2803 O O . ALA B 1 126 ? -7.664 -16.266 -14.727 1 92.25 126 ALA B O 1
ATOM 2804 N N . ASN B 1 127 ? -9.414 -15.188 -13.867 1 90.06 127 ASN B N 1
ATOM 2805 C CA . ASN B 1 127 ? -10.258 -16.375 -13.93 1 90.06 127 ASN B CA 1
ATOM 2806 C C . ASN B 1 127 ? -10.453 -16.859 -15.367 1 90.06 127 ASN B C 1
ATOM 2808 O O . ASN B 1 127 ? -10.492 -18.062 -15.625 1 90.06 127 ASN B O 1
ATOM 2812 N N . ARG B 1 128 ? -10.633 -15.922 -16.219 1 95.5 128 ARG B N 1
ATOM 2813 C CA . ARG B 1 128 ? -10.867 -16.25 -17.609 1 95.5 128 ARG B CA 1
ATOM 2814 C C . ARG B 1 128 ? -9.641 -16.922 -18.234 1 95.5 128 ARG B C 1
ATOM 2816 O O . ARG B 1 128 ? -9.758 -17.969 -18.875 1 95.5 128 ARG B O 1
ATOM 2823 N N . VAL B 1 129 ? -8.492 -16.438 -17.984 1 96.69 129 VAL B N 1
ATOM 2824 C CA . VAL B 1 129 ? -7.316 -16.844 -18.75 1 96.69 129 VAL B CA 1
ATOM 2825 C C . VAL B 1 129 ? -6.641 -18.031 -18.062 1 96.69 129 VAL B C 1
ATOM 2827 O O . VAL B 1 129 ? -5.926 -18.812 -18.703 1 96.69 129 VAL B O 1
ATOM 2830 N N . LEU B 1 130 ? -6.762 -18.156 -16.781 1 93.69 130 LEU B N 1
ATOM 2831 C CA . LEU B 1 130 ? -6.102 -19.25 -16.078 1 93.69 130 LEU B CA 1
ATOM 2832 C C . LEU B 1 130 ? -6.695 -20.594 -16.469 1 93.69 130 LEU B C 1
ATOM 2834 O O . LEU B 1 130 ? -7.914 -20.719 -16.609 1 93.69 130 LEU B O 1
ATOM 2838 N N . LYS B 1 131 ? -5.824 -21.562 -16.641 1 92.06 131 LYS B N 1
ATOM 2839 C CA . LYS B 1 131 ? -6.266 -22.953 -16.766 1 92.06 131 LYS B CA 1
ATOM 2840 C C . LYS B 1 131 ? -6.879 -23.453 -15.461 1 92.06 131 LYS B C 1
ATOM 2842 O O . LYS B 1 131 ? -6.547 -22.969 -14.375 1 92.06 131 LYS B O 1
ATOM 2847 N N . PRO B 1 132 ? -7.801 -24.469 -15.672 1 88.5 132 PRO B N 1
ATOM 2848 C CA . PRO B 1 132 ? -8.141 -25.172 -14.43 1 88.5 132 PRO B CA 1
ATOM 2849 C C . PRO B 1 132 ? -6.906 -25.672 -13.68 1 88.5 132 PRO B C 1
ATOM 2851 O O . PRO B 1 132 ? -6.031 -26.297 -14.281 1 88.5 132 PRO B O 1
ATOM 2854 N N . GLY B 1 133 ? -6.777 -25.297 -12.477 1 83.56 133 GLY B N 1
ATOM 2855 C CA . GLY B 1 133 ? -5.602 -25.656 -11.695 1 83.56 133 GLY B CA 1
ATOM 2856 C C . GLY B 1 133 ? -4.496 -24.625 -11.773 1 83.56 133 GLY B C 1
ATOM 2857 O O . GLY B 1 133 ? -3.496 -24.719 -11.055 1 83.56 133 GLY B O 1
ATOM 2858 N N . GLY B 1 134 ? -4.742 -23.641 -12.672 1 87.75 134 GLY B N 1
ATOM 2859 C CA . GLY B 1 134 ? -3.775 -22.562 -12.742 1 87.75 134 GLY B CA 1
ATOM 2860 C C . GLY B 1 134 ? -3.705 -21.734 -11.469 1 87.75 134 GLY B C 1
ATOM 2861 O O . GLY B 1 134 ? -4.574 -21.859 -10.602 1 87.75 134 GLY B O 1
ATOM 2862 N N . CYS B 1 135 ? -2.58 -20.922 -11.398 1 88.38 135 CYS B N 1
ATOM 2863 C CA . CYS B 1 135 ? -2.324 -20.281 -10.109 1 88.38 135 CYS B CA 1
ATOM 2864 C C . CYS B 1 135 ? -2.086 -18.781 -10.281 1 88.38 135 CYS B C 1
ATOM 2866 O O . CYS B 1 135 ? -1.613 -18.344 -11.336 1 88.38 135 CYS B O 1
ATOM 2868 N N . ILE B 1 136 ? -2.502 -18.078 -9.227 1 91.25 136 ILE B N 1
ATOM 2869 C CA . ILE B 1 136 ? -2.139 -16.672 -9.07 1 91.25 136 ILE B CA 1
ATOM 2870 C C . ILE B 1 136 ? -1.178 -16.516 -7.891 1 91.25 136 ILE B C 1
ATOM 2872 O O . ILE B 1 136 ? -1.357 -17.156 -6.848 1 91.25 136 ILE B O 1
ATOM 2876 N N . ALA B 1 137 ? -0.118 -15.805 -8.109 1 90.25 137 ALA B N 1
ATOM 2877 C CA . ALA B 1 137 ? 0.857 -15.523 -7.059 1 90.25 137 ALA B CA 1
ATOM 2878 C C . ALA B 1 137 ? 1.136 -14.023 -6.965 1 90.25 137 ALA B C 1
ATOM 2880 O O . ALA B 1 137 ? 1.769 -13.445 -7.848 1 90.25 137 ALA B O 1
ATOM 2881 N N . LEU B 1 138 ? 0.686 -13.422 -5.906 1 90 138 LEU B N 1
ATOM 2882 C CA . LEU B 1 138 ? 0.951 -12.016 -5.629 1 90 138 LEU B CA 1
ATOM 2883 C C . LEU B 1 138 ? 2.078 -11.859 -4.613 1 90 138 LEU B C 1
ATOM 2885 O O . LEU B 1 138 ? 2.008 -12.414 -3.516 1 90 138 LEU B O 1
ATOM 2889 N N . MET B 1 139 ? 3.062 -11.086 -5.066 1 88.44 139 MET B N 1
ATOM 2890 C CA . MET B 1 139 ? 4.262 -10.977 -4.242 1 88.44 139 MET B CA 1
ATOM 2891 C C . MET B 1 139 ? 4.488 -9.539 -3.791 1 88.44 139 MET B C 1
ATOM 2893 O O . MET B 1 139 ? 4.168 -8.602 -4.52 1 88.44 139 MET B O 1
ATOM 2897 N N . ASP B 1 140 ? 5.043 -9.445 -2.58 1 84.38 140 ASP B N 1
ATOM 2898 C CA . ASP B 1 140 ? 5.457 -8.141 -2.066 1 84.38 140 ASP B CA 1
ATOM 2899 C C . ASP B 1 140 ? 6.488 -8.297 -0.947 1 84.38 140 ASP B C 1
ATOM 2901 O O . ASP B 1 140 ? 6.984 -9.398 -0.702 1 84.38 140 ASP B O 1
ATOM 2905 N N . TYR B 1 141 ? 6.945 -7.266 -0.492 1 81 141 TYR B N 1
ATOM 2906 C CA . TYR B 1 141 ? 7.84 -7.258 0.659 1 81 141 TYR B CA 1
ATOM 2907 C C . TYR B 1 141 ? 7.344 -6.289 1.729 1 81 141 TYR B C 1
ATOM 2909 O O . TYR B 1 141 ? 6.527 -5.41 1.449 1 81 141 TYR B O 1
ATOM 2917 N N . SER B 1 142 ? 7.766 -6.605 2.947 1 76.88 142 SER B N 1
ATOM 2918 C CA . SER B 1 142 ? 7.387 -5.781 4.09 1 76.88 142 SER B CA 1
ATOM 2919 C C . SER B 1 142 ? 8.609 -5.395 4.918 1 76.88 142 SER B C 1
ATOM 2921 O O . SER B 1 142 ? 9.484 -6.223 5.168 1 76.88 142 SER B O 1
ATOM 2923 N N . SER B 1 143 ? 8.633 -4.125 5.344 1 74.25 143 SER B N 1
ATOM 2924 C CA . SER B 1 143 ? 9.727 -3.662 6.188 1 74.25 143 SER B CA 1
ATOM 2925 C C . SER B 1 143 ? 9.391 -3.811 7.668 1 74.25 143 SER B C 1
ATOM 2927 O O . SER B 1 143 ? 10.148 -3.373 8.531 1 74.25 143 SER B O 1
ATOM 2929 N N . GLN B 1 144 ? 8.258 -4.402 7.969 1 71.69 144 GLN B N 1
ATOM 2930 C CA . GLN B 1 144 ? 7.828 -4.496 9.359 1 71.69 144 GLN B CA 1
ATOM 2931 C C . GLN B 1 144 ? 8.82 -5.305 10.195 1 71.69 144 GLN B C 1
ATOM 2933 O O . GLN B 1 144 ? 9.07 -4.977 11.352 1 71.69 144 GLN B O 1
ATOM 2938 N N . LYS B 1 145 ? 9.398 -6.301 9.648 1 76.38 145 LYS B N 1
ATOM 2939 C CA . LYS B 1 145 ? 10.352 -7.148 10.352 1 76.38 145 LYS B CA 1
ATOM 2940 C C . LYS B 1 145 ? 11.781 -6.852 9.906 1 76.38 145 LYS B C 1
ATOM 2942 O O . LYS B 1 145 ? 12.648 -7.73 9.961 1 76.38 145 LYS B O 1
ATOM 2947 N N . THR B 1 146 ? 11.969 -5.684 9.453 1 81.38 146 THR B N 1
ATOM 2948 C CA . THR B 1 146 ? 13.266 -5.266 8.93 1 81.38 146 THR B CA 1
ATOM 2949 C C . THR B 1 146 ? 14.32 -5.25 10.031 1 81.38 146 THR B C 1
ATOM 2951 O O . THR B 1 146 ? 14.047 -4.797 11.148 1 81.38 146 THR B O 1
ATOM 2954 N N . ARG B 1 147 ? 15.555 -5.863 9.688 1 87.5 147 ARG B N 1
ATOM 2955 C CA . ARG B 1 147 ? 16.734 -5.793 10.547 1 87.5 147 ARG B CA 1
ATOM 2956 C C . ARG B 1 147 ? 17.953 -5.332 9.766 1 87.5 147 ARG B C 1
ATOM 2958 O O . ARG B 1 147 ? 18.156 -5.727 8.609 1 87.5 147 ARG B O 1
ATOM 2965 N N . LEU B 1 148 ? 18.641 -4.465 10.391 1 92.06 148 LEU B N 1
ATOM 2966 C CA . LEU B 1 148 ? 19.875 -3.971 9.789 1 92.06 148 LEU B CA 1
ATOM 2967 C C . LEU B 1 148 ? 21.094 -4.492 10.547 1 92.06 148 LEU B C 1
ATOM 2969 O O . LEU B 1 148 ? 21.031 -4.707 11.758 1 92.06 148 LEU B O 1
ATOM 2973 N N . HIS B 1 149 ? 22.062 -4.82 9.805 1 91.44 149 HIS B N 1
ATOM 2974 C CA . HIS B 1 149 ? 23.344 -5.23 10.383 1 91.44 149 HIS B CA 1
ATOM 2975 C C . HIS B 1 149 ? 24.5 -4.473 9.758 1 91.44 149 HIS B C 1
ATOM 2977 O O . HIS B 1 149 ? 24.609 -4.398 8.531 1 91.44 149 HIS B O 1
ATOM 2983 N N . TYR B 1 150 ? 25.266 -3.945 10.562 1 93.19 150 TYR B N 1
ATOM 2984 C CA . TYR B 1 150 ? 26.469 -3.23 10.172 1 93.19 150 TYR B CA 1
ATOM 2985 C C . TYR B 1 150 ? 27.5 -3.225 11.305 1 93.19 150 TYR B C 1
ATOM 2987 O O . TYR B 1 150 ? 27.297 -2.557 12.32 1 93.19 150 TYR B O 1
ATOM 2995 N N . GLN B 1 151 ? 28.562 -3.975 11.078 1 90.94 151 GLN B N 1
ATOM 2996 C CA . GLN B 1 151 ? 29.594 -4.062 12.102 1 90.94 151 GLN B CA 1
ATOM 2997 C C . GLN B 1 151 ? 28.984 -4.328 13.477 1 90.94 151 GLN B C 1
ATOM 2999 O O . GLN B 1 151 ? 28.25 -5.289 13.656 1 90.94 151 GLN B O 1
ATOM 3004 N N . ASP B 1 152 ? 29.141 -3.457 14.484 1 89.19 152 ASP B N 1
ATOM 3005 C CA . ASP B 1 152 ? 28.672 -3.721 15.836 1 89.19 152 ASP B CA 1
ATOM 3006 C C . ASP B 1 152 ? 27.453 -2.859 16.172 1 89.19 152 ASP B C 1
ATOM 3008 O O . ASP B 1 152 ? 27.016 -2.799 17.328 1 89.19 152 ASP B O 1
ATOM 3012 N N . CYS B 1 153 ? 26.859 -2.299 15.18 1 90.12 153 CYS B N 1
ATOM 3013 C CA . CYS B 1 153 ? 25.797 -1.368 15.531 1 90.12 153 CYS B CA 1
ATOM 3014 C C . CYS B 1 153 ? 24.484 -1.778 14.875 1 90.12 153 CYS B C 1
ATOM 3016 O O . CYS B 1 153 ? 23.594 -0.95 14.695 1 90.12 153 CYS B O 1
ATOM 3018 N N . GLY B 1 154 ? 24.312 -2.986 14.508 1 87.94 154 GLY B N 1
ATOM 3019 C CA . GLY B 1 154 ? 23.125 -3.467 13.797 1 87.94 154 GLY B CA 1
ATOM 3020 C C . GLY B 1 154 ? 21.844 -3.221 14.555 1 87.94 154 GLY B C 1
ATOM 3021 O O . GLY B 1 154 ? 20.875 -2.709 13.992 1 87.94 154 GLY B O 1
ATOM 3022 N N . GLU B 1 155 ? 21.797 -3.578 15.781 1 89.25 155 GLU B N 1
ATOM 3023 C CA . GLU B 1 155 ? 20.609 -3.416 16.609 1 89.25 155 GLU B CA 1
ATOM 3024 C C . GLU B 1 155 ? 20.219 -1.945 16.734 1 89.25 155 GLU B C 1
ATOM 3026 O O . GLU B 1 155 ? 19.031 -1.604 16.656 1 89.25 155 GLU B O 1
ATOM 3031 N N . ARG B 1 156 ? 21.234 -1.186 16.922 1 91.62 156 ARG B N 1
ATOM 3032 C CA . ARG B 1 156 ? 20.984 0.246 17.062 1 91.62 156 ARG B CA 1
ATOM 3033 C C . ARG B 1 156 ? 20.422 0.821 15.766 1 91.62 156 ARG B C 1
ATOM 3035 O O . ARG B 1 156 ? 19.547 1.69 15.797 1 91.62 156 ARG B O 1
ATOM 3042 N N . LEU B 1 157 ? 20.953 0.357 14.664 1 92.06 157 LEU B N 1
ATOM 3043 C CA . LEU B 1 157 ? 20.453 0.821 13.375 1 92.06 157 LEU B CA 1
ATOM 3044 C C . LEU B 1 157 ? 18.984 0.437 13.188 1 92.06 157 LEU B C 1
ATOM 3046 O O . LEU B 1 157 ? 18.172 1.251 12.734 1 92.06 157 LEU B O 1
ATOM 3050 N N . THR B 1 158 ? 18.656 -0.76 13.508 1 89.94 158 THR B N 1
ATOM 3051 C CA . THR B 1 158 ? 17.266 -1.226 13.445 1 89.94 158 THR B CA 1
ATOM 3052 C C . THR B 1 158 ? 16.375 -0.391 14.359 1 89.94 158 THR B C 1
ATOM 3054 O O . THR B 1 158 ? 15.258 -0.023 13.977 1 89.94 158 THR B O 1
ATOM 3057 N N . ASP B 1 159 ? 16.875 -0.075 15.461 1 89.44 159 ASP B N 1
ATOM 3058 C CA . ASP B 1 159 ? 16.125 0.747 16.406 1 89.44 159 ASP B CA 1
ATOM 3059 C C . ASP B 1 159 ? 15.867 2.141 15.844 1 89.44 159 ASP B C 1
ATOM 3061 O O . ASP B 1 159 ? 14.781 2.699 16.031 1 89.44 159 ASP B O 1
ATOM 3065 N N . ILE B 1 160 ? 16.828 2.656 15.234 1 86.69 160 ILE B N 1
ATOM 3066 C CA . ILE B 1 160 ? 16.703 3.99 14.656 1 86.69 160 ILE B CA 1
ATOM 3067 C C . ILE B 1 160 ? 15.57 4.008 13.633 1 86.69 160 ILE B C 1
ATOM 3069 O O . ILE B 1 160 ? 14.727 4.906 13.648 1 86.69 160 ILE B O 1
ATOM 3073 N N . LEU B 1 161 ? 15.539 3.059 12.781 1 83.19 161 LEU B N 1
ATOM 3074 C CA . LEU B 1 161 ? 14.477 2.984 11.789 1 83.19 161 LEU B CA 1
ATOM 3075 C C . LEU B 1 161 ? 13.109 2.885 12.461 1 83.19 161 LEU B C 1
ATOM 3077 O O . LEU B 1 161 ? 12.172 3.6 12.086 1 83.19 161 LEU B O 1
ATOM 3081 N N . GLN B 1 162 ? 13.031 2.08 13.406 1 80 162 GLN B N 1
ATOM 3082 C CA . GLN B 1 162 ? 11.773 1.886 14.117 1 80 162 GLN B CA 1
ATOM 3083 C C . GLN B 1 162 ? 11.367 3.146 14.867 1 80 162 GLN B C 1
ATOM 3085 O O . GLN B 1 162 ? 10.188 3.486 14.93 1 80 162 GLN B O 1
ATOM 3090 N N . GLU B 1 163 ? 12.312 3.771 15.43 1 80.56 163 GLU B N 1
ATOM 3091 C CA . GLU B 1 163 ? 12.047 4.996 16.172 1 80.56 163 GLU B CA 1
ATOM 3092 C C . GLU B 1 163 ? 11.5 6.09 15.266 1 80.56 163 GLU B C 1
ATOM 3094 O O . GLU B 1 163 ? 10.562 6.801 15.633 1 80.56 163 GLU B O 1
ATOM 3099 N N . VAL B 1 164 ? 12.094 6.191 14.18 1 75.81 164 VAL B N 1
ATOM 3100 C CA . VAL B 1 164 ? 11.617 7.211 13.25 1 75.81 164 VAL B CA 1
ATOM 3101 C C . VAL B 1 164 ? 10.188 6.883 12.812 1 75.81 164 VAL B C 1
ATOM 3103 O O . VAL B 1 164 ? 9.32 7.762 12.781 1 75.81 164 VAL B O 1
ATOM 3106 N N . ILE B 1 165 ? 9.938 5.645 12.594 1 73.81 165 ILE B N 1
ATOM 3107 C CA . ILE B 1 165 ? 8.625 5.207 12.148 1 73.81 165 ILE B CA 1
ATOM 3108 C C . ILE B 1 165 ? 7.598 5.441 13.258 1 73.81 165 ILE B C 1
ATOM 3110 O O . ILE B 1 165 ? 6.512 5.973 13.008 1 73.81 165 ILE B O 1
ATOM 3114 N N . THR B 1 166 ? 7.973 5.172 14.477 1 74.25 166 THR B N 1
ATOM 3115 C CA . THR B 1 166 ? 7.031 5.23 15.586 1 74.25 166 THR B CA 1
ATOM 3116 C C . THR B 1 166 ? 6.871 6.664 16.078 1 74.25 166 THR B C 1
ATOM 3118 O O . THR B 1 166 ? 5.797 7.047 16.562 1 74.25 166 THR B O 1
ATOM 3121 N N . THR B 1 167 ? 7.934 7.465 15.945 1 72.81 167 THR B N 1
ATOM 3122 C CA . THR B 1 167 ? 7.918 8.828 16.469 1 72.81 167 THR B CA 1
ATOM 3123 C C . THR B 1 167 ? 6.926 9.688 15.703 1 72.81 167 THR B C 1
ATOM 3125 O O . THR B 1 167 ? 6.207 10.5 16.297 1 72.81 167 THR B O 1
ATOM 3128 N N . TYR B 1 168 ? 6.824 9.414 14.562 1 73.25 168 TYR B N 1
ATOM 3129 C CA . TYR B 1 168 ? 6.055 10.359 13.75 1 73.25 168 TYR B CA 1
ATOM 3130 C C . TYR B 1 168 ? 4.727 9.75 13.32 1 73.25 168 TYR B C 1
ATOM 3132 O O . TYR B 1 168 ? 3.896 10.422 12.703 1 73.25 168 TYR B O 1
ATOM 3140 N N . LYS B 1 169 ? 4.586 8.516 13.602 1 78.69 169 LYS B N 1
ATOM 3141 C CA . LYS B 1 169 ? 3.311 7.855 13.336 1 78.69 169 LYS B CA 1
ATOM 3142 C C . LYS B 1 169 ? 2.357 7.992 14.523 1 78.69 169 LYS B C 1
ATOM 3144 O O . LYS B 1 169 ? 2.648 7.512 15.617 1 78.69 169 LYS B O 1
ATOM 3149 N N . HIS B 1 170 ? 1.303 8.688 14.352 1 81.88 170 HIS B N 1
ATOM 3150 C CA . HIS B 1 170 ? 0.235 8.773 15.336 1 81.88 170 HIS B CA 1
ATOM 3151 C C . HIS B 1 170 ? -0.932 7.863 14.977 1 81.88 170 HIS B C 1
ATOM 3153 O O . HIS B 1 170 ? -1.554 8.031 13.922 1 81.88 170 HIS B O 1
ATOM 3159 N N . SER B 1 171 ? -1.169 6.953 15.898 1 83.5 171 SER B N 1
ATOM 3160 C CA . SER B 1 171 ? -2.193 5.961 15.586 1 83.5 171 SER B CA 1
ATOM 3161 C C . SER B 1 171 ? -3.348 6.023 16.578 1 83.5 171 SER B C 1
ATOM 3163 O O . SER B 1 171 ? -3.152 6.383 17.75 1 83.5 171 SER B O 1
ATOM 3165 N N . ILE B 1 172 ? -4.527 5.75 16.109 1 83.69 172 ILE B N 1
ATOM 3166 C CA . ILE B 1 172 ? -5.73 5.637 16.922 1 83.69 172 ILE B CA 1
ATOM 3167 C C . ILE B 1 172 ? -6.492 4.367 16.547 1 83.69 172 ILE B C 1
ATOM 3169 O O . ILE B 1 172 ? -6.617 4.043 15.359 1 83.69 172 ILE B O 1
ATOM 3173 N N . LEU B 1 173 ? -6.824 3.621 17.578 1 86.44 173 LEU B N 1
ATOM 3174 C CA . LEU B 1 173 ? -7.742 2.512 17.359 1 86.44 173 LEU B CA 1
ATOM 3175 C C . LEU B 1 173 ? -9.195 2.969 17.5 1 86.44 173 LEU B C 1
ATOM 3177 O O . LEU B 1 173 ? -9.562 3.555 18.516 1 86.44 173 LEU B O 1
ATOM 3181 N N . LYS B 1 174 ? -9.945 2.801 16.531 1 85.56 174 LYS B N 1
ATOM 3182 C CA . LYS B 1 174 ? -11.336 3.25 16.562 1 85.56 174 LYS B CA 1
ATOM 3183 C C . LYS B 1 174 ? -12.297 2.084 16.359 1 85.56 174 LYS B C 1
ATOM 3185 O O . LYS B 1 174 ? -12.141 1.312 15.406 1 85.56 174 LYS B O 1
ATOM 3190 N N . LYS B 1 175 ? -13.219 2.021 17.359 1 87.25 175 LYS B N 1
ATOM 3191 C CA . LYS B 1 175 ? -14.297 1.05 17.234 1 87.25 175 LYS B CA 1
ATOM 3192 C C . LYS B 1 175 ? -15.508 1.666 16.547 1 87.25 175 LYS B C 1
ATOM 3194 O O . LYS B 1 175 ? -15.93 2.773 16.891 1 87.25 175 LYS B O 1
ATOM 3199 N N . SER B 1 176 ? -15.984 1.002 15.547 1 84.69 176 SER B N 1
ATOM 3200 C CA . SER B 1 176 ? -17.156 1.487 14.836 1 84.69 176 SER B CA 1
ATOM 3201 C C . SER B 1 176 ? -18.062 0.333 14.406 1 84.69 176 SER B C 1
ATOM 3203 O O . SER B 1 176 ? -17.625 -0.813 14.328 1 84.69 176 SER B O 1
ATOM 3205 N N . THR B 1 177 ? -19.297 0.678 14.258 1 88.81 177 THR B N 1
ATOM 3206 C CA . THR B 1 177 ? -20.25 -0.282 13.703 1 88.81 177 THR B CA 1
ATOM 3207 C C . THR B 1 177 ? -20.297 -0.18 12.18 1 88.81 177 THR B C 1
ATOM 3209 O O . THR B 1 177 ? -20.422 0.915 11.633 1 88.81 177 THR B O 1
ATOM 3212 N N . THR B 1 178 ? -20.141 -1.294 11.617 1 89.25 178 THR B N 1
ATOM 3213 C CA . THR B 1 178 ? -20.172 -1.365 10.156 1 89.25 178 THR B CA 1
ATOM 3214 C C . THR B 1 178 ? -20.812 -2.676 9.695 1 89.25 178 THR B C 1
ATOM 3216 O O . THR B 1 178 ? -21.625 -3.264 10.406 1 89.25 178 THR B O 1
ATOM 3219 N N . SER B 1 179 ? -20.5 -3.049 8.461 1 91.12 179 SER B N 1
ATOM 3220 C CA . SER B 1 179 ? -21 -4.312 7.93 1 91.12 179 SER B CA 1
ATOM 3221 C C . SER B 1 179 ? -19.859 -5.25 7.574 1 91.12 179 SER B C 1
ATOM 3223 O O . SER B 1 179 ? -18.719 -4.812 7.414 1 91.12 179 SER B O 1
ATOM 3225 N N . VAL B 1 180 ? -20.219 -6.527 7.438 1 90 180 VAL B N 1
ATOM 3226 C CA . VAL B 1 180 ? -19.219 -7.523 7.055 1 90 180 VAL B CA 1
ATOM 3227 C C . VAL B 1 180 ? -18.656 -7.176 5.684 1 90 180 VAL B C 1
ATOM 3229 O O . VAL B 1 180 ? -17.438 -7.285 5.469 1 90 180 VAL B O 1
ATOM 3232 N N . ARG B 1 181 ? -19.469 -6.68 4.844 1 86.62 181 ARG B N 1
ATOM 3233 C CA . ARG B 1 181 ? -19.062 -6.273 3.506 1 86.62 181 ARG B CA 1
ATOM 3234 C C . ARG B 1 181 ? -18 -5.18 3.568 1 86.62 181 ARG B C 1
ATOM 3236 O O . ARG B 1 181 ? -17 -5.234 2.85 1 86.62 181 ARG B O 1
ATOM 3243 N N . LYS B 1 182 ? -18.141 -4.219 4.391 1 82.38 182 LYS B N 1
ATOM 3244 C CA . LYS B 1 182 ? -17.219 -3.096 4.508 1 82.38 182 LYS B CA 1
ATOM 3245 C C . LYS B 1 182 ? -15.906 -3.529 5.148 1 82.38 182 LYS B C 1
ATOM 3247 O O . LYS B 1 182 ? -14.836 -3.031 4.789 1 82.38 182 LYS B O 1
ATOM 3252 N N . VAL B 1 183 ? -16.078 -4.43 6.09 1 83.69 183 VAL B N 1
ATOM 3253 C CA . VAL B 1 183 ? -14.875 -4.969 6.707 1 83.69 183 VAL B CA 1
ATOM 3254 C C . VAL B 1 183 ? -14.016 -5.648 5.645 1 83.69 183 VAL B C 1
ATOM 3256 O O . VAL B 1 183 ? -12.82 -5.375 5.539 1 83.69 183 VAL B O 1
ATOM 3259 N N . LEU B 1 184 ? -14.609 -6.453 4.867 1 81.75 184 LEU B N 1
ATOM 3260 C CA . LEU B 1 184 ? -13.867 -7.191 3.85 1 81.75 184 LEU B CA 1
ATOM 3261 C C . LEU B 1 184 ? -13.328 -6.25 2.781 1 81.75 184 LEU B C 1
ATOM 3263 O O . LEU B 1 184 ? -12.242 -6.477 2.24 1 81.75 184 LEU B O 1
ATOM 3267 N N . GLY B 1 185 ? -14.055 -5.23 2.516 1 76.62 185 GLY B N 1
ATOM 3268 C CA . GLY B 1 185 ? -13.562 -4.207 1.605 1 76.62 185 GLY B CA 1
ATOM 3269 C C . GLY B 1 185 ? -12.297 -3.527 2.1 1 76.62 185 GLY B C 1
ATOM 3270 O O . GLY B 1 185 ? -11.367 -3.293 1.324 1 76.62 185 GLY B O 1
ATOM 3271 N N . ALA B 1 186 ? -12.305 -3.232 3.377 1 74.88 186 ALA B N 1
ATOM 3272 C CA . ALA B 1 186 ? -11.141 -2.58 3.967 1 74.88 186 ALA B CA 1
ATOM 3273 C C . ALA B 1 186 ? -9.93 -3.516 3.98 1 74.88 186 ALA B C 1
ATOM 3275 O O . ALA B 1 186 ? -8.805 -3.092 3.709 1 74.88 186 ALA B O 1
ATOM 3276 N N . VAL B 1 187 ? -10.188 -4.711 4.312 1 75.25 187 VAL B N 1
ATOM 3277 C CA . VAL B 1 187 ? -9.109 -5.695 4.355 1 75.25 187 VAL B CA 1
ATOM 3278 C C . VAL B 1 187 ? -8.508 -5.863 2.961 1 75.25 187 VAL B C 1
ATOM 3280 O O . VAL B 1 187 ? -7.281 -5.93 2.811 1 75.25 187 VAL B O 1
ATOM 3283 N N . LYS B 1 188 ? -9.359 -5.871 2.031 1 70.12 188 LYS B N 1
ATOM 3284 C CA . LYS B 1 188 ? -8.93 -5.973 0.642 1 70.12 188 LYS B CA 1
ATOM 3285 C C . LYS B 1 188 ? -8.07 -4.777 0.242 1 70.12 188 LYS B C 1
ATOM 3287 O O . LYS B 1 188 ? -7.055 -4.93 -0.437 1 70.12 188 LYS B O 1
ATOM 3292 N N . ALA B 1 189 ? -8.523 -3.666 0.644 1 64.06 189 ALA B N 1
ATOM 3293 C CA . ALA B 1 189 ? -7.859 -2.424 0.257 1 64.06 189 ALA B CA 1
ATOM 3294 C C . ALA B 1 189 ? -6.469 -2.332 0.871 1 64.06 189 ALA B C 1
ATOM 3296 O O . ALA B 1 189 ? -5.57 -1.708 0.3 1 64.06 189 ALA B O 1
ATOM 3297 N N . THR B 1 190 ? -6.344 -2.986 1.995 1 64.31 190 THR B N 1
ATOM 3298 C CA . THR B 1 190 ? -5.094 -2.82 2.725 1 64.31 190 THR B CA 1
ATOM 3299 C C . THR B 1 190 ? -4.223 -4.066 2.596 1 64.31 190 THR B C 1
ATOM 3301 O O . THR B 1 190 ? -3.127 -4.125 3.158 1 64.31 190 THR B O 1
ATOM 3304 N N . SER B 1 191 ? -4.848 -5 1.972 1 63.72 191 SER B N 1
ATOM 3305 C CA . SER B 1 191 ? -4.098 -6.25 1.894 1 63.72 191 SER B CA 1
ATOM 3306 C C . SER B 1 191 ? -4.191 -6.867 0.501 1 63.72 191 SER B C 1
ATOM 3308 O O . SER B 1 191 ? -5.105 -6.543 -0.264 1 63.72 191 SER B O 1
ATOM 3310 N N . MET B 1 192 ? -3.205 -7.637 0.097 1 66.06 192 MET B N 1
ATOM 3311 C CA . MET B 1 192 ? -3.176 -8.344 -1.183 1 66.06 192 MET B CA 1
ATOM 3312 C C . MET B 1 192 ? -4.066 -9.578 -1.144 1 66.06 192 MET B C 1
ATOM 3314 O O . MET B 1 192 ? -3.988 -10.43 -2.027 1 66.06 192 MET B O 1
ATOM 3318 N N . PHE B 1 193 ? -4.961 -9.609 -0.168 1 67.44 193 PHE B N 1
ATOM 3319 C CA . PHE B 1 193 ? -5.715 -10.844 0.03 1 67.44 193 PHE B CA 1
ATOM 3320 C C . PHE B 1 193 ? -7.074 -10.758 -0.654 1 67.44 193 PHE B C 1
ATOM 3322 O O . PHE B 1 193 ? -7.996 -11.508 -0.309 1 67.44 193 PHE B O 1
ATOM 3329 N N . GLN B 1 194 ? -7.117 -9.852 -1.579 1 69.62 194 GLN B N 1
ATOM 3330 C CA . GLN B 1 194 ? -8.367 -9.711 -2.311 1 69.62 194 GLN B CA 1
ATOM 3331 C C . GLN B 1 194 ? -8.797 -11.031 -2.938 1 69.62 194 GLN B C 1
ATOM 3333 O O . GLN B 1 194 ? -9.992 -11.289 -3.105 1 69.62 194 GLN B O 1
ATOM 3338 N N . ILE B 1 195 ? -7.852 -11.891 -3.205 1 71.06 195 ILE B N 1
ATOM 3339 C CA . ILE B 1 195 ? -8.156 -13.141 -3.885 1 71.06 195 ILE B CA 1
ATOM 3340 C C . ILE B 1 195 ? -8.875 -14.086 -2.928 1 71.06 195 ILE B C 1
ATOM 3342 O O . ILE B 1 195 ? -9.5 -15.062 -3.357 1 71.06 195 ILE B O 1
ATOM 3346 N N . TYR B 1 196 ? -8.812 -13.789 -1.675 1 75.25 196 TYR B N 1
ATOM 3347 C CA . TYR B 1 196 ? -9.461 -14.68 -0.711 1 75.25 196 TYR B CA 1
ATOM 3348 C C . TYR B 1 196 ? -10.672 -14.008 -0.079 1 75.25 196 TYR B C 1
ATOM 3350 O O . TYR B 1 196 ? -11.172 -14.461 0.954 1 75.25 196 TYR B O 1
ATOM 3358 N N . LYS B 1 197 ? -11.102 -12.992 -0.65 1 76.38 197 LYS B N 1
ATOM 3359 C CA . LYS B 1 197 ? -12.227 -12.227 -0.112 1 76.38 197 LYS B CA 1
ATOM 3360 C C . LYS B 1 197 ? -13.461 -13.109 0.03 1 76.38 197 LYS B C 1
ATOM 3362 O O . LYS B 1 197 ? -14.172 -13.031 1.032 1 76.38 197 LYS B O 1
ATOM 3367 N N . GLY B 1 198 ? -13.734 -13.938 -1.006 1 77.75 198 GLY B N 1
ATOM 3368 C CA . GLY B 1 198 ? -14.898 -14.812 -0.958 1 77.75 198 GLY B CA 1
ATOM 3369 C C . GLY B 1 198 ? -14.844 -15.805 0.186 1 77.75 198 GLY B C 1
ATOM 3370 O O . GLY B 1 198 ? -15.844 -16.031 0.87 1 77.75 198 GLY B O 1
ATOM 3371 N N . LYS B 1 199 ? -13.773 -16.375 0.295 1 81.88 199 LYS B N 1
ATOM 3372 C CA . LYS B 1 199 ? -13.602 -17.328 1.384 1 81.88 199 LYS B CA 1
ATOM 3373 C C . LYS B 1 199 ? -13.773 -16.656 2.742 1 81.88 199 LYS B C 1
ATOM 3375 O O . LYS B 1 199 ? -14.438 -17.188 3.629 1 81.88 199 LYS B O 1
ATOM 3380 N N . MET B 1 200 ? -13.164 -15.523 2.918 1 85.06 200 MET B N 1
ATOM 3381 C CA . MET B 1 200 ? -13.273 -14.773 4.168 1 85.06 200 MET B CA 1
ATOM 3382 C C . MET B 1 200 ? -14.734 -14.453 4.473 1 85.06 200 MET B C 1
ATOM 3384 O O . MET B 1 200 ? -15.18 -14.609 5.609 1 85.06 200 MET B O 1
ATOM 3388 N N . LEU B 1 201 ? -15.398 -14.016 3.447 1 87.31 201 LEU B N 1
ATOM 3389 C CA . LEU B 1 201 ? -16.812 -13.672 3.621 1 87.31 201 LEU B CA 1
ATOM 3390 C C . LEU B 1 201 ? -17.609 -14.891 4.078 1 87.31 201 LEU B C 1
ATOM 3392 O O . LEU B 1 201 ? -18.375 -14.805 5.035 1 87.31 201 LEU B O 1
ATOM 3396 N N . ARG B 1 202 ? -17.422 -15.969 3.404 1 88.62 202 ARG B N 1
ATOM 3397 C CA . ARG B 1 202 ? -18.156 -17.188 3.725 1 88.62 202 ARG B CA 1
ATOM 3398 C C . ARG B 1 202 ? -17.875 -17.625 5.16 1 88.62 202 ARG B C 1
ATOM 3400 O O . ARG B 1 202 ? -18.812 -17.953 5.902 1 88.62 202 ARG B O 1
ATOM 3407 N N . GLU B 1 203 ? -16.688 -17.672 5.555 1 90.19 203 GLU B N 1
ATOM 3408 C CA . GLU B 1 203 ? -16.312 -18.141 6.887 1 90.19 203 GLU B CA 1
ATOM 3409 C C . GLU B 1 203 ? -16.859 -17.203 7.969 1 90.19 203 GLU B C 1
ATOM 3411 O O . GLU B 1 203 ? -17.281 -17.656 9.031 1 90.19 203 GLU B O 1
ATOM 3416 N N . LEU B 1 204 ? -16.781 -15.938 7.699 1 91.69 204 LEU B N 1
ATOM 3417 C CA . LEU B 1 204 ? -17.312 -14.977 8.672 1 91.69 204 LEU B CA 1
ATOM 3418 C C . LEU B 1 204 ? -18.812 -15.141 8.844 1 91.69 204 LEU B C 1
ATOM 3420 O O . LEU B 1 204 ? -19.297 -15.227 9.977 1 91.69 204 LEU B O 1
ATOM 3424 N N . LEU B 1 205 ? -19.484 -15.195 7.727 1 93.69 205 LEU B N 1
ATOM 3425 C CA . LEU B 1 205 ? -20.938 -15.297 7.797 1 93.69 205 LEU B CA 1
ATOM 3426 C C . LEU B 1 205 ? -21.359 -16.594 8.461 1 93.69 205 LEU B C 1
ATOM 3428 O O . LEU B 1 205 ? -22.328 -16.625 9.234 1 93.69 205 LEU B O 1
ATOM 3432 N N . GLU B 1 206 ? -20.672 -17.672 8.086 1 93.94 206 GLU B N 1
ATOM 3433 C CA . GLU B 1 206 ? -20.953 -18.969 8.703 1 93.94 206 GLU B CA 1
ATOM 3434 C C . GLU B 1 206 ? -20.797 -18.891 10.219 1 93.94 206 GLU B C 1
ATOM 3436 O O . GLU B 1 206 ? -21.656 -19.375 10.961 1 93.94 206 GLU B O 1
ATOM 3441 N N . GLU B 1 207 ? -19.766 -18.297 10.727 1 93.69 207 GLU B N 1
ATOM 3442 C CA . GLU B 1 207 ? -19.516 -18.172 12.164 1 93.69 207 GLU B CA 1
ATOM 3443 C C . GLU B 1 207 ? -20.562 -17.297 12.836 1 93.69 207 GLU B C 1
ATOM 3445 O O . GLU B 1 207 ? -20.953 -17.547 13.977 1 93.69 207 GLU B O 1
ATOM 3450 N N . MET B 1 208 ? -21 -16.266 12.133 1 94.56 208 MET B N 1
ATOM 3451 C CA . MET B 1 208 ? -21.969 -15.32 12.672 1 94.56 208 MET B CA 1
ATOM 3452 C C . MET B 1 208 ? -23.391 -15.852 12.555 1 94.56 208 MET B C 1
ATOM 3454 O O . MET B 1 208 ? -24.328 -15.266 13.094 1 94.56 208 MET B O 1
ATOM 3458 N N . LYS B 1 209 ? -23.516 -16.984 11.789 1 94.56 209 LYS B N 1
ATOM 3459 C CA . LYS B 1 209 ? -24.844 -17.5 11.477 1 94.56 209 LYS B CA 1
ATOM 3460 C C . LYS B 1 209 ? -25.703 -16.453 10.797 1 94.56 209 LYS B C 1
ATOM 3462 O O . LYS B 1 209 ? -26.859 -16.234 11.18 1 94.56 209 LYS B O 1
ATOM 3467 N N . ALA B 1 210 ? -25.047 -15.719 9.977 1 93.75 210 ALA B N 1
ATOM 3468 C CA . ALA B 1 210 ? -25.703 -14.688 9.18 1 93.75 210 ALA B CA 1
ATOM 3469 C C . ALA B 1 210 ? -25.672 -15.047 7.695 1 93.75 210 ALA B C 1
ATOM 3471 O O . ALA B 1 210 ? -24.875 -15.891 7.27 1 93.75 210 ALA B O 1
ATOM 3472 N N . THR B 1 211 ? -26.531 -14.438 6.902 1 91.69 211 THR B N 1
ATOM 3473 C CA . THR B 1 211 ? -26.594 -14.789 5.488 1 91.69 211 THR B CA 1
ATOM 3474 C C . THR B 1 211 ? -26.266 -13.578 4.617 1 91.69 211 THR B C 1
ATOM 3476 O O . THR B 1 211 ? -25.953 -13.727 3.434 1 91.69 211 THR B O 1
ATOM 3479 N N . SER B 1 212 ? -26.312 -12.461 5.258 1 93.62 212 SER B N 1
ATOM 3480 C CA . SER B 1 212 ? -26.125 -11.25 4.465 1 93.62 212 SER B CA 1
ATOM 3481 C C . SER B 1 212 ? -24.781 -10.594 4.781 1 93.62 212 SER B C 1
ATOM 3483 O O . SER B 1 212 ? -24.438 -10.406 5.949 1 93.62 212 SER B O 1
ATOM 3485 N N . PRO B 1 213 ? -24.062 -10.219 3.762 1 92.56 213 PRO B N 1
ATOM 3486 C CA . PRO B 1 213 ? -22.828 -9.461 3.99 1 92.56 213 PRO B CA 1
ATOM 3487 C C . PRO B 1 213 ? -23.078 -8.07 4.578 1 92.56 213 PRO B C 1
ATOM 3489 O O . PRO B 1 213 ? -22.156 -7.406 5.027 1 92.56 213 PRO B O 1
ATOM 3492 N N . ASP B 1 214 ? -24.328 -7.684 4.594 1 92.69 214 ASP B N 1
ATOM 3493 C CA . ASP B 1 214 ? -24.656 -6.363 5.125 1 92.69 214 ASP B CA 1
ATOM 3494 C C . ASP B 1 214 ? -24.969 -6.438 6.617 1 92.69 214 ASP B C 1
ATOM 3496 O O . ASP B 1 214 ? -25.344 -5.438 7.227 1 92.69 214 ASP B O 1
ATOM 3500 N N . THR B 1 215 ? -24.766 -7.629 7.18 1 93.25 215 THR B N 1
ATOM 3501 C CA . THR B 1 215 ? -24.922 -7.781 8.625 1 93.25 215 THR B CA 1
ATOM 3502 C C . THR B 1 215 ? -23.984 -6.848 9.375 1 93.25 215 THR B C 1
ATOM 3504 O O . THR B 1 215 ? -22.797 -6.742 9.039 1 93.25 215 THR B O 1
ATOM 3507 N N . GLU B 1 216 ? -24.609 -6.227 10.383 1 92.56 216 GLU B N 1
ATOM 3508 C CA . GLU B 1 216 ? -23.828 -5.262 11.156 1 92.56 216 GLU B CA 1
ATOM 3509 C C . GLU B 1 216 ? -22.828 -5.969 12.07 1 92.56 216 GLU B C 1
ATOM 3511 O O . GLU B 1 216 ? -23.141 -6.996 12.672 1 92.56 216 GLU B O 1
ATOM 3516 N N . ILE B 1 217 ? -21.672 -5.426 12.102 1 92.38 217 ILE B N 1
ATOM 3517 C CA . ILE B 1 217 ? -20.594 -5.957 12.938 1 92.38 217 ILE B CA 1
ATOM 3518 C C . ILE B 1 217 ? -19.781 -4.809 13.523 1 92.38 217 ILE B C 1
ATOM 3520 O O . ILE B 1 217 ? -19.719 -3.725 12.938 1 92.38 217 ILE B O 1
ATOM 3524 N N . GLU B 1 218 ? -19.297 -5.016 14.688 1 91.81 218 GLU B N 1
ATOM 3525 C CA . GLU B 1 218 ? -18.391 -4.043 15.281 1 91.81 218 GLU B CA 1
ATOM 3526 C C . GLU B 1 218 ? -16.938 -4.328 14.891 1 91.81 218 GLU B C 1
ATOM 3528 O O . GLU B 1 218 ? -16.5 -5.484 14.906 1 91.81 218 GLU B O 1
ATOM 3533 N N . TRP B 1 219 ? -16.281 -3.289 14.492 1 89.81 219 TRP B N 1
ATOM 3534 C CA . TRP B 1 219 ? -14.93 -3.418 13.938 1 89.81 219 TRP B CA 1
ATOM 3535 C C . TRP B 1 219 ? -13.992 -2.371 14.539 1 89.81 219 TRP B C 1
ATOM 3537 O O . TRP B 1 219 ? -14.336 -1.187 14.586 1 89.81 219 TRP B O 1
ATOM 3547 N N . THR B 1 220 ? -12.891 -2.9 15.039 1 88.19 220 THR B N 1
ATOM 3548 C CA . THR B 1 220 ? -11.828 -1.996 15.477 1 88.19 220 THR B CA 1
ATOM 3549 C C . THR B 1 220 ? -10.742 -1.883 14.414 1 88.19 220 THR B C 1
ATOM 3551 O O . THR B 1 220 ? -10.156 -2.889 14.008 1 88.19 220 THR B O 1
ATOM 3554 N N . LEU B 1 221 ? -10.508 -0.698 13.961 1 85.38 221 LEU B N 1
ATOM 3555 C CA . LEU B 1 221 ? -9.523 -0.419 12.914 1 85.38 221 LEU B CA 1
ATOM 3556 C C . LEU B 1 221 ? -8.508 0.615 13.391 1 85.38 221 LEU B C 1
ATOM 3558 O O . LEU B 1 221 ? -8.867 1.564 14.094 1 85.38 221 LEU B O 1
ATOM 3562 N N . GLU B 1 222 ? -7.27 0.362 13.023 1 85.31 222 GLU B N 1
ATOM 3563 C CA . GLU B 1 222 ? -6.223 1.327 13.344 1 85.31 222 GLU B CA 1
ATOM 3564 C C . GLU B 1 222 ? -6.121 2.408 12.273 1 85.31 222 GLU B C 1
ATOM 3566 O O . GLU B 1 222 ? -5.887 2.107 11.102 1 85.31 222 GLU B O 1
ATOM 3571 N N . TYR B 1 223 ? -6.312 3.648 12.703 1 85.06 223 TYR B N 1
ATOM 3572 C CA . TYR B 1 223 ? -6.023 4.812 11.875 1 85.06 223 TYR B CA 1
ATOM 3573 C C . TYR B 1 223 ? -4.711 5.465 12.289 1 85.06 223 TYR B C 1
ATOM 3575 O O . TYR B 1 223 ? -4.414 5.574 13.484 1 85.06 223 TYR B O 1
ATOM 3583 N N . PHE B 1 224 ? -3.955 5.812 11.305 1 83.31 224 PHE B N 1
ATOM 3584 C CA . PHE B 1 224 ? -2.713 6.469 11.695 1 83.31 224 PHE B CA 1
ATOM 3585 C C . PHE B 1 224 ? -2.426 7.664 10.797 1 83.31 224 PHE B C 1
ATOM 3587 O O . PHE B 1 224 ? -2.975 7.77 9.695 1 83.31 224 PHE B O 1
ATOM 3594 N N . CYS B 1 225 ? -1.669 8.578 11.352 1 85.81 225 CYS B N 1
ATOM 3595 C CA . CYS B 1 225 ? -1.261 9.805 10.68 1 85.81 225 CYS B CA 1
ATOM 3596 C C . CYS B 1 225 ? 0.239 10.039 10.828 1 85.81 225 CYS B C 1
ATOM 3598 O O . CYS B 1 225 ? 0.787 9.906 11.922 1 85.81 225 CYS B O 1
ATOM 3600 N N . ILE B 1 226 ? 0.87 10.258 9.719 1 85 226 ILE B N 1
ATOM 3601 C CA . ILE B 1 226 ? 2.273 10.656 9.68 1 85 226 ILE B CA 1
ATOM 3602 C C . ILE B 1 226 ? 2.381 12.141 9.352 1 85 226 ILE B C 1
ATOM 3604 O O . ILE B 1 226 ? 1.922 12.586 8.297 1 85 226 ILE B O 1
ATOM 3608 N N . MET B 1 227 ? 2.953 12.867 10.25 1 86.19 227 MET B N 1
ATOM 3609 C CA . MET B 1 227 ? 2.939 14.32 10.094 1 86.19 227 MET B CA 1
ATOM 3610 C C . MET B 1 227 ? 4.355 14.883 10.109 1 86.19 227 MET B C 1
ATOM 3612 O O . MET B 1 227 ? 5.246 14.32 10.758 1 86.19 227 MET B O 1
ATOM 3616 N N . ALA B 1 228 ? 4.562 15.898 9.32 1 83.06 228 ALA B N 1
ATOM 3617 C CA . ALA B 1 228 ? 5.812 16.656 9.297 1 83.06 228 ALA B CA 1
ATOM 3618 C C . ALA B 1 228 ? 5.551 18.141 9.031 1 83.06 228 ALA B C 1
ATOM 3620 O O . ALA B 1 228 ? 4.535 18.5 8.438 1 83.06 228 ALA B O 1
ATOM 3621 N N . SER B 1 229 ? 6.418 18.969 9.516 1 84.31 229 SER B N 1
ATOM 3622 C CA . SER B 1 229 ? 6.293 20.422 9.328 1 84.31 229 SER B CA 1
ATOM 3623 C C . SER B 1 229 ? 7.461 20.969 8.516 1 84.31 229 SER B C 1
ATOM 3625 O O . SER B 1 229 ? 8.586 20.484 8.625 1 84.31 229 SER B O 1
ATOM 3627 N N . LYS B 1 230 ? 7.129 21.891 7.699 1 83.88 230 LYS B N 1
ATOM 3628 C CA . LYS B 1 230 ? 8.195 22.672 7.074 1 83.88 230 LYS B CA 1
ATOM 3629 C C . LYS B 1 230 ? 8.922 23.531 8.102 1 83.88 230 LYS B C 1
ATOM 3631 O O . LYS B 1 230 ? 8.297 24.172 8.945 1 83.88 230 LYS B O 1
ATOM 3636 N N . PRO B 1 231 ? 10.25 23.406 8.078 1 77.75 231 PRO B N 1
ATOM 3637 C CA . PRO B 1 231 ? 11.008 24.188 9.055 1 77.75 231 PRO B CA 1
ATOM 3638 C C . PRO B 1 231 ? 10.648 25.672 9.023 1 77.75 231 PRO B C 1
ATOM 3640 O O . PRO B 1 231 ? 10.289 26.203 7.969 1 77.75 231 PRO B O 1
ATOM 3643 N N . GLN B 1 232 ? 10.672 26.266 10.242 1 76.25 232 GLN B N 1
ATOM 3644 C CA . GLN B 1 232 ? 10.414 27.688 10.383 1 76.25 232 GLN B CA 1
ATOM 3645 C C . GLN B 1 232 ? 11.562 28.516 9.797 1 76.25 232 GLN B C 1
ATOM 3647 O O . GLN B 1 232 ? 12.719 28.094 9.852 1 76.25 232 GLN B O 1
ATOM 3652 N N . GLN B 1 233 ? 11.695 29.141 8.578 1 59.12 233 GLN B N 1
ATOM 3653 C CA . GLN B 1 233 ? 12.805 30 8.164 1 59.12 233 GLN B CA 1
ATOM 3654 C C . GLN B 1 233 ? 13.398 30.734 9.359 1 59.12 233 GLN B C 1
ATOM 3656 O O . GLN B 1 233 ? 12.695 31.047 10.32 1 59.12 233 GLN B O 1
#

InterPro domains:
  IPR013216 Methyltransferase type 11 [PF08241] (47-137)
  IPR023576 UbiE/COQ5 methyltransferase, conserved site [PS01184] (128-142)
  IPR029063 S-adenosyl-L-methionine-dependent methyltransferase superfamily [G3DSA:3.40.50.150] (9-230)
  IPR029063 S-adenosyl-L-methionine-dependent methyltransferase superfamily [SSF53335] (11-231)
  IPR051052 Diverse substrate methyltransferase [PTHR44942] (2-172)

Foldseek 3Di:
DFPQPPDDDDPPDDPLVPDDQDDLVLVVVVCVLLVHDDVAQPQAEEEEEQCFLNRVVVSNLVRYLYEYEHQDPVRVVNNVPPDDDPSYHYDYDHLLDDPAAFQRHQEYEYEPCLLVHPLVSNVVVCNGHHHVSHDYYYHYDDCPVPWADDDPCGVVVNVVVVCVVVVQKAKDKDKDKFFQLVVLVVCVNVDVCVVCSVVSQVVVCVVVVHDDRRDIDIDIDMDIDGDHDNDDD/DFPQPPDDDDPPDDPLVPDDQDDLVLVVVVCVLLVHDDPAQPQAEEEEEQCFLNRVVVSNLSRYLYEYEHQDPVRVVNNVPPDDDPSYHYDYDHLLDDPAAFQRHQEYEYEPCLLVHPLVSNVVVCNGHHHVSHDYYYHYDDCPVPWADDDPCGVVVNVVVVCVVVVQKAKDKDKDKFFQLVVLVVCVNVDVCSVCSVVSQVVVCVVVVHDDRRDIDIDIDMDIDGDHDNDDD

Radius of gyration: 22.84 Å; Cα contacts (8 Å, |Δi|>4): 927; chains: 2; bounding box: 57×61×47 Å

Solvent-accessible surface area (backbone atoms only — not comparable to full-atom values): 24859 Å² total; per-residue (Å²): 133,68,55,60,27,81,65,79,78,80,76,50,74,56,79,73,73,39,59,70,68,73,55,69,64,56,55,50,52,50,34,52,71,72,64,40,54,88,84,54,56,56,75,43,39,28,37,24,35,47,24,48,58,29,58,62,42,59,66,45,37,84,39,20,34,27,38,29,25,22,77,46,66,70,36,43,52,52,24,65,66,41,87,77,54,91,47,54,46,81,43,82,41,52,69,56,59,62,97,60,58,71,47,60,30,44,33,37,34,23,54,77,32,66,88,76,50,57,59,47,46,26,51,52,36,49,60,44,22,30,20,69,57,10,35,40,39,41,32,46,66,44,65,85,72,45,40,40,42,46,94,92,45,15,69,59,47,32,47,51,55,49,44,56,53,54,71,38,45,46,72,45,79,43,78,45,80,43,27,49,48,46,52,53,41,40,46,32,74,71,34,90,52,52,57,42,45,51,50,53,50,51,54,46,29,59,76,66,72,48,89,54,53,73,42,75,31,36,39,32,40,32,36,35,35,38,56,49,38,42,48,69,124,132,69,58,61,28,79,68,78,80,83,76,49,72,55,78,72,71,40,61,71,69,73,56,70,64,56,53,49,51,52,34,51,72,72,63,40,54,90,86,56,59,54,74,43,37,29,36,24,34,46,26,48,58,31,57,62,42,59,68,46,37,84,40,21,34,26,38,29,25,21,76,46,66,71,35,43,53,51,25,65,67,41,85,78,52,90,48,54,44,79,45,82,41,51,67,56,59,64,98,58,58,73,46,62,29,44,32,39,34,24,54,76,33,66,87,76,49,59,59,48,46,25,52,53,36,50,60,46,22,31,20,69,58,10,34,39,39,41,31,45,68,44,65,86,73,46,41,40,40,47,94,92,45,15,68,59,48,32,47,49,55,49,45,57,53,54,70,38,43,45,71,44,80,42,78,44,80,45,29,49,49,46,50,53,41,40,43,33,75,70,36,90,51,53,56,43,44,52,50,52,49,52,54,46,29,60,74,66,73,48,90,54,52,74,41,74,31,37,38,32,38,32,37,36,35,37,56,49,37,43,47,67,124

Secondary structure (DSSP, 8-state):
--------SSTT--GGGG-PPPPHHHHHHHHHHHTPPTT----EEEEEET-TTTHHHHHHTTTEEEEEEES-HHHHHHHHHS---TTEEEEE-BTTB--S-TT-EEEEEEES-GGGS-HHHHHHHHHHHEEEEEEEEEEEEEEEEEEEE-TT-HHHHHHHHHHHHHHHEEEEEEEEEEEHHHHHHHHHHHSSGGGGHHHHHHHHHHHHT---TT-EEEEEEEEEEEEEE----/--------SSTT--GGGG-PPPPHHHHHHHHHHHT--TT----EEEEEET-TTSHHHHHHTTTEEEEEEES-HHHHHHHHHS---TTEEEEE-BTTB--S-TT-EEEEEEES-GGGS-HHHHHHHHHHHEEEEEEEEEEEEEEEEEEEE-TT-HHHHHHHHHHHHHHHEEEEEEEEEEEHHHHHHHHHHHSSGGGGHHHHHHHHHHHHT---TT-EEEEEEEEEEEEEE----

Organism: Takifugu rubripes (NCBI:txid31033)